Protein AF-A0AAD8K8B6-F1 (afdb_monomer)

Organism: Tagetes erecta (NCBI:txid13708)

Mean predicted aligned error: 17.39 Å

Radius of gyration: 42.71 Å; Cα contacts (8 Å, |Δi|>4): 271; chains: 1; bounding box: 93×59×137 Å

pLDDT: mean 71.53, std 20.47, range [22.58, 97.25]

Structure (mmCIF, N/CA/C/O backbone):
data_AF-A0AAD8K8B6-F1
#
_entry.id   AF-A0AAD8K8B6-F1
#
loop_
_atom_site.group_PDB
_atom_site.id
_atom_site.type_symbol
_atom_site.label_atom_id
_atom_site.label_alt_id
_atom_site.label_comp_id
_atom_site.label_asym_id
_atom_site.label_entity_id
_atom_site.label_seq_id
_atom_site.pdbx_PDB_ins_code
_atom_site.Cartn_x
_atom_site.Cartn_y
_atom_site.Cartn_z
_atom_site.occupancy
_atom_site.B_iso_or_equiv
_atom_site.auth_seq_id
_atom_site.auth_comp_id
_atom_site.auth_asym_id
_atom_site.auth_atom_id
_atom_site.pdbx_PDB_model_num
ATOM 1 N N . MET A 1 1 ? 43.916 4.044 -48.552 1.00 37.34 1 MET A N 1
ATOM 2 C CA . MET A 1 1 ? 44.216 3.333 -47.291 1.00 37.34 1 MET A CA 1
ATOM 3 C C . MET A 1 1 ? 43.778 4.164 -46.098 1.00 37.34 1 MET A C 1
ATOM 5 O O . MET A 1 1 ? 42.848 3.719 -45.450 1.00 37.34 1 MET A O 1
ATOM 9 N N . GLU A 1 2 ? 44.299 5.378 -45.883 1.00 36.75 2 GLU A N 1
ATOM 10 C CA . GLU A 1 2 ? 43.907 6.246 -44.745 1.00 36.75 2 GLU A CA 1
ATOM 11 C C . GLU A 1 2 ? 42.381 6.374 -44.540 1.00 36.75 2 GLU A C 1
ATOM 13 O O . GLU A 1 2 ? 41.889 6.181 -43.433 1.00 36.75 2 GLU A O 1
ATOM 18 N N . SER A 1 3 ? 41.598 6.585 -45.607 1.00 52.28 3 SER A N 1
ATOM 19 C CA . SER A 1 3 ? 40.127 6.664 -45.514 1.00 52.28 3 SER A CA 1
ATOM 20 C C . SER A 1 3 ? 39.429 5.349 -45.123 1.00 52.28 3 SER A C 1
ATOM 22 O O . SER A 1 3 ? 38.300 5.386 -44.649 1.00 52.28 3 SER A O 1
ATOM 24 N N . ILE A 1 4 ? 40.062 4.192 -45.350 1.00 53.62 4 ILE A N 1
ATOM 25 C CA . ILE A 1 4 ? 39.520 2.863 -45.010 1.00 53.62 4 ILE A CA 1
ATOM 26 C C . ILE A 1 4 ? 39.819 2.547 -43.542 1.00 53.62 4 ILE A C 1
ATOM 28 O O . ILE A 1 4 ? 38.914 2.183 -42.802 1.00 53.62 4 ILE A O 1
ATOM 32 N N . GLU A 1 5 ? 41.051 2.782 -43.095 1.00 57.84 5 GLU A N 1
ATOM 33 C CA . GLU A 1 5 ? 41.457 2.577 -41.699 1.00 57.84 5 GLU A CA 1
ATOM 34 C C . GLU A 1 5 ? 40.716 3.533 -40.741 1.00 57.84 5 GLU A C 1
ATOM 36 O O . GLU A 1 5 ? 40.317 3.148 -39.639 1.00 57.84 5 GLU A O 1
ATOM 41 N N . ALA A 1 6 ? 40.428 4.764 -41.185 1.00 60.88 6 ALA A N 1
ATOM 42 C CA . ALA A 1 6 ? 39.538 5.680 -40.473 1.00 60.88 6 ALA A CA 1
ATOM 43 C C . ALA A 1 6 ? 38.094 5.143 -40.377 1.00 60.88 6 ALA A C 1
ATOM 45 O O . ALA A 1 6 ? 37.481 5.220 -39.311 1.00 60.88 6 ALA A O 1
ATOM 46 N N . LEU A 1 7 ? 37.559 4.558 -41.458 1.00 63.84 7 LEU A N 1
ATOM 47 C CA . LEU A 1 7 ? 36.240 3.911 -41.469 1.00 63.84 7 LEU A CA 1
ATOM 48 C C . LEU A 1 7 ? 36.184 2.704 -40.519 1.00 63.84 7 LEU A C 1
ATOM 50 O O . LEU A 1 7 ? 35.236 2.593 -39.747 1.00 63.84 7 LEU A O 1
ATOM 54 N N . GLU A 1 8 ? 37.192 1.830 -40.519 1.00 64.00 8 GLU A N 1
ATOM 55 C CA . GLU A 1 8 ? 37.236 0.637 -39.659 1.00 64.00 8 GLU A CA 1
ATOM 56 C C . GLU A 1 8 ? 37.291 0.985 -38.162 1.00 64.00 8 GLU A C 1
ATOM 58 O O . GLU A 1 8 ? 36.526 0.428 -37.366 1.00 64.00 8 GLU A O 1
ATOM 63 N N . ASN A 1 9 ? 38.129 1.952 -37.770 1.00 67.81 9 ASN A N 1
ATOM 64 C CA . ASN A 1 9 ? 38.202 2.427 -36.383 1.00 67.81 9 ASN A CA 1
ATOM 65 C C . ASN A 1 9 ? 36.869 3.034 -35.914 1.00 67.81 9 ASN A C 1
ATOM 67 O O . ASN A 1 9 ? 36.388 2.733 -34.817 1.00 67.81 9 ASN A O 1
ATOM 71 N N . ASN A 1 10 ? 36.235 3.826 -36.778 1.00 67.81 10 ASN A N 1
ATOM 72 C CA . ASN A 1 10 ? 34.925 4.418 -36.538 1.00 67.81 10 ASN A CA 1
ATOM 73 C C . ASN A 1 10 ? 33.806 3.362 -36.415 1.00 67.81 10 ASN A C 1
ATOM 75 O O . ASN A 1 10 ? 32.977 3.440 -35.508 1.00 67.81 10 ASN A O 1
ATOM 79 N N . ILE A 1 11 ? 33.804 2.337 -37.274 1.00 69.25 11 ILE A N 1
ATOM 80 C CA . ILE A 1 11 ? 32.853 1.211 -37.221 1.00 69.25 11 ILE A CA 1
ATOM 81 C C . ILE A 1 11 ? 32.964 0.456 -35.892 1.00 69.25 11 ILE A C 1
ATOM 83 O O . ILE A 1 11 ? 31.941 0.068 -35.317 1.00 69.25 11 ILE A O 1
ATOM 87 N N . LYS A 1 12 ? 34.183 0.255 -35.377 1.00 71.19 12 LYS A N 1
ATOM 88 C CA . LYS A 1 12 ? 34.401 -0.399 -34.080 1.00 71.19 12 LYS A CA 1
ATOM 89 C C . LYS A 1 12 ? 33.834 0.432 -32.926 1.00 71.19 12 LYS A C 1
ATOM 91 O O . LYS A 1 12 ? 33.030 -0.090 -32.157 1.00 71.19 12 LYS A O 1
ATOM 96 N N . LEU A 1 13 ? 34.185 1.720 -32.863 1.00 71.00 13 LEU A N 1
ATOM 97 C CA . LEU A 1 13 ? 33.655 2.660 -31.867 1.00 71.00 13 LEU A CA 1
ATOM 98 C C . LEU A 1 13 ? 32.119 2.670 -31.862 1.00 71.00 13 LEU A C 1
ATOM 100 O O . LEU A 1 13 ? 31.494 2.704 -30.800 1.00 71.00 13 LEU A O 1
ATOM 104 N N . TRP A 1 14 ? 31.508 2.591 -33.048 1.00 71.44 14 TRP A N 1
ATOM 105 C CA . TRP A 1 14 ? 30.058 2.598 -33.166 1.00 71.44 14 TRP A CA 1
ATOM 106 C C . TRP A 1 14 ? 29.397 1.283 -32.720 1.00 71.44 14 TRP A C 1
ATOM 108 O O . TRP A 1 14 ? 28.404 1.337 -32.000 1.00 71.44 14 TRP A O 1
ATOM 118 N N . ASN A 1 15 ? 29.981 0.111 -33.020 1.00 76.50 15 ASN A N 1
ATOM 119 C CA . ASN A 1 15 ? 29.519 -1.172 -32.452 1.00 76.50 15 ASN A CA 1
ATOM 120 C C . ASN A 1 15 ? 29.509 -1.131 -30.909 1.00 76.50 15 ASN A C 1
ATOM 122 O O . ASN A 1 15 ? 28.536 -1.563 -30.290 1.00 76.50 15 ASN A O 1
ATOM 126 N N . ASP A 1 16 ? 30.562 -0.585 -30.292 1.00 77.62 16 ASP A N 1
ATOM 127 C CA . ASP A 1 16 ? 30.673 -0.485 -28.831 1.00 77.62 16 ASP A CA 1
ATOM 128 C C . ASP A 1 16 ? 29.619 0.476 -28.238 1.00 77.62 16 ASP A C 1
ATOM 130 O O . ASP A 1 16 ? 29.051 0.209 -27.176 1.00 77.62 16 ASP A O 1
ATOM 134 N N . LYS A 1 17 ? 29.304 1.585 -28.924 1.00 76.31 17 LYS A N 1
ATOM 135 C CA . LYS A 1 17 ? 28.274 2.553 -28.495 1.00 76.31 17 LYS A CA 1
ATOM 136 C C . LYS A 1 17 ? 26.850 2.018 -28.700 1.00 76.31 17 LYS A C 1
ATOM 138 O O . LYS A 1 17 ? 26.008 2.230 -27.833 1.00 76.31 17 LYS A O 1
ATOM 143 N N . VAL A 1 18 ? 26.589 1.263 -29.769 1.00 80.31 18 VAL A N 1
ATOM 144 C CA . VAL A 1 18 ? 25.323 0.531 -29.983 1.00 80.31 18 VAL A CA 1
ATOM 145 C C . VAL A 1 18 ? 25.084 -0.514 -28.910 1.00 80.31 18 VAL A C 1
ATOM 147 O O . VAL A 1 18 ? 23.959 -0.654 -28.436 1.00 80.31 18 VAL A O 1
ATOM 150 N N . LEU A 1 19 ? 26.131 -1.242 -28.519 1.00 82.19 19 LEU A N 1
ATOM 151 C CA . LEU A 1 19 ? 26.039 -2.220 -27.444 1.00 82.19 19 LEU A CA 1
ATOM 152 C C . LEU A 1 19 ? 25.640 -1.529 -26.132 1.00 82.19 19 LEU A C 1
ATOM 154 O O . LEU A 1 19 ? 24.639 -1.914 -25.538 1.00 82.19 19 LEU A O 1
ATOM 158 N N . LYS A 1 20 ? 26.305 -0.419 -25.775 1.00 82.19 20 LYS A N 1
ATOM 159 C CA . LYS A 1 20 ? 25.922 0.420 -24.622 1.00 82.19 20 LYS A CA 1
ATOM 160 C C . LYS A 1 20 ? 24.480 0.932 -24.700 1.00 82.19 20 LYS A C 1
ATOM 162 O O . LYS A 1 20 ? 23.772 0.872 -23.703 1.00 82.19 20 LYS A O 1
ATOM 167 N N . LEU A 1 21 ? 24.035 1.412 -25.865 1.00 83.88 21 LEU A N 1
ATOM 168 C CA . LEU A 1 21 ? 22.653 1.864 -26.079 1.00 83.88 21 LEU A CA 1
ATOM 169 C C . LEU A 1 21 ? 21.643 0.725 -25.905 1.00 83.88 21 LEU A C 1
ATOM 171 O O . LEU A 1 21 ? 20.577 0.928 -25.331 1.00 83.88 21 LEU A O 1
ATOM 175 N N . LYS A 1 22 ? 21.979 -0.485 -26.359 1.00 84.62 22 LYS A N 1
ATOM 176 C CA . LYS A 1 22 ? 21.137 -1.671 -26.183 1.00 84.62 22 LYS A CA 1
ATOM 177 C C . LYS A 1 22 ? 21.063 -2.095 -24.718 1.00 84.62 22 LYS A C 1
ATOM 179 O O . LYS A 1 22 ? 19.969 -2.368 -24.231 1.00 84.62 22 LYS A O 1
ATOM 184 N N . ASP A 1 23 ? 22.197 -2.106 -24.023 1.00 84.56 23 ASP A N 1
ATOM 185 C CA . ASP A 1 23 ? 22.274 -2.428 -22.597 1.00 84.56 23 ASP A CA 1
ATOM 186 C C . ASP A 1 23 ? 21.483 -1.399 -21.767 1.00 84.56 23 ASP A C 1
ATOM 188 O O . ASP A 1 23 ? 20.699 -1.770 -20.895 1.00 84.56 23 ASP A O 1
ATOM 192 N N . GLN A 1 24 ? 21.594 -0.107 -22.093 1.00 83.81 24 GLN A N 1
ATOM 193 C CA . GLN A 1 24 ? 20.824 0.973 -21.469 1.00 83.81 24 GLN A CA 1
ATOM 194 C C . GLN A 1 24 ? 19.317 0.879 -21.766 1.00 83.81 24 GLN A C 1
ATOM 196 O O . GLN A 1 24 ? 18.496 1.075 -20.863 1.00 83.81 24 GLN A O 1
ATOM 201 N N . GLN A 1 25 ? 18.933 0.546 -23.003 1.00 87.62 25 GLN A N 1
ATOM 202 C CA . GLN A 1 25 ? 17.532 0.316 -23.359 1.00 87.62 25 GLN A CA 1
ATOM 203 C C . GLN A 1 25 ? 16.963 -0.864 -22.554 1.00 87.62 25 GLN A C 1
ATOM 205 O O . GLN A 1 25 ? 15.855 -0.779 -22.031 1.00 87.62 25 GLN A O 1
ATOM 210 N N . GLU A 1 26 ? 17.727 -1.946 -22.392 1.00 88.69 26 GLU A N 1
ATOM 211 C CA . GLU A 1 26 ? 17.323 -3.113 -21.604 1.00 88.69 26 GLU A CA 1
ATOM 212 C C . GLU A 1 26 ? 17.214 -2.793 -20.103 1.00 88.69 26 GLU A C 1
ATOM 214 O O . GLU A 1 26 ? 16.230 -3.160 -19.458 1.00 88.69 26 GLU A O 1
ATOM 219 N N . ILE A 1 27 ? 18.152 -2.023 -19.546 1.00 86.25 27 ILE A N 1
ATOM 220 C CA . ILE A 1 27 ? 18.066 -1.482 -18.180 1.00 86.25 27 ILE A CA 1
ATOM 221 C C . ILE A 1 27 ? 16.782 -0.657 -18.000 1.00 86.25 27 ILE A C 1
ATOM 223 O O . ILE A 1 27 ? 16.062 -0.845 -17.018 1.00 86.25 27 ILE A O 1
ATOM 227 N N . THR A 1 28 ? 16.448 0.196 -18.971 1.00 88.75 28 THR A N 1
ATOM 228 C CA . THR A 1 28 ? 15.234 1.027 -18.947 1.00 88.75 28 THR A CA 1
ATOM 229 C C . THR A 1 28 ? 13.961 0.179 -18.994 1.00 88.75 28 THR A C 1
ATOM 231 O O . THR A 1 28 ? 13.058 0.390 -18.184 1.00 88.75 28 THR A O 1
ATOM 234 N N . LYS A 1 29 ? 13.898 -0.840 -19.862 1.00 90.19 29 LYS A N 1
ATOM 235 C CA . LYS A 1 29 ? 12.771 -1.792 -19.932 1.00 90.19 29 LYS A CA 1
ATOM 236 C C . LYS A 1 29 ? 12.537 -2.513 -18.606 1.00 90.19 29 LYS A C 1
ATOM 238 O O . LYS A 1 29 ? 11.396 -2.595 -18.144 1.00 90.19 29 LYS A O 1
ATOM 243 N N . ASN A 1 30 ? 13.608 -3.003 -17.983 1.00 89.56 30 ASN A N 1
ATOM 244 C CA . ASN A 1 30 ? 13.538 -3.705 -16.702 1.00 89.56 30 ASN A CA 1
ATOM 245 C C . ASN A 1 30 ? 13.124 -2.760 -15.560 1.00 89.56 30 ASN A C 1
ATOM 247 O O . ASN A 1 30 ? 12.239 -3.105 -14.775 1.00 89.56 30 ASN A O 1
ATOM 251 N N . TYR A 1 31 ? 13.675 -1.541 -15.510 1.00 89.44 31 TYR A N 1
ATOM 252 C CA . TYR A 1 31 ? 13.275 -0.521 -14.536 1.00 89.44 31 TYR A CA 1
ATOM 253 C C . TYR A 1 31 ? 11.787 -0.151 -14.651 1.00 89.44 31 TYR A C 1
ATOM 255 O O . TYR A 1 31 ? 11.081 -0.127 -13.642 1.00 89.44 31 TYR A O 1
ATOM 263 N N . LEU A 1 32 ? 11.285 0.095 -15.866 1.00 91.50 32 LEU A N 1
ATOM 264 C CA . LEU A 1 32 ? 9.882 0.459 -16.085 1.00 91.50 32 LEU A CA 1
ATOM 265 C C . LEU A 1 32 ? 8.928 -0.696 -15.752 1.00 91.50 32 LEU A C 1
ATOM 267 O O . LEU A 1 32 ? 7.916 -0.476 -15.089 1.00 91.50 32 LEU A O 1
ATOM 271 N N . THR A 1 33 ? 9.290 -1.930 -16.116 1.00 90.56 33 THR A N 1
ATOM 272 C CA . THR A 1 33 ? 8.508 -3.130 -15.769 1.00 90.56 33 THR A CA 1
ATOM 273 C C . THR A 1 33 ? 8.398 -3.294 -14.248 1.00 90.56 33 THR A C 1
ATOM 275 O O . THR A 1 33 ? 7.304 -3.503 -13.719 1.00 90.56 33 THR A O 1
ATOM 278 N N . ASN A 1 34 ? 9.508 -3.124 -13.521 1.00 88.25 34 ASN A N 1
ATOM 279 C CA . ASN A 1 34 ? 9.511 -3.147 -12.057 1.00 88.25 34 ASN A CA 1
ATOM 280 C C . ASN A 1 34 ? 8.710 -1.978 -11.463 1.00 88.25 34 ASN A C 1
ATOM 282 O O . ASN A 1 34 ? 7.921 -2.189 -10.545 1.00 88.25 34 ASN A O 1
ATOM 286 N N . SER A 1 35 ? 8.832 -0.776 -12.033 1.00 88.12 35 SER A N 1
ATOM 287 C CA . SER A 1 35 ? 8.076 0.413 -11.617 1.00 88.12 35 SER A CA 1
ATOM 288 C C . SER A 1 35 ? 6.560 0.219 -11.748 1.00 88.12 35 SER A C 1
ATOM 290 O O . SER A 1 35 ? 5.816 0.639 -10.860 1.00 88.12 35 SER A O 1
ATOM 292 N N . ILE A 1 36 ? 6.081 -0.449 -12.810 1.00 90.94 36 ILE A N 1
ATOM 293 C CA . ILE A 1 36 ? 4.661 -0.826 -12.938 1.00 90.94 36 ILE A CA 1
ATOM 294 C C . ILE A 1 36 ? 4.254 -1.782 -11.817 1.00 90.94 36 ILE A C 1
ATOM 296 O O . ILE A 1 36 ? 3.248 -1.528 -11.154 1.00 90.94 36 ILE A O 1
ATOM 300 N N . ASN A 1 37 ? 5.020 -2.849 -11.578 1.00 88.25 37 ASN A N 1
ATOM 301 C CA . ASN A 1 37 ? 4.709 -3.824 -10.528 1.00 88.25 37 ASN A CA 1
ATOM 302 C C . ASN A 1 37 ? 4.672 -3.156 -9.139 1.00 88.25 37 ASN A C 1
ATOM 304 O O . ASN A 1 37 ? 3.718 -3.339 -8.382 1.00 88.25 37 ASN A O 1
ATOM 308 N N . ASN A 1 38 ? 5.647 -2.296 -8.835 1.00 86.69 38 ASN A N 1
ATOM 309 C CA . ASN A 1 38 ? 5.707 -1.535 -7.585 1.00 86.69 38 ASN A CA 1
ATOM 310 C C . ASN A 1 38 ? 4.511 -0.576 -7.445 1.00 86.69 38 ASN A C 1
ATOM 312 O O . ASN A 1 38 ? 3.907 -0.490 -6.373 1.00 86.69 38 ASN A O 1
ATOM 316 N N . LEU A 1 39 ? 4.096 0.086 -8.533 1.00 89.62 39 LEU A N 1
ATOM 317 C CA . LEU A 1 39 ? 2.920 0.960 -8.551 1.00 89.62 39 LEU A CA 1
ATOM 318 C C . LEU A 1 39 ? 1.595 0.182 -8.412 1.00 89.62 39 LEU A C 1
ATOM 320 O O . LEU A 1 39 ? 0.652 0.689 -7.800 1.00 89.62 39 LEU A O 1
ATOM 324 N N . GLN A 1 40 ? 1.517 -1.056 -8.915 1.00 88.69 40 GLN A N 1
ATOM 325 C CA . GLN A 1 40 ? 0.384 -1.959 -8.671 1.00 88.69 40 GLN A CA 1
ATOM 326 C C . GLN A 1 40 ? 0.293 -2.339 -7.186 1.00 88.69 40 GLN A C 1
ATOM 328 O O . GLN A 1 40 ? -0.767 -2.152 -6.585 1.00 88.69 40 GLN A O 1
ATOM 333 N N . ILE A 1 41 ? 1.400 -2.769 -6.567 1.00 84.12 41 ILE A N 1
ATOM 334 C CA . ILE A 1 41 ? 1.453 -3.111 -5.132 1.00 84.12 41 ILE A CA 1
ATOM 335 C C . ILE A 1 41 ? 1.101 -1.885 -4.269 1.00 84.12 41 ILE A C 1
ATOM 337 O O . ILE A 1 41 ? 0.295 -1.982 -3.339 1.00 84.12 41 ILE A O 1
ATOM 341 N N . ALA A 1 42 ? 1.617 -0.701 -4.617 1.00 85.44 42 ALA A N 1
ATOM 342 C CA . ALA A 1 42 ? 1.262 0.555 -3.958 1.00 85.44 42 ALA A CA 1
ATOM 343 C C . ALA A 1 42 ? -0.247 0.861 -4.065 1.00 85.44 42 ALA A C 1
ATOM 345 O O . ALA A 1 42 ? -0.874 1.245 -3.076 1.00 85.44 42 ALA A O 1
ATOM 346 N N . ASN A 1 43 ? -0.867 0.646 -5.231 1.00 87.75 43 ASN A N 1
ATOM 347 C CA . ASN A 1 43 ? -2.313 0.812 -5.416 1.00 87.75 43 ASN A CA 1
ATOM 348 C C . ASN A 1 43 ? -3.142 -0.214 -4.616 1.00 87.75 43 ASN A C 1
ATOM 350 O O . ASN A 1 43 ? -4.196 0.146 -4.089 1.00 87.75 43 ASN A O 1
ATOM 354 N N . GLU A 1 44 ? -2.673 -1.457 -4.463 1.00 84.56 44 GLU A N 1
ATOM 355 C CA . GLU A 1 44 ? -3.307 -2.432 -3.563 1.00 84.56 44 GLU A CA 1
ATOM 356 C C . GLU A 1 44 ? -3.229 -2.005 -2.093 1.00 84.56 44 GLU A C 1
ATOM 358 O O . GLU A 1 44 ? -4.201 -2.165 -1.352 1.00 84.56 44 GLU A O 1
ATOM 363 N N . HIS A 1 45 ? -2.087 -1.465 -1.655 1.00 83.06 45 HIS A N 1
ATOM 364 C CA . HIS A 1 45 ? -1.929 -0.928 -0.300 1.00 83.06 45 HIS A CA 1
ATOM 365 C C . HIS A 1 45 ? -2.921 0.217 -0.062 1.00 83.06 45 HIS A C 1
ATOM 367 O O . HIS A 1 45 ? -3.647 0.199 0.934 1.00 83.06 45 HIS A O 1
ATOM 373 N N . LEU A 1 46 ? -3.046 1.145 -1.017 1.00 87.56 46 LEU A N 1
ATOM 374 C CA . LEU A 1 46 ? -4.044 2.218 -0.968 1.00 87.56 46 LEU A CA 1
ATOM 375 C C . LEU A 1 46 ? -5.479 1.676 -0.929 1.00 87.56 46 LEU A C 1
ATOM 377 O O . LEU A 1 46 ? -6.277 2.152 -0.132 1.00 87.56 46 LEU A O 1
ATOM 381 N N . GLN A 1 47 ? -5.814 0.653 -1.718 1.00 87.88 47 GLN A N 1
ATOM 382 C CA . GLN A 1 47 ? -7.153 0.050 -1.699 1.00 87.88 47 GLN A CA 1
ATOM 383 C C . GLN A 1 47 ? -7.479 -0.622 -0.351 1.00 87.88 47 GLN A C 1
ATOM 385 O O . GLN A 1 47 ? -8.597 -0.500 0.149 1.00 87.88 47 GLN A O 1
ATOM 390 N N . LYS A 1 48 ? -6.505 -1.295 0.275 1.00 84.12 48 LYS A N 1
ATOM 391 C CA . LYS A 1 48 ? -6.652 -1.879 1.622 1.00 84.12 48 LYS A CA 1
ATOM 392 C C . LYS A 1 48 ? -6.900 -0.786 2.678 1.00 84.12 48 LYS A C 1
ATOM 394 O O . LYS A 1 48 ? -7.790 -0.930 3.518 1.00 84.12 48 LYS A O 1
ATOM 399 N N . MET A 1 49 ? -6.192 0.344 2.578 1.00 86.38 49 MET A N 1
ATOM 400 C CA . MET A 1 49 ? -6.423 1.536 3.409 1.00 86.38 49 MET A CA 1
ATOM 401 C C . MET A 1 49 ? -7.800 2.168 3.171 1.00 86.38 49 MET A C 1
ATOM 403 O O . MET A 1 49 ? -8.481 2.525 4.128 1.00 86.38 49 MET A O 1
ATOM 407 N N . GLU A 1 50 ? -8.220 2.296 1.914 1.00 88.44 50 GLU A N 1
ATOM 408 C CA . GLU A 1 50 ? -9.510 2.859 1.501 1.00 88.44 50 GLU A CA 1
ATOM 409 C C . GLU A 1 50 ? -10.686 2.074 2.104 1.00 88.44 50 GLU A C 1
ATOM 411 O O . GLU A 1 50 ? -11.547 2.669 2.755 1.00 88.44 50 GLU A O 1
ATOM 416 N N . ILE A 1 51 ? -10.669 0.739 1.986 1.00 86.00 51 ILE A N 1
ATOM 417 C CA . ILE A 1 51 ? -11.676 -0.160 2.578 1.00 86.00 51 ILE A CA 1
ATOM 418 C C . ILE A 1 51 ? -11.725 0.013 4.101 1.00 86.00 51 ILE A C 1
ATOM 420 O O . ILE A 1 51 ? -12.789 0.271 4.664 1.00 86.00 51 ILE A O 1
ATOM 424 N N . PHE A 1 52 ? -10.568 -0.040 4.770 1.00 85.81 52 PHE A N 1
ATOM 425 C CA . PHE A 1 52 ? -10.489 0.166 6.217 1.00 85.81 52 PHE A CA 1
ATOM 426 C C . PHE A 1 52 ? -11.054 1.529 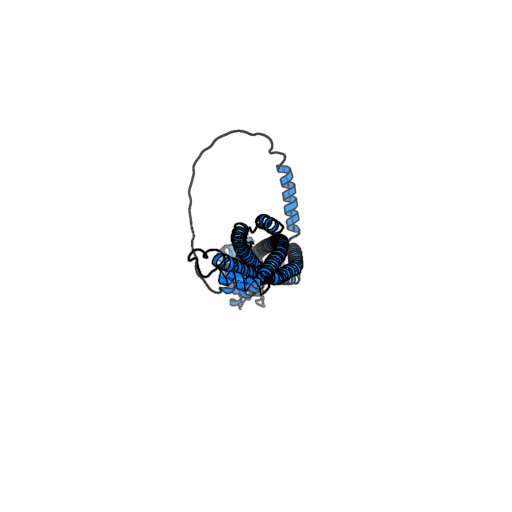6.647 1.00 85.81 52 PHE A C 1
ATOM 428 O O . PHE A 1 52 ? -11.774 1.623 7.645 1.00 85.81 52 PHE A O 1
ATOM 435 N N . MET A 1 53 ? -10.747 2.593 5.901 1.00 86.31 53 MET A N 1
ATOM 436 C CA . MET A 1 53 ? -11.258 3.931 6.185 1.00 86.31 53 MET A CA 1
ATOM 437 C C . MET A 1 53 ? -12.766 4.043 5.934 1.00 86.31 53 MET A C 1
ATOM 439 O O . MET A 1 53 ? -13.433 4.776 6.668 1.00 86.31 53 MET A O 1
ATOM 443 N N . ALA A 1 54 ? -13.322 3.326 4.956 1.00 87.00 54 ALA A N 1
ATOM 444 C CA . ALA A 1 54 ? -14.763 3.260 4.728 1.00 87.00 54 ALA A CA 1
ATOM 445 C C . ALA A 1 54 ? -15.483 2.578 5.906 1.00 87.00 54 ALA A C 1
ATOM 447 O O . ALA A 1 54 ? -16.372 3.186 6.509 1.00 87.00 54 ALA A O 1
ATOM 448 N N . ASP A 1 55 ? -15.035 1.386 6.312 1.00 84.31 55 ASP A N 1
ATOM 449 C CA . ASP A 1 55 ? -15.609 0.631 7.437 1.00 84.31 55 ASP A CA 1
ATOM 450 C C . ASP A 1 55 ? -15.518 1.406 8.763 1.00 84.31 55 ASP A C 1
ATOM 452 O O . ASP A 1 55 ? -16.481 1.488 9.537 1.00 84.31 55 ASP A O 1
ATOM 456 N N . ALA A 1 56 ? -14.370 2.045 9.007 1.00 82.69 56 ALA A N 1
ATOM 457 C CA . ALA A 1 56 ? -14.128 2.829 10.212 1.00 82.69 56 ALA A CA 1
ATOM 458 C C . ALA A 1 56 ? -14.974 4.112 10.285 1.00 82.69 56 ALA A C 1
ATOM 460 O O . ALA A 1 56 ? -15.341 4.532 11.387 1.00 82.69 56 ALA A O 1
ATOM 461 N N . ASN A 1 57 ? -15.305 4.725 9.142 1.00 81.56 57 ASN A N 1
ATOM 462 C CA . ASN A 1 57 ? -16.236 5.856 9.078 1.00 81.56 57 ASN A CA 1
ATOM 463 C C . ASN A 1 57 ? -17.703 5.404 9.191 1.00 81.56 57 ASN A C 1
ATOM 465 O O . ASN A 1 57 ? -18.493 6.080 9.850 1.00 81.56 57 ASN A O 1
ATOM 469 N N . ALA A 1 58 ? -18.070 4.268 8.589 1.00 85.00 58 ALA A N 1
ATOM 470 C CA . ALA A 1 58 ? -19.434 3.738 8.615 1.00 85.00 58 ALA A CA 1
ATOM 471 C C . ALA A 1 58 ? -19.869 3.278 10.019 1.00 85.00 58 ALA A C 1
ATOM 473 O O . ALA A 1 58 ? -21.030 3.438 10.399 1.00 85.00 58 ALA A O 1
ATOM 474 N N . ASN A 1 59 ? -18.943 2.733 10.813 1.00 81.00 59 ASN A N 1
ATOM 475 C CA . ASN A 1 59 ? -19.225 2.220 12.150 1.00 81.00 59 ASN A CA 1
ATOM 476 C C . ASN A 1 59 ? -18.271 2.831 13.203 1.00 81.00 59 ASN A C 1
ATOM 478 O O . ASN A 1 59 ? -17.157 2.342 13.390 1.00 81.00 59 ASN A O 1
ATOM 482 N N . PRO A 1 60 ? -18.720 3.810 14.016 1.00 73.12 60 PRO A N 1
ATOM 483 C CA . PRO A 1 60 ? -17.911 4.401 15.092 1.00 73.12 60 PRO A CA 1
ATOM 484 C C . PRO A 1 60 ? -17.443 3.417 16.180 1.00 73.12 60 PRO A C 1
ATOM 486 O O . PRO A 1 60 ? -16.573 3.753 16.988 1.00 73.12 60 PRO A O 1
ATOM 489 N N . LYS A 1 61 ? -18.021 2.207 16.244 1.00 71.00 61 LYS A N 1
ATOM 490 C CA . LYS A 1 61 ? -17.566 1.122 17.124 1.00 71.00 61 LYS A CA 1
ATOM 491 C C . LYS A 1 61 ? -16.532 0.210 16.461 1.00 71.00 61 LYS A C 1
ATOM 493 O O . LYS A 1 61 ? -15.859 -0.484 17.211 1.00 71.00 61 LYS A O 1
ATOM 498 N N . PHE A 1 62 ? -16.338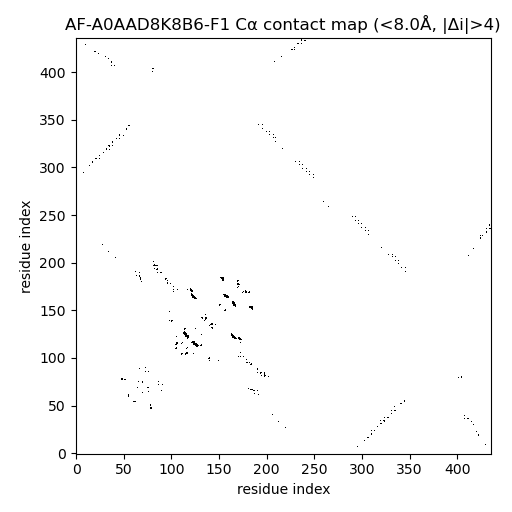 0.248 15.140 1.00 77.69 62 PHE A N 1
ATOM 499 C CA . PHE A 1 62 ? -15.410 -0.612 14.386 1.00 77.69 62 PHE A CA 1
ATOM 500 C C . PHE A 1 62 ? -13.998 -0.597 14.972 1.00 77.69 62 PHE A C 1
ATOM 502 O O . PHE A 1 62 ? -13.469 -1.636 15.345 1.00 77.69 62 PHE A O 1
ATOM 509 N N . ILE A 1 63 ? -13.434 0.594 15.186 1.00 72.06 63 ILE A N 1
ATOM 510 C CA . ILE A 1 63 ? -12.109 0.767 15.802 1.00 72.06 63 ILE A CA 1
ATOM 511 C C . ILE A 1 63 ? -12.052 0.171 17.222 1.00 72.06 63 ILE A C 1
ATOM 513 O O . ILE A 1 63 ? -11.050 -0.425 17.607 1.00 72.06 63 ILE A O 1
ATOM 517 N N . ASN A 1 64 ? -13.135 0.268 17.999 1.00 69.56 64 ASN A N 1
ATOM 518 C CA . ASN A 1 64 ? -13.198 -0.344 19.329 1.00 69.56 64 ASN A CA 1
ATOM 519 C C . ASN A 1 64 ? -13.357 -1.873 19.242 1.00 69.56 64 ASN A C 1
ATOM 521 O O . ASN A 1 64 ? -12.742 -2.584 20.029 1.00 69.56 64 ASN A O 1
ATOM 525 N N . GLN A 1 65 ? -14.137 -2.386 18.286 1.00 70.88 65 GLN A N 1
ATOM 526 C CA . GLN A 1 65 ? -14.296 -3.819 18.005 1.00 70.88 65 GLN A CA 1
ATOM 527 C C . GLN A 1 65 ? -12.965 -4.431 17.542 1.00 70.88 65 GLN A C 1
ATOM 529 O O . GLN A 1 65 ? -12.570 -5.471 18.057 1.00 70.88 65 GLN A O 1
ATOM 534 N N . ILE A 1 66 ? -12.198 -3.723 16.708 1.00 66.75 66 ILE A N 1
ATOM 535 C CA . ILE A 1 66 ? -10.807 -4.053 16.358 1.00 66.75 66 ILE A CA 1
ATOM 536 C C . ILE A 1 66 ? -9.925 -4.202 17.598 1.00 66.75 66 ILE A C 1
ATOM 538 O O . ILE A 1 66 ? -9.151 -5.148 17.712 1.00 66.75 66 ILE A O 1
ATOM 542 N N . MET A 1 67 ? -10.066 -3.294 18.562 1.00 63.88 67 MET A N 1
ATOM 543 C CA . MET A 1 67 ? -9.238 -3.284 19.770 1.00 63.88 67 MET A CA 1
ATOM 544 C C . MET A 1 67 ? -9.701 -4.242 20.876 1.00 63.88 67 MET A C 1
ATOM 546 O O . MET A 1 67 ? -8.966 -4.427 21.846 1.00 63.88 67 MET A O 1
ATOM 550 N N . THR A 1 68 ? -10.902 -4.821 20.767 1.00 59.81 68 THR A N 1
ATOM 551 C CA . THR A 1 68 ? -11.521 -5.644 21.826 1.00 59.81 68 THR A CA 1
ATOM 552 C C . THR A 1 68 ? -11.905 -7.057 21.394 1.00 59.81 68 THR A C 1
ATOM 554 O O . THR A 1 68 ? -12.052 -7.904 22.270 1.00 59.81 68 THR A O 1
ATOM 557 N N . GLY A 1 69 ? -12.079 -7.317 20.093 1.00 57.66 69 GLY A N 1
ATOM 558 C CA . GLY A 1 69 ? -12.806 -8.487 19.589 1.00 57.66 69 GLY A CA 1
ATOM 559 C C . GLY A 1 69 ? -12.034 -9.446 18.680 1.00 57.66 69 GLY A C 1
ATOM 560 O O . GLY A 1 69 ? -12.570 -10.500 18.353 1.00 57.66 69 GLY A O 1
ATOM 561 N N . PHE A 1 70 ? -10.801 -9.138 18.270 1.00 54.19 70 PHE A N 1
ATOM 562 C CA . PHE A 1 70 ? -10.059 -10.027 17.369 1.00 54.19 70 PHE A CA 1
ATOM 563 C C . PHE A 1 70 ? -9.314 -11.124 18.129 1.00 54.19 70 PHE A C 1
ATOM 565 O O . PHE A 1 70 ? -8.151 -10.977 18.497 1.00 54.19 70 PHE A O 1
ATOM 572 N N . GLU A 1 71 ? -9.985 -12.267 18.292 1.00 50.00 71 GLU A N 1
ATOM 573 C CA . GLU A 1 71 ? -9.308 -13.550 18.531 1.00 50.00 71 GLU A CA 1
ATOM 574 C C . GLU A 1 71 ? -8.477 -13.982 17.300 1.00 50.00 71 GLU A C 1
ATOM 576 O O . GLU A 1 71 ? -7.492 -14.701 17.450 1.00 50.00 71 GLU A O 1
ATOM 581 N N . ASN A 1 72 ? -8.821 -13.491 16.099 1.00 54.09 72 ASN A N 1
ATOM 582 C CA . ASN A 1 72 ? -8.120 -13.758 14.840 1.00 54.09 72 ASN A CA 1
ATOM 583 C C . ASN A 1 72 ? -7.229 -12.588 14.390 1.00 54.09 72 ASN A C 1
ATOM 585 O O . ASN A 1 72 ? -7.632 -11.721 13.614 1.00 54.09 72 ASN A O 1
ATOM 589 N N . GLU A 1 73 ? -5.955 -12.625 14.784 1.00 54.84 73 GLU A N 1
ATOM 590 C CA . GLU A 1 73 ? -4.910 -11.727 14.264 1.00 54.84 73 GLU A CA 1
ATOM 591 C C . GLU A 1 73 ? -4.805 -11.783 12.721 1.00 54.84 73 GLU A C 1
ATOM 593 O O . GLU A 1 73 ? -4.510 -10.781 12.072 1.00 54.84 73 GLU A O 1
ATOM 598 N N . GLN A 1 74 ? -5.120 -12.940 12.124 1.00 58.25 74 GLN A N 1
ATOM 599 C CA . GLN A 1 74 ? -5.171 -13.157 10.673 1.00 58.25 74 GLN A CA 1
ATOM 600 C C . GLN A 1 74 ? -6.160 -12.240 9.944 1.00 58.25 74 GLN A C 1
ATOM 602 O O . GLN A 1 74 ? -5.906 -11.852 8.809 1.00 58.25 74 GLN A O 1
ATOM 607 N N . GLU A 1 75 ? -7.287 -11.893 10.563 1.00 59.69 75 GLU A N 1
ATOM 608 C CA . GLU A 1 75 ? -8.318 -11.083 9.911 1.00 59.69 75 GLU A CA 1
ATOM 609 C C . GLU A 1 75 ? -7.920 -9.604 9.904 1.00 59.69 75 GLU A C 1
ATOM 611 O O . GLU A 1 75 ? -7.989 -8.946 8.872 1.00 59.69 75 GLU A O 1
ATOM 616 N N . LEU A 1 76 ? -7.344 -9.126 11.008 1.00 60.34 76 LEU A N 1
ATOM 617 C CA . LEU A 1 76 ? -6.696 -7.816 11.112 1.00 60.34 76 LEU A CA 1
ATOM 618 C C . LEU A 1 76 ? -5.532 -7.655 10.111 1.00 60.34 76 LEU A C 1
ATOM 620 O O . LEU A 1 76 ? -5.383 -6.599 9.493 1.00 60.34 76 LEU A O 1
ATOM 624 N N . ARG A 1 77 ? -4.753 -8.726 9.892 1.00 61.03 77 ARG A N 1
ATOM 625 C CA . ARG A 1 77 ? -3.680 -8.787 8.881 1.00 61.03 77 ARG A CA 1
ATOM 626 C C . ARG A 1 77 ? -4.183 -8.681 7.434 1.00 61.03 77 ARG A C 1
ATOM 628 O O . ARG A 1 77 ? -3.413 -8.226 6.596 1.00 61.03 77 ARG A O 1
ATOM 635 N N . LYS A 1 78 ? -5.443 -9.033 7.130 1.00 63.72 78 LYS A N 1
ATOM 636 C CA . LYS A 1 78 ? -6.031 -8.814 5.788 1.00 63.72 78 LYS A CA 1
ATOM 637 C C . LYS A 1 78 ? -6.203 -7.329 5.475 1.00 63.72 78 LYS A C 1
ATOM 639 O O . LYS A 1 78 ? -5.997 -6.926 4.335 1.00 63.72 78 LYS A O 1
ATOM 644 N N . TYR A 1 79 ? -6.582 -6.534 6.477 1.00 60.47 79 TYR A N 1
ATOM 645 C CA . TYR A 1 79 ? -6.878 -5.118 6.280 1.00 60.47 79 TYR A CA 1
ATOM 646 C C . TYR A 1 79 ? -5.612 -4.253 6.233 1.00 60.47 79 TYR A C 1
ATOM 648 O O . TYR A 1 79 ? -5.524 -3.394 5.365 1.00 60.47 79 TYR A O 1
ATOM 656 N N . LEU A 1 80 ? -4.627 -4.447 7.126 1.00 65.00 80 LEU A N 1
ATOM 657 C CA . LEU A 1 80 ? -3.426 -3.590 7.175 1.00 65.00 80 LEU A CA 1
ATOM 658 C C . LEU A 1 80 ? -2.161 -4.385 7.572 1.00 65.00 80 LEU A C 1
ATOM 660 O O . LEU A 1 80 ? -1.773 -4.365 8.745 1.00 65.00 80 LEU A O 1
ATOM 664 N N . PRO A 1 81 ? -1.468 -5.037 6.615 1.00 62.59 81 PRO A N 1
ATOM 665 C CA . PRO A 1 81 ? -0.184 -5.709 6.860 1.00 62.59 81 PRO A CA 1
ATOM 666 C C . PRO A 1 81 ? 0.886 -4.787 7.466 1.00 62.59 81 PRO A C 1
ATOM 668 O O . PRO A 1 81 ? 1.710 -5.226 8.263 1.00 62.59 81 PRO A O 1
ATOM 671 N N . PHE A 1 82 ? 0.833 -3.499 7.117 1.00 68.06 82 PHE A N 1
ATOM 672 C CA . PHE A 1 82 ? 1.800 -2.474 7.502 1.00 68.06 82 PHE A CA 1
ATOM 673 C C . PHE A 1 82 ? 1.629 -1.932 8.934 1.00 68.06 82 PHE A C 1
ATOM 675 O O . PHE A 1 82 ? 2.571 -1.369 9.488 1.00 68.06 82 PHE A O 1
ATOM 682 N N . MET A 1 83 ? 0.475 -2.124 9.594 1.00 69.94 83 MET A N 1
ATOM 683 C CA . MET A 1 83 ? 0.261 -1.677 10.987 1.00 69.94 83 MET A CA 1
ATOM 684 C C . MET A 1 83 ? 0.895 -2.639 12.010 1.00 69.94 83 MET A C 1
ATOM 686 O O . MET A 1 83 ? 0.280 -3.057 12.995 1.00 69.94 83 MET A O 1
ATOM 690 N N . ILE A 1 84 ? 2.149 -3.026 11.772 1.00 65.44 84 ILE A N 1
ATOM 691 C CA . ILE A 1 84 ? 2.875 -4.058 12.523 1.00 65.44 84 ILE A CA 1
ATOM 692 C C . ILE A 1 84 ? 2.939 -3.714 14.020 1.00 65.44 84 ILE A C 1
ATOM 694 O O . ILE A 1 84 ? 2.792 -4.598 14.871 1.00 65.44 84 ILE A O 1
ATOM 698 N N . GLN A 1 85 ? 3.129 -2.438 14.365 1.00 63.56 85 GLN A N 1
ATOM 699 C CA . GLN A 1 85 ? 3.256 -2.006 15.757 1.00 63.56 85 GLN A CA 1
ATOM 700 C C . GLN A 1 85 ? 1.908 -2.010 16.492 1.00 63.56 85 GLN A C 1
ATOM 702 O O . GLN A 1 85 ? 1.832 -2.448 17.646 1.00 63.56 85 GLN A O 1
ATOM 707 N N . THR A 1 86 ? 0.829 -1.613 15.815 1.00 67.56 86 THR A N 1
ATOM 708 C CA . THR A 1 86 ? -0.550 -1.825 16.281 1.00 67.56 86 THR A CA 1
ATOM 709 C C . THR A 1 86 ? -0.826 -3.306 16.564 1.00 67.56 86 THR A C 1
ATOM 711 O O . THR A 1 86 ? -1.280 -3.647 17.661 1.00 67.56 86 THR A O 1
ATOM 714 N N . LEU A 1 87 ? -0.526 -4.195 15.609 1.00 65.12 87 LEU A N 1
ATOM 715 C CA . LEU A 1 87 ? -0.810 -5.634 15.706 1.00 65.12 87 LEU A CA 1
ATOM 716 C C . LEU A 1 87 ? -0.089 -6.277 16.905 1.00 65.12 87 LEU A C 1
ATOM 718 O O . LEU A 1 87 ? -0.726 -6.954 17.716 1.00 65.12 87 LEU A O 1
ATOM 722 N N . LYS A 1 88 ? 1.201 -5.968 17.106 1.00 65.81 88 LYS A N 1
ATOM 723 C CA . LYS A 1 88 ? 1.988 -6.413 18.277 1.00 65.81 88 LYS A CA 1
ATOM 724 C C . LYS A 1 88 ? 1.360 -6.005 19.618 1.00 65.81 88 LYS A C 1
ATOM 726 O O . LYS A 1 88 ? 1.421 -6.749 20.601 1.00 65.81 88 LYS A O 1
ATOM 731 N N . LEU A 1 89 ? 0.738 -4.827 19.697 1.00 65.06 89 LEU A N 1
ATOM 732 C CA . LEU A 1 89 ? 0.085 -4.359 20.925 1.00 65.06 89 LEU A CA 1
ATOM 733 C C . LEU A 1 89 ? -1.271 -5.019 21.183 1.00 65.06 89 LEU A C 1
ATOM 735 O O . LEU A 1 89 ? -1.643 -5.170 22.354 1.00 65.06 89 LEU A O 1
ATOM 739 N N . LEU A 1 90 ? -1.988 -5.418 20.132 1.00 61.34 90 LEU A N 1
ATOM 740 C CA . LEU A 1 90 ? -3.253 -6.149 20.226 1.00 61.34 90 LEU A CA 1
ATOM 741 C C . LEU A 1 90 ? -3.036 -7.619 20.613 1.00 61.34 90 LEU A C 1
ATOM 743 O O . LEU A 1 90 ? -3.706 -8.093 21.529 1.00 61.34 90 LEU A O 1
ATOM 747 N N . SER A 1 91 ? -2.032 -8.282 20.027 1.00 57.22 91 SER A N 1
ATOM 748 C CA . SER A 1 91 ? -1.680 -9.693 20.291 1.00 57.22 91 SER A CA 1
ATOM 749 C C . SER A 1 91 ? -1.365 -9.986 21.775 1.00 57.22 91 SER A C 1
ATOM 751 O O . SER A 1 91 ? -1.646 -11.061 22.309 1.00 57.22 91 SER A O 1
ATOM 753 N N . ASN A 1 92 ? -0.865 -8.984 22.509 1.00 58.53 92 ASN A N 1
ATOM 754 C CA . ASN A 1 92 ? -0.610 -9.073 23.949 1.00 58.53 92 ASN A CA 1
ATOM 755 C C . ASN A 1 92 ? -1.908 -9.237 24.778 1.00 58.53 92 ASN A C 1
ATOM 757 O O . ASN A 1 92 ? -2.553 -8.241 25.134 1.00 58.53 92 ASN A O 1
ATOM 761 N N . LYS A 1 93 ? -2.252 -10.479 25.148 1.00 57.78 93 LYS A N 1
ATOM 762 C CA . LYS A 1 93 ? -3.442 -10.832 25.953 1.00 57.78 93 LYS A CA 1
ATOM 763 C C . LYS A 1 93 ? -3.588 -9.965 27.222 1.00 57.78 93 LYS A C 1
ATOM 765 O O . LYS A 1 93 ? -2.597 -9.684 27.902 1.00 57.78 93 LYS A O 1
ATOM 770 N N . PRO A 1 94 ? -4.810 -9.525 27.579 1.00 61.25 94 PRO A N 1
ATOM 771 C CA . PRO A 1 94 ? -5.037 -8.693 28.757 1.00 61.25 94 PRO A CA 1
ATOM 772 C C . PRO A 1 94 ? -4.739 -9.462 30.052 1.00 61.25 94 PRO A C 1
ATOM 774 O O . PRO A 1 94 ? -5.143 -10.609 30.220 1.00 61.25 94 PRO A O 1
ATOM 777 N N . ASN A 1 95 ? -4.084 -8.810 31.015 1.00 65.62 95 ASN A N 1
ATOM 778 C CA . ASN A 1 95 ? -3.911 -9.374 32.352 1.00 65.62 95 ASN A CA 1
ATOM 779 C C . ASN A 1 95 ? -5.257 -9.349 33.107 1.00 65.62 95 ASN A C 1
ATOM 781 O O . ASN A 1 95 ? -5.714 -8.296 33.557 1.00 65.62 95 ASN A O 1
AT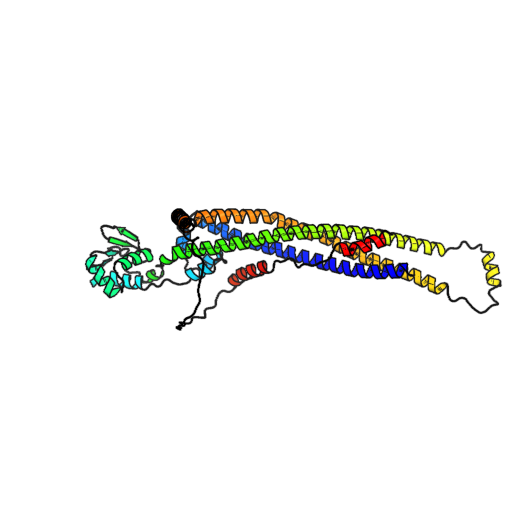OM 785 N N . LEU A 1 96 ? -5.880 -10.522 33.251 1.00 78.06 96 LEU A N 1
ATOM 786 C CA . LEU A 1 96 ? -7.207 -10.706 33.850 1.00 78.06 96 LEU A CA 1
ATOM 787 C C . LEU A 1 96 ? -7.203 -10.825 35.387 1.00 78.06 96 LEU A C 1
ATOM 789 O O . LEU A 1 96 ? -8.202 -11.269 35.954 1.00 78.06 96 LEU A O 1
ATOM 793 N N . VAL A 1 97 ? -6.121 -10.470 36.094 1.00 84.62 97 VAL A N 1
ATOM 794 C CA . VAL A 1 97 ? -6.046 -10.630 37.564 1.00 84.62 97 VAL A CA 1
ATOM 795 C C . VAL A 1 97 ? -7.160 -9.859 38.281 1.00 84.62 97 VAL A C 1
ATOM 797 O O . VAL A 1 97 ? -7.819 -10.431 39.148 1.00 84.62 97 VAL A O 1
ATOM 800 N N . PHE A 1 98 ? -7.437 -8.608 37.892 1.00 88.69 98 PHE A N 1
ATOM 801 C CA . PHE A 1 98 ? -8.551 -7.835 38.463 1.00 88.69 98 PHE A CA 1
ATOM 802 C C . PHE A 1 98 ? -9.900 -8.522 38.221 1.00 88.69 98 PHE A C 1
ATOM 804 O O . PHE A 1 98 ? -10.640 -8.765 39.167 1.00 88.69 98 PHE A O 1
ATOM 811 N N . VAL A 1 99 ? -10.185 -8.888 36.968 1.00 91.06 99 VAL A N 1
ATOM 812 C CA . VAL A 1 99 ? -11.452 -9.508 36.546 1.00 91.06 99 VAL A CA 1
ATOM 813 C C . VAL A 1 99 ? -11.702 -10.831 37.280 1.00 91.06 99 VAL A C 1
ATOM 815 O O . VAL A 1 99 ? -12.798 -11.062 37.784 1.00 91.06 99 VAL A O 1
ATOM 818 N N . ASN A 1 100 ? -10.675 -11.675 37.417 1.00 91.94 100 ASN A N 1
ATOM 819 C CA . ASN A 1 100 ? -10.768 -12.938 38.154 1.00 91.94 100 ASN A CA 1
ATOM 820 C C . ASN A 1 100 ? -10.978 -12.736 39.660 1.00 91.94 100 ASN A C 1
ATOM 822 O O . ASN A 1 100 ? -11.742 -13.484 40.271 1.00 91.94 100 ASN A O 1
ATOM 826 N N . LYS A 1 101 ? -10.305 -11.753 40.275 1.00 92.50 101 LYS A N 1
ATOM 827 C CA . LYS A 1 101 ? -10.520 -11.437 41.693 1.00 92.50 101 LYS A CA 1
ATOM 828 C C . LYS A 1 101 ? -11.916 -10.846 41.930 1.00 92.50 101 LYS A C 1
ATOM 830 O O . LYS A 1 101 ? -12.586 -11.275 42.862 1.00 92.50 101 LYS A O 1
ATOM 835 N N . LEU A 1 102 ? -12.374 -9.933 41.068 1.00 94.38 102 LEU A N 1
ATOM 836 C CA . LEU A 1 102 ? -13.729 -9.373 41.096 1.00 94.38 102 LEU A CA 1
ATOM 837 C C . LEU A 1 102 ? -14.779 -10.483 40.973 1.00 94.38 102 LEU A C 1
ATOM 839 O O . LEU A 1 102 ? -15.690 -10.541 41.787 1.00 94.38 102 LEU A O 1
ATOM 843 N N . PHE A 1 103 ? -14.618 -11.409 40.024 1.00 94.69 103 PHE A N 1
ATOM 844 C CA . PHE A 1 103 ? -15.524 -12.549 39.873 1.00 94.69 103 PHE A CA 1
ATOM 845 C C . PHE A 1 103 ? -15.625 -13.387 41.151 1.00 94.69 103 PHE A C 1
ATOM 847 O O . PHE A 1 103 ? -16.727 -13.659 41.618 1.00 94.69 103 PHE A O 1
ATOM 854 N N . LYS A 1 104 ? -14.485 -13.742 41.763 1.00 93.50 104 LYS A N 1
ATOM 855 C CA . LYS A 1 104 ? -14.469 -14.440 43.060 1.00 93.50 104 LYS A CA 1
ATOM 856 C C . LYS A 1 104 ? -15.183 -13.638 44.153 1.00 93.50 104 LYS A C 1
ATOM 858 O O . LYS A 1 104 ? -15.914 -14.229 44.931 1.00 93.50 104 LYS A O 1
ATOM 863 N N . MET A 1 105 ? -14.988 -12.319 44.188 1.00 92.94 105 MET A N 1
ATOM 864 C CA . MET A 1 105 ? -15.575 -11.425 45.190 1.00 92.94 105 MET A CA 1
ATOM 865 C C . MET A 1 105 ? -17.098 -11.303 45.068 1.00 92.94 105 MET A C 1
ATOM 867 O O . MET A 1 105 ? -17.763 -11.268 46.091 1.00 92.94 105 MET A O 1
ATOM 871 N N . VAL A 1 106 ? -17.658 -11.256 43.853 1.00 95.12 106 VAL A N 1
ATOM 872 C CA . VAL A 1 106 ? -19.122 -11.208 43.638 1.00 95.12 106 VAL A CA 1
ATOM 873 C C . VAL A 1 106 ? -19.765 -12.592 43.835 1.00 95.12 106 VAL A C 1
ATOM 875 O O . VAL A 1 106 ? -20.935 -12.690 44.192 1.00 95.12 106 VAL A O 1
ATOM 878 N N . ASN A 1 107 ? -19.008 -13.672 43.609 1.00 94.12 107 ASN A N 1
ATOM 879 C CA . ASN A 1 107 ? -19.494 -15.050 43.712 1.00 94.12 107 ASN A CA 1
ATOM 880 C C . ASN A 1 107 ? -19.324 -15.695 45.101 1.00 94.12 107 ASN A C 1
ATOM 882 O O . ASN A 1 107 ? -19.662 -16.865 45.265 1.00 94.12 107 ASN A O 1
ATOM 886 N N . ASP A 1 108 ? -18.782 -14.971 46.080 1.00 93.31 108 ASP A N 1
ATOM 887 C CA . ASP A 1 108 ? -18.664 -15.424 47.468 1.00 93.31 108 ASP A CA 1
ATOM 888 C C . ASP A 1 108 ? -19.957 -15.087 48.237 1.00 93.31 108 ASP A C 1
ATOM 890 O O . ASP A 1 108 ? -20.294 -13.912 48.374 1.00 93.31 108 ASP A O 1
ATOM 894 N N . PRO A 1 109 ? -20.705 -16.066 48.780 1.00 93.50 109 PRO A N 1
ATOM 895 C CA . PRO A 1 109 ? -21.917 -15.769 49.535 1.00 93.50 109 PRO A CA 1
ATOM 896 C C . PRO A 1 109 ? -21.697 -14.859 50.751 1.00 93.50 109 PRO A C 1
ATOM 898 O O . PRO A 1 109 ? -22.629 -14.159 51.150 1.00 93.50 109 PRO A O 1
ATOM 901 N N . ASN A 1 110 ? -20.484 -14.842 51.316 1.00 93.00 110 ASN A N 1
ATOM 902 C CA . ASN A 1 110 ? -20.133 -14.053 52.499 1.00 93.00 110 ASN A CA 1
ATOM 903 C C . ASN A 1 110 ? -20.013 -12.548 52.208 1.00 93.00 110 ASN A C 1
ATOM 905 O O . ASN A 1 110 ? -20.113 -11.739 53.127 1.00 93.00 110 ASN A O 1
ATOM 909 N N . THR A 1 111 ? -19.818 -12.152 50.947 1.00 92.19 111 THR A N 1
ATOM 910 C CA . THR A 1 111 ? -19.702 -10.741 50.542 1.00 92.19 111 THR A CA 1
ATOM 911 C C . THR A 1 111 ? -21.039 -10.131 50.127 1.00 92.19 111 THR A C 1
ATOM 913 O O . THR A 1 111 ? -21.097 -8.926 49.895 1.00 92.19 111 THR A O 1
ATOM 916 N N . ASN A 1 112 ? -22.124 -10.918 50.086 1.00 93.75 112 ASN A N 1
ATOM 917 C CA . ASN A 1 112 ? -23.444 -10.507 49.586 1.00 93.75 112 ASN A CA 1
ATOM 918 C C . ASN A 1 112 ? -24.067 -9.290 50.295 1.00 93.75 112 ASN A C 1
ATOM 920 O O . ASN A 1 112 ? -25.024 -8.715 49.767 1.00 93.75 112 ASN A O 1
ATOM 924 N N . SER A 1 113 ? -23.597 -8.915 51.487 1.00 92.75 113 SER A N 1
ATOM 925 C CA . SER A 1 113 ? -23.966 -7.670 52.179 1.00 92.75 113 SER A CA 1
ATOM 926 C C . SER A 1 113 ? -23.323 -6.430 51.543 1.00 92.75 113 SER A C 1
ATOM 928 O O . SER A 1 113 ? -23.949 -5.378 51.512 1.00 92.75 113 SER A O 1
ATOM 930 N N . ILE A 1 114 ? -22.120 -6.578 50.984 1.00 93.00 114 ILE A N 1
ATOM 931 C CA . ILE A 1 114 ? -21.294 -5.527 50.377 1.00 93.00 114 ILE A CA 1
ATOM 932 C C . ILE A 1 114 ? -21.519 -5.475 48.860 1.00 93.00 114 ILE A C 1
ATOM 934 O O . ILE A 1 114 ? -21.814 -4.420 48.295 1.00 93.00 114 ILE A O 1
ATOM 938 N N . ILE A 1 115 ? -21.399 -6.622 48.190 1.00 94.56 115 ILE A N 1
ATOM 939 C CA . ILE A 1 115 ? -21.477 -6.768 46.735 1.00 94.56 115 ILE A CA 1
ATOM 940 C C . ILE A 1 115 ? -22.155 -8.096 46.387 1.00 94.56 115 ILE A C 1
ATOM 942 O O . ILE A 1 115 ? -21.816 -9.132 46.945 1.00 94.56 115 ILE A O 1
ATOM 946 N N . ALA A 1 116 ? -23.140 -8.080 45.489 1.00 95.88 116 ALA A N 1
ATOM 947 C CA . ALA A 1 116 ? -23.929 -9.276 45.180 1.00 95.88 116 ALA A CA 1
ATOM 948 C C . ALA A 1 116 ? -24.375 -9.315 43.719 1.00 95.88 116 ALA A C 1
ATOM 950 O O . ALA A 1 116 ? -24.728 -8.284 43.143 1.00 95.88 116 ALA A O 1
ATOM 951 N N . TRP A 1 117 ? -24.446 -10.514 43.143 1.00 97.25 117 TRP A N 1
ATOM 952 C CA . TRP A 1 117 ? -25.093 -10.736 41.849 1.00 97.25 117 TRP A CA 1
ATOM 953 C C . TRP A 1 117 ? -26.571 -10.315 41.859 1.00 97.25 117 TRP A C 1
ATOM 955 O O . TRP A 1 117 ? -27.293 -10.529 42.835 1.00 97.25 117 TRP A O 1
ATOM 965 N N . SER A 1 118 ? -27.056 -9.819 40.724 1.00 95.88 118 SER A N 1
ATOM 966 C CA . SER A 1 118 ? -28.485 -9.670 40.458 1.00 95.88 118 SER A CA 1
ATOM 967 C C . SER A 1 118 ? -29.180 -11.025 40.300 1.00 95.88 118 SER A C 1
ATOM 969 O O . SER A 1 118 ? -28.530 -12.065 40.151 1.00 95.88 118 SER A O 1
ATOM 971 N N . LYS A 1 119 ? -30.521 -11.033 40.335 1.00 93.75 119 LYS A N 1
ATOM 972 C CA . LYS A 1 119 ? -31.321 -12.269 40.239 1.00 93.75 119 LYS A CA 1
ATOM 973 C C . LYS A 1 119 ? -31.083 -13.041 38.934 1.00 93.75 119 LYS A C 1
ATOM 975 O O . LYS A 1 119 ? -31.115 -14.263 38.966 1.00 93.75 119 LYS A O 1
ATOM 980 N N . SER A 1 120 ? -30.810 -12.345 37.829 1.00 93.00 120 SER A N 1
ATOM 981 C CA . SER A 1 120 ? -30.484 -12.941 36.525 1.00 93.00 120 SER A CA 1
ATOM 982 C C . SER A 1 120 ? -29.034 -13.424 36.406 1.00 93.00 120 SER A C 1
ATOM 984 O O . SER A 1 120 ? -28.708 -14.106 35.443 1.00 93.00 120 SER A O 1
ATOM 986 N N . GLY A 1 121 ? -28.140 -13.042 37.328 1.00 94.50 121 GLY A N 1
ATOM 987 C CA . GLY A 1 121 ? -26.712 -13.377 37.255 1.00 94.50 121 GLY A CA 1
ATOM 988 C C . GLY A 1 121 ? -25.925 -12.635 36.162 1.00 94.50 121 GLY A C 1
ATOM 989 O O . GLY A 1 121 ? -24.749 -12.931 35.974 1.00 94.50 121 GLY A O 1
ATOM 990 N N . THR A 1 122 ? -26.541 -11.672 35.465 1.00 94.50 122 THR A N 1
ATOM 991 C CA . THR A 1 122 ? -25.955 -10.897 34.345 1.00 94.50 122 THR A CA 1
ATOM 992 C C . THR A 1 122 ? -25.368 -9.541 34.760 1.00 94.50 122 THR A C 1
ATOM 994 O O . THR A 1 122 ? -24.831 -8.801 33.934 1.00 94.50 122 THR A O 1
ATOM 997 N N . SER A 1 123 ? -25.519 -9.175 36.029 1.00 96.06 123 SER A N 1
ATOM 998 C CA . SER A 1 123 ? -25.087 -7.906 36.617 1.00 96.06 123 SER A CA 1
ATOM 999 C C . SER A 1 123 ? -24.850 -8.077 38.117 1.00 96.06 123 SER A C 1
ATOM 1001 O O . SER A 1 123 ? -25.221 -9.100 38.699 1.00 96.06 123 SER A O 1
ATOM 1003 N N . PHE A 1 124 ? -24.227 -7.094 38.761 1.00 96.94 124 PHE A N 1
ATOM 1004 C CA . PHE A 1 124 ? -24.024 -7.078 40.207 1.00 96.94 124 PHE A CA 1
ATOM 1005 C C . PHE A 1 124 ? -24.276 -5.692 40.799 1.00 96.94 124 PHE A C 1
ATOM 1007 O O . PHE A 1 124 ? -24.070 -4.673 40.141 1.00 96.94 124 PHE A O 1
ATOM 1014 N N . PHE A 1 125 ? -24.689 -5.670 42.062 1.00 95.88 125 PHE A N 1
ATOM 1015 C CA . PHE A 1 125 ? -24.947 -4.468 42.847 1.00 95.88 125 PHE A CA 1
ATOM 1016 C C . PHE A 1 125 ? -23.834 -4.250 43.867 1.00 95.88 125 PHE A C 1
ATOM 1018 O O . PHE A 1 125 ? -23.422 -5.199 44.539 1.00 95.88 125 PHE A O 1
ATOM 1025 N N . ILE A 1 126 ? -23.403 -3.000 44.029 1.00 95.19 126 ILE A N 1
ATOM 1026 C CA . ILE A 1 126 ? -22.629 -2.550 45.192 1.00 95.19 126 ILE A CA 1
ATOM 1027 C C . ILE A 1 126 ? -23.632 -2.008 46.211 1.00 95.19 126 ILE A C 1
ATOM 1029 O O . ILE A 1 126 ? -24.198 -0.935 46.008 1.00 95.19 126 ILE A O 1
ATOM 1033 N N . LYS A 1 127 ? -23.877 -2.767 47.280 1.00 92.62 127 LYS A N 1
ATOM 1034 C CA . LYS A 1 127 ? -24.870 -2.439 48.313 1.00 92.62 127 LYS A CA 1
ATOM 1035 C C . LYS A 1 127 ? -24.305 -1.502 49.373 1.00 92.62 127 LYS A C 1
ATOM 1037 O O . LYS A 1 127 ? -24.955 -0.525 49.725 1.00 92.62 127 LYS A O 1
ATOM 1042 N N . ASP A 1 128 ? -23.093 -1.791 49.834 1.00 90.81 128 ASP A N 1
ATOM 1043 C CA . ASP A 1 128 ? -22.380 -0.995 50.827 1.00 90.81 128 ASP A CA 1
ATOM 1044 C C . ASP A 1 128 ? -21.093 -0.453 50.198 1.00 90.81 128 ASP A C 1
ATOM 1046 O O . ASP A 1 128 ? -20.287 -1.212 49.660 1.00 90.81 128 ASP A O 1
ATOM 1050 N N . LYS A 1 129 ? -20.922 0.872 50.206 1.00 87.06 129 LYS A N 1
ATOM 1051 C CA . LYS A 1 129 ? -19.754 1.547 49.615 1.00 87.06 129 LYS A CA 1
ATOM 1052 C C . LYS A 1 129 ? -18.610 1.727 50.605 1.00 87.06 129 LYS A C 1
ATOM 1054 O O . LYS A 1 129 ? -17.474 1.886 50.160 1.00 87.06 129 LYS A O 1
ATOM 1059 N N . GLU A 1 130 ? -18.912 1.728 51.898 1.00 87.88 130 GLU A N 1
ATOM 1060 C CA . GLU A 1 130 ? -17.957 1.958 52.978 1.00 87.88 130 GLU A CA 1
ATOM 1061 C C . GLU A 1 130 ? -17.232 0.644 53.264 1.00 87.88 130 GLU A C 1
ATOM 1063 O O . GLU A 1 130 ? -16.022 0.564 53.063 1.00 87.88 130 GLU A O 1
ATOM 1068 N N . LEU A 1 131 ? -17.978 -0.438 53.518 1.00 89.44 131 LEU A N 1
ATOM 1069 C CA . LEU A 1 131 ? -17.409 -1.783 53.665 1.00 89.44 131 LEU A CA 1
ATOM 1070 C C . LEU A 1 131 ? -16.707 -2.273 52.387 1.00 89.44 131 LEU A C 1
ATOM 1072 O O . LEU A 1 131 ? -15.740 -3.033 52.461 1.00 89.44 131 LEU A O 1
ATOM 1076 N N . LEU A 1 132 ? -17.145 -1.825 51.202 1.00 90.06 132 LEU A N 1
ATOM 1077 C CA . LEU A 1 132 ? -16.448 -2.144 49.953 1.00 90.06 132 LEU A CA 1
ATOM 1078 C C . LEU A 1 132 ? -15.037 -1.549 49.919 1.00 90.06 132 LEU A C 1
ATOM 1080 O O . LEU A 1 132 ? -14.165 -2.167 49.315 1.00 90.06 132 LEU A O 1
ATOM 1084 N N . GLN A 1 133 ? -14.786 -0.386 50.529 1.00 89.56 133 GLN A N 1
ATOM 1085 C CA . GLN A 1 133 ? -13.461 0.240 50.503 1.00 89.56 133 GLN A CA 1
ATOM 1086 C C . GLN A 1 133 ? -12.409 -0.657 51.162 1.00 89.56 133 GLN A C 1
ATOM 1088 O O . GLN A 1 133 ? -11.391 -0.959 50.531 1.00 89.56 133 GLN A O 1
ATOM 1093 N N . ASP A 1 134 ? -12.691 -1.125 52.375 1.00 88.12 134 ASP A N 1
ATOM 1094 C CA . ASP A 1 134 ? -11.782 -1.976 53.145 1.00 88.12 134 ASP A CA 1
ATOM 1095 C C . ASP A 1 134 ? -11.619 -3.343 52.465 1.00 88.12 134 ASP A C 1
ATOM 1097 O O . ASP A 1 134 ? -10.502 -3.797 52.209 1.00 88.12 134 ASP A O 1
ATOM 1101 N N . TYR A 1 135 ? -12.728 -3.948 52.025 1.00 86.88 135 TYR A N 1
ATOM 1102 C CA . TYR A 1 135 ? -12.711 -5.252 51.354 1.00 86.88 135 TYR A CA 1
ATOM 1103 C C . TYR A 1 135 ? -11.939 -5.233 50.019 1.00 86.88 135 TYR A C 1
ATOM 1105 O O . TYR A 1 135 ? -11.239 -6.188 49.662 1.00 86.88 135 TYR A O 1
ATOM 1113 N N . VAL A 1 136 ? -12.030 -4.129 49.269 1.00 87.44 136 VAL A N 1
ATOM 1114 C CA . VAL A 1 136 ? -11.255 -3.890 48.041 1.00 87.44 136 VAL A CA 1
ATOM 1115 C C . VAL A 1 136 ? -9.768 -3.715 48.356 1.00 87.44 136 VAL A C 1
ATOM 1117 O O . VAL A 1 136 ? -8.929 -4.264 47.633 1.00 87.44 136 VAL A O 1
ATOM 1120 N N . GLN A 1 137 ? -9.426 -3.022 49.443 1.00 86.56 137 GLN A N 1
ATOM 1121 C CA . GLN A 1 137 ? -8.040 -2.864 49.874 1.00 86.56 137 GLN A CA 1
ATOM 1122 C C . GLN A 1 137 ? -7.417 -4.211 50.275 1.00 86.56 137 GLN A C 1
ATOM 1124 O O . GLN A 1 137 ? -6.331 -4.530 49.791 1.00 86.56 137 GLN A O 1
ATOM 1129 N N . GLU A 1 138 ? -8.124 -5.039 51.050 1.00 84.31 138 GLU A N 1
ATOM 1130 C CA . GLU A 1 138 ? -7.644 -6.348 51.522 1.00 84.31 138 GLU A CA 1
ATOM 1131 C C . GLU A 1 138 ? -7.586 -7.437 50.439 1.00 84.31 138 GLU A C 1
ATOM 1133 O O . GLU A 1 138 ? -6.632 -8.214 50.377 1.00 84.31 138 GLU A O 1
ATOM 1138 N N . ARG A 1 139 ? -8.619 -7.560 49.593 1.00 82.12 139 ARG A N 1
ATOM 1139 C CA . ARG A 1 139 ? -8.716 -8.676 48.628 1.00 82.12 139 ARG A CA 1
ATOM 1140 C C . ARG A 1 139 ? -8.121 -8.339 47.268 1.00 82.12 139 ARG A C 1
ATOM 1142 O O . ARG A 1 139 ? -7.565 -9.211 46.582 1.00 82.12 139 ARG A O 1
ATOM 1149 N N . LEU A 1 140 ? -8.249 -7.087 46.832 1.00 81.25 140 LEU A N 1
ATOM 1150 C CA . LEU A 1 140 ? -7.809 -6.663 45.503 1.00 81.25 140 LEU A CA 1
ATOM 1151 C C . LEU A 1 140 ? -6.424 -6.004 45.524 1.00 81.25 140 LEU A C 1
ATOM 1153 O O . LEU A 1 140 ? -5.745 -6.089 44.498 1.00 81.25 140 LEU A O 1
ATOM 1157 N N . ASN A 1 141 ? -5.965 -5.491 46.672 1.00 82.06 141 ASN A N 1
ATOM 1158 C CA . ASN A 1 141 ? -4.741 -4.693 46.851 1.00 82.06 141 ASN A CA 1
ATOM 1159 C C . ASN A 1 141 ? -4.764 -3.397 46.021 1.00 82.06 141 ASN A C 1
ATOM 1161 O O . ASN A 1 141 ? -3.758 -2.994 45.436 1.00 82.06 141 ASN A O 1
ATOM 1165 N N . ILE A 1 142 ? -5.934 -2.758 45.929 1.00 84.50 142 ILE A N 1
ATOM 1166 C CA . ILE A 1 142 ? -6.133 -1.470 45.252 1.00 84.50 142 ILE A CA 1
ATOM 1167 C C . ILE A 1 142 ? -7.007 -0.567 46.125 1.00 84.50 142 ILE A C 1
ATOM 1169 O O . ILE A 1 142 ? -7.769 -1.054 46.946 1.00 84.50 142 ILE A O 1
ATOM 1173 N N . ILE A 1 143 ? -6.942 0.747 45.918 1.00 89.06 143 ILE A N 1
ATOM 1174 C CA . ILE A 1 143 ? -7.865 1.697 46.561 1.00 89.06 143 ILE A CA 1
ATOM 1175 C C . ILE A 1 143 ? -9.216 1.748 45.831 1.00 89.06 143 ILE A C 1
ATOM 1177 O O . ILE A 1 143 ? -9.285 1.519 44.619 1.00 89.06 143 ILE A O 1
ATOM 1181 N N . ILE A 1 144 ? -10.286 2.148 46.525 1.00 89.06 144 ILE A N 1
ATOM 1182 C CA . ILE A 1 144 ? -11.656 2.206 45.977 1.00 89.06 144 ILE A CA 1
ATOM 1183 C C . ILE A 1 144 ? -11.782 3.059 44.694 1.00 89.06 144 ILE A C 1
ATOM 1185 O O . ILE A 1 144 ? -12.475 2.691 43.745 1.00 89.06 144 ILE A O 1
ATOM 1189 N N . LYS A 1 145 ? -11.018 4.155 44.583 1.00 87.69 145 LYS A N 1
ATOM 1190 C CA . LYS A 1 145 ? -10.938 4.975 43.356 1.00 87.69 145 LYS A CA 1
ATOM 1191 C C . LYS A 1 145 ? -10.370 4.188 42.165 1.00 87.69 145 LYS A C 1
ATOM 1193 O O . LYS A 1 145 ? -10.836 4.338 41.035 1.00 87.69 145 LYS A O 1
ATOM 1198 N N . THR A 1 146 ? -9.388 3.326 42.420 1.00 84.00 146 THR A N 1
ATOM 1199 C CA . THR A 1 146 ? -8.779 2.434 41.424 1.00 84.00 146 THR A CA 1
ATOM 1200 C C . THR A 1 146 ? -9.697 1.261 41.087 1.00 84.00 146 THR A C 1
ATOM 1202 O O . THR A 1 146 ? -9.668 0.798 39.950 1.00 84.00 146 THR A O 1
ATOM 1205 N N . PHE A 1 147 ? -10.563 0.821 42.003 1.00 90.69 147 PHE A N 1
ATOM 1206 C CA . PHE A 1 147 ? -11.601 -0.178 41.727 1.00 90.69 147 PHE A CA 1
ATOM 1207 C C . PHE A 1 147 ? -12.629 0.321 40.706 1.00 90.69 147 PHE A C 1
ATOM 1209 O O . PHE A 1 147 ? -12.774 -0.295 39.651 1.00 90.69 147 PHE A O 1
ATOM 1216 N N . TYR A 1 148 ? -13.256 1.482 40.936 1.00 90.31 148 TYR A N 1
ATOM 1217 C CA . TYR A 1 148 ? -14.190 2.071 39.962 1.00 90.31 148 TYR A CA 1
ATOM 1218 C C . TYR A 1 148 ? -13.511 2.388 38.623 1.00 90.31 148 TYR A C 1
ATOM 1220 O O . TYR A 1 148 ? -14.089 2.166 37.558 1.00 90.31 148 TYR A O 1
ATOM 1228 N N . LYS A 1 149 ? -12.249 2.843 38.654 1.00 86.06 149 LYS A N 1
ATOM 1229 C CA . LYS A 1 149 ? -11.447 2.976 37.435 1.00 86.06 149 LYS A CA 1
ATOM 1230 C C . LYS A 1 149 ? -11.238 1.627 36.738 1.00 86.06 149 LYS A C 1
ATOM 1232 O O . LYS A 1 149 ? -11.358 1.577 35.522 1.00 86.06 149 LYS A O 1
ATOM 1237 N N . SER A 1 150 ? -10.955 0.556 37.477 1.00 86.75 150 SER A N 1
ATOM 1238 C CA . SER A 1 150 ? -10.725 -0.781 36.917 1.00 86.75 150 SER A CA 1
ATOM 1239 C C . SER A 1 150 ? -11.989 -1.356 36.276 1.00 86.75 150 SER A C 1
ATOM 1241 O O . SER A 1 150 ? -11.896 -1.921 35.193 1.00 86.75 150 SER A O 1
ATOM 1243 N N . LEU A 1 151 ? -13.170 -1.140 36.866 1.00 91.06 151 LEU A N 1
ATOM 1244 C CA . LEU A 1 151 ? -14.452 -1.478 36.232 1.00 91.06 151 LEU A CA 1
ATOM 1245 C C . LEU A 1 151 ? -14.584 -0.808 34.851 1.00 91.06 151 LEU A C 1
ATOM 1247 O O . LEU A 1 151 ? -14.778 -1.497 33.850 1.00 91.06 151 LEU A O 1
ATOM 1251 N N . ASN A 1 152 ? -14.371 0.508 34.769 1.00 87.81 152 ASN A N 1
ATOM 1252 C CA . ASN A 1 152 ? -14.397 1.236 33.493 1.00 87.81 152 ASN A CA 1
ATOM 1253 C C . ASN A 1 152 ? -13.295 0.761 32.519 1.00 87.81 152 ASN A C 1
ATOM 1255 O O . ASN A 1 152 ? -13.542 0.584 31.327 1.00 87.81 152 ASN A O 1
ATOM 1259 N N . ASP A 1 153 ? -12.082 0.521 33.026 1.00 82.38 153 ASP A N 1
ATOM 1260 C CA . ASP A 1 153 ? -10.916 0.058 32.261 1.00 82.38 153 ASP A CA 1
ATOM 1261 C C . ASP A 1 153 ? -11.095 -1.365 31.685 1.00 82.38 153 ASP A C 1
ATOM 1263 O O . ASP A 1 153 ? -10.363 -1.725 30.764 1.00 82.38 153 ASP A O 1
ATOM 1267 N N . PHE A 1 154 ? -12.045 -2.156 32.195 1.00 86.12 154 PHE A N 1
ATOM 1268 C CA . PHE A 1 154 ? -12.461 -3.469 31.673 1.00 86.12 154 PHE A CA 1
ATOM 1269 C C . PHE A 1 154 ? -13.895 -3.454 31.096 1.00 86.12 154 PHE A C 1
ATOM 1271 O O . PHE A 1 154 ? -14.530 -4.496 30.980 1.00 86.12 154 PHE A O 1
ATOM 1278 N N . GLY A 1 155 ? -14.427 -2.277 30.742 1.00 85.75 155 GLY A N 1
ATOM 1279 C CA . GLY A 1 155 ? -15.673 -2.145 29.974 1.00 85.75 155 GLY A CA 1
ATOM 1280 C C . GLY A 1 155 ? -16.979 -2.371 30.747 1.00 85.75 155 GLY A C 1
ATOM 1281 O O . GLY A 1 155 ? -18.043 -2.419 30.124 1.00 85.75 155 GLY A O 1
ATOM 1282 N N . PHE A 1 156 ? -16.940 -2.501 32.077 1.00 92.31 156 PHE A N 1
ATOM 1283 C CA . PHE A 1 156 ? -18.150 -2.643 32.891 1.00 92.31 156 PHE A CA 1
ATOM 1284 C C . PHE A 1 156 ? -18.990 -1.365 32.819 1.00 92.31 156 PHE A C 1
ATOM 1286 O O . PHE A 1 156 ? -18.492 -0.259 33.040 1.00 92.31 156 PHE A O 1
ATOM 1293 N N . ARG A 1 157 ? -20.286 -1.512 32.535 1.00 91.75 157 ARG A N 1
ATOM 1294 C CA . ARG A 1 157 ? -21.233 -0.398 32.426 1.00 91.75 157 ARG A CA 1
ATOM 1295 C C . ARG A 1 157 ? -22.029 -0.269 33.713 1.00 91.75 157 ARG A C 1
ATOM 1297 O O . ARG A 1 157 ? -22.643 -1.242 34.140 1.00 91.75 157 ARG A O 1
ATOM 1304 N N . CYS A 1 158 ? -22.067 0.932 34.286 1.00 92.88 158 CYS A N 1
ATOM 1305 C CA . CYS A 1 158 ? -23.038 1.263 35.326 1.00 92.88 158 CYS A CA 1
ATOM 1306 C C . CYS A 1 158 ? -24.433 1.331 34.681 1.00 92.88 158 CYS A C 1
ATOM 1308 O O . CYS A 1 158 ? -24.666 2.180 33.819 1.00 92.88 158 CYS A O 1
ATOM 1310 N N . VAL A 1 159 ? -25.308 0.394 35.049 1.00 91.38 159 VAL A N 1
ATOM 1311 C CA . VAL A 1 159 ? -26.684 0.266 34.537 1.00 91.38 159 VAL A CA 1
ATOM 1312 C C . VAL A 1 159 ? -27.601 1.222 35.291 1.00 91.38 159 VAL A C 1
ATOM 1314 O O . VAL A 1 159 ? -28.333 1.991 34.676 1.00 91.38 159 VAL A O 1
ATOM 1317 N N . ASP A 1 160 ? -27.479 1.232 36.618 1.00 89.31 160 ASP A N 1
ATOM 1318 C CA . ASP A 1 160 ? -28.213 2.113 37.518 1.00 89.31 160 ASP A CA 1
ATOM 1319 C C . ASP A 1 160 ? -27.238 2.731 38.535 1.00 89.31 160 ASP A C 1
ATOM 1321 O O . ASP A 1 160 ? -26.495 2.029 39.228 1.00 89.31 160 ASP A O 1
ATOM 1325 N N . LYS A 1 161 ? -27.221 4.067 38.612 1.00 88.75 161 LYS A N 1
ATOM 1326 C CA . LYS A 1 161 ? -26.350 4.832 39.523 1.00 88.75 161 LYS A CA 1
ATOM 1327 C C . LYS A 1 161 ? -26.873 4.898 40.958 1.00 88.75 161 LYS A C 1
ATOM 1329 O O . LYS A 1 161 ? -26.068 5.078 41.869 1.00 88.75 161 LYS A O 1
ATOM 1334 N N . PHE A 1 162 ? -28.184 4.790 41.156 1.00 86.31 162 PHE A N 1
ATOM 1335 C CA . PHE A 1 162 ? -28.824 4.785 42.470 1.00 86.31 162 PHE A CA 1
ATOM 1336 C C . PHE A 1 162 ? -28.663 3.410 43.120 1.00 86.31 162 PHE A C 1
ATOM 1338 O O . PHE A 1 162 ? -28.145 3.323 44.231 1.00 86.31 162 PHE A O 1
ATOM 1345 N N . LEU A 1 163 ? -28.980 2.338 42.386 1.00 86.69 163 LEU A N 1
ATOM 1346 C CA . LEU A 1 163 ? -28.776 0.950 42.830 1.00 86.69 163 LEU A CA 1
ATOM 1347 C C . LEU A 1 163 ? -27.303 0.506 42.785 1.00 86.69 163 LEU A C 1
ATOM 1349 O O . LEU A 1 163 ? -26.968 -0.576 43.263 1.00 86.69 163 LEU A O 1
ATOM 1353 N N . CYS A 1 164 ? -26.426 1.330 42.201 1.00 91.62 164 CYS A N 1
ATOM 1354 C CA . CYS A 1 164 ? -25.007 1.033 41.988 1.00 91.62 164 CYS A CA 1
ATOM 1355 C C . CYS A 1 164 ? -24.799 -0.316 41.280 1.00 91.62 164 CYS A C 1
ATOM 1357 O O . CYS A 1 164 ? -23.948 -1.123 41.666 1.00 91.62 164 CYS A O 1
ATOM 1359 N N . GLU A 1 165 ? -25.605 -0.544 40.243 1.00 95.50 165 GLU A N 1
ATOM 1360 C CA . GLU A 1 165 ? -25.599 -1.752 39.428 1.00 95.50 165 GLU A CA 1
ATOM 1361 C C . GLU A 1 165 ? -24.579 -1.642 38.293 1.00 95.50 165 GLU A C 1
ATOM 1363 O O . GLU A 1 165 ? -24.541 -0.645 37.565 1.00 95.50 165 GLU A O 1
ATOM 1368 N N . TYR A 1 166 ? -23.787 -2.694 38.106 1.00 96.62 166 TYR A N 1
ATOM 1369 C CA . TYR A 1 166 ? -22.810 -2.822 37.032 1.00 96.62 166 TYR A CA 1
ATOM 1370 C C . TYR A 1 166 ? -23.041 -4.108 36.236 1.00 96.62 166 TYR A C 1
ATOM 1372 O O . TYR A 1 166 ? -23.331 -5.164 36.798 1.00 96.62 166 TYR A O 1
ATOM 1380 N N . SER A 1 167 ? -22.876 -4.033 34.915 1.00 95.56 167 SER A N 1
ATOM 1381 C CA . SER A 1 167 ? -22.979 -5.180 34.005 1.00 95.56 167 SER A CA 1
ATOM 1382 C C . SER A 1 167 ? -21.813 -5.236 33.021 1.00 95.56 167 SER A C 1
ATOM 1384 O O . SER A 1 167 ? -21.237 -4.212 32.641 1.00 95.56 167 SER A O 1
ATOM 1386 N N . HIS A 1 168 ? -21.481 -6.447 32.581 1.00 94.44 168 HIS A N 1
ATOM 1387 C CA . HIS A 1 168 ? -20.605 -6.699 31.443 1.00 94.44 168 HIS A CA 1
ATOM 1388 C C . HIS A 1 168 ? -21.045 -8.007 30.776 1.00 94.44 168 HIS A C 1
ATOM 1390 O O . HIS A 1 168 ? -21.304 -8.992 31.458 1.00 94.44 168 HIS A O 1
ATOM 1396 N N . GLU A 1 169 ? -21.109 -8.029 29.446 1.00 92.12 169 GLU A N 1
ATOM 1397 C CA . GLU A 1 169 ? -21.679 -9.131 28.653 1.00 92.12 169 GLU A CA 1
ATOM 1398 C C . GLU A 1 169 ? -21.068 -10.501 28.986 1.00 92.12 169 GLU A C 1
ATOM 1400 O O . GLU A 1 169 ? -21.780 -11.479 29.202 1.00 92.12 169 GLU A O 1
ATOM 1405 N N . HIS A 1 170 ? -19.741 -10.548 29.108 1.00 91.88 170 HIS A N 1
ATOM 1406 C CA . HIS A 1 170 ? -18.979 -11.758 29.430 1.00 91.88 170 HIS A CA 1
ATOM 1407 C C . HIS A 1 170 ? -18.692 -11.957 30.937 1.00 91.88 170 HIS A C 1
ATOM 1409 O O . HIS A 1 170 ? -17.837 -12.767 31.293 1.00 91.88 170 HIS A O 1
ATOM 1415 N N . PHE A 1 171 ? -19.364 -11.217 31.830 1.00 94.88 171 PHE A N 1
ATOM 1416 C CA . PHE A 1 171 ? -19.225 -11.342 33.289 1.00 94.88 171 PHE A CA 1
ATOM 1417 C C . PHE A 1 171 ? -20.548 -11.826 33.898 1.00 94.88 171 PHE A C 1
ATOM 1419 O O . PHE A 1 171 ? -21.411 -11.026 34.253 1.00 94.88 171 PHE A O 1
ATOM 1426 N N . GLN A 1 172 ? -20.716 -13.145 33.987 1.00 95.25 172 GLN A N 1
ATOM 1427 C CA . GLN A 1 172 ? -21.975 -13.778 34.391 1.00 95.25 172 GLN A CA 1
ATOM 1428 C C . GLN A 1 172 ? -21.722 -14.847 35.455 1.00 95.25 172 GLN A C 1
ATOM 1430 O O . GLN A 1 172 ? -20.766 -15.612 35.310 1.00 95.25 172 GLN A O 1
ATOM 1435 N N . ARG A 1 173 ? -22.588 -14.918 36.476 1.00 94.19 173 ARG A N 1
ATOM 1436 C CA . ARG A 1 173 ? -22.427 -15.743 37.694 1.00 94.19 173 ARG A CA 1
ATOM 1437 C C . ARG A 1 173 ? -21.869 -17.143 37.443 1.00 94.19 173 ARG A C 1
ATOM 1439 O O . ARG A 1 173 ? -20.860 -17.508 38.035 1.00 94.19 173 ARG A O 1
ATOM 1446 N N . ASP A 1 174 ? -22.497 -17.897 36.551 1.00 91.94 174 ASP A N 1
ATOM 1447 C CA . ASP A 1 174 ? -22.202 -19.323 36.383 1.00 91.94 174 ASP A CA 1
ATOM 1448 C C . ASP A 1 174 ? -21.241 -19.602 35.205 1.00 91.94 174 ASP A C 1
ATOM 1450 O O . ASP A 1 174 ? -20.726 -20.709 35.054 1.00 91.94 174 ASP A O 1
ATOM 1454 N N . ASN A 1 175 ? -20.892 -18.577 34.414 1.00 91.19 175 ASN A N 1
ATOM 1455 C CA . ASN A 1 175 ? -20.103 -18.708 33.183 1.00 91.19 175 ASN A CA 1
ATOM 1456 C C . ASN A 1 175 ? -18.674 -18.151 33.325 1.00 91.19 175 ASN A C 1
ATOM 1458 O O . ASN A 1 175 ? -18.213 -17.337 32.523 1.00 91.19 175 ASN A O 1
ATOM 1462 N N . LYS A 1 176 ? -17.919 -18.628 34.326 1.00 90.31 176 LYS A N 1
ATOM 1463 C CA . LYS A 1 176 ? -16.523 -18.202 34.589 1.00 90.31 176 LYS A CA 1
ATOM 1464 C C . LYS A 1 176 ? -15.590 -18.312 33.368 1.00 90.31 176 LYS A C 1
ATOM 1466 O O . LYS A 1 176 ? -14.637 -17.545 33.248 1.00 90.31 176 LYS A O 1
ATOM 1471 N N . TYR A 1 177 ? -15.840 -19.247 32.450 1.00 86.81 177 TYR A N 1
ATOM 1472 C CA . TYR A 1 177 ? -15.045 -19.392 31.224 1.00 86.81 177 TYR A CA 1
ATOM 1473 C C . TYR A 1 177 ? -15.169 -18.180 30.284 1.00 86.81 177 TYR A C 1
ATOM 1475 O O . TYR A 1 177 ? -14.250 -17.927 29.506 1.00 86.81 177 TYR A O 1
ATOM 1483 N N . MET A 1 178 ? -16.256 -17.400 30.371 1.00 87.06 178 MET A N 1
ATOM 1484 C CA . MET A 1 178 ? -16.460 -16.202 29.552 1.00 87.06 178 MET A CA 1
ATOM 1485 C C . MET A 1 178 ? -15.524 -15.050 29.937 1.00 87.06 178 MET A C 1
ATOM 1487 O O . MET A 1 178 ? -15.253 -14.189 29.106 1.00 87.06 178 MET A O 1
ATOM 1491 N N . LEU A 1 179 ? -14.937 -15.063 31.142 1.00 88.06 179 LEU A N 1
ATOM 1492 C CA . LEU A 1 179 ? -14.011 -14.016 31.591 1.00 88.06 179 LEU A CA 1
ATOM 1493 C C . LEU A 1 179 ? -12.794 -13.846 30.663 1.00 88.06 179 LEU A C 1
ATOM 1495 O O . LEU A 1 179 ? -12.201 -12.769 30.644 1.00 88.06 179 LEU A O 1
ATOM 1499 N N . LYS A 1 180 ? -12.436 -14.874 29.875 1.00 80.69 180 LYS A N 1
ATOM 1500 C CA . LYS A 1 180 ? -11.360 -14.803 28.871 1.00 80.69 180 LYS A CA 1
ATOM 1501 C C . LYS A 1 180 ? -11.630 -13.775 27.760 1.00 80.69 180 LYS A C 1
ATOM 1503 O O . LYS A 1 180 ? -10.678 -13.249 27.197 1.00 80.69 180 LYS A O 1
ATOM 1508 N N . TYR A 1 181 ? -12.903 -13.472 27.490 1.00 79.88 181 TYR A N 1
ATOM 1509 C CA . TYR A 1 181 ? -13.348 -12.497 26.490 1.00 79.88 181 TYR A CA 1
ATOM 1510 C C . TYR A 1 181 ? -13.396 -11.051 27.034 1.00 79.88 181 TYR A C 1
ATOM 1512 O O . TYR A 1 181 ? -13.717 -10.123 26.299 1.00 79.88 181 TYR A O 1
ATOM 1520 N N . ILE A 1 182 ? -13.094 -10.817 28.320 1.00 83.81 182 ILE A N 1
ATOM 1521 C CA . ILE A 1 182 ? -13.095 -9.466 28.909 1.00 83.81 182 ILE A CA 1
ATOM 1522 C C . ILE A 1 182 ? -11.758 -8.776 28.614 1.00 83.81 182 ILE A C 1
ATOM 1524 O O . ILE A 1 182 ? -10.729 -9.104 29.205 1.00 83.81 182 ILE A O 1
ATOM 1528 N N . THR A 1 183 ? -11.760 -7.791 27.717 1.00 76.50 183 THR A N 1
ATOM 1529 C CA . THR A 1 183 ? -10.542 -7.080 27.298 1.00 76.50 183 THR A CA 1
ATOM 1530 C C . THR A 1 183 ? -10.310 -5.762 28.045 1.00 76.50 183 THR A C 1
ATOM 1532 O O . THR A 1 183 ? -11.209 -5.160 28.628 1.00 76.50 183 THR A O 1
ATOM 1535 N N . SER A 1 184 ? -9.048 -5.314 28.082 1.00 74.75 184 SER A N 1
ATOM 1536 C CA . SER A 1 184 ? -8.655 -4.074 28.765 1.00 74.75 184 SER A CA 1
ATOM 1537 C C . SER A 1 184 ? -8.791 -2.870 27.829 1.00 74.75 184 SER A C 1
ATOM 1539 O O . SER A 1 184 ? -7.934 -2.622 26.975 1.00 74.75 184 SER A O 1
ATOM 1541 N N . MET A 1 185 ? -9.823 -2.062 28.063 1.00 69.25 185 MET A N 1
ATOM 1542 C CA . MET A 1 185 ? -10.127 -0.820 27.342 1.00 69.25 185 MET A CA 1
ATOM 1543 C C . MET A 1 185 ? -9.011 0.232 27.468 1.00 69.25 185 MET A C 1
ATOM 1545 O O . MET A 1 185 ? -8.926 1.145 26.648 1.00 69.25 185 MET A O 1
ATOM 1549 N N . ARG A 1 186 ? -8.098 0.101 28.448 1.00 63.66 186 ARG A N 1
ATOM 1550 C CA . ARG A 1 186 ? -6.932 0.997 28.623 1.00 63.66 186 ARG A CA 1
ATOM 1551 C C . ARG A 1 186 ? -6.045 1.105 27.386 1.00 63.66 186 ARG A C 1
ATOM 1553 O O . ARG A 1 186 ? -5.406 2.138 27.199 1.00 63.66 186 ARG A O 1
ATOM 1560 N N . LYS A 1 187 ? -5.978 0.053 26.564 1.00 64.75 187 LYS A N 1
ATOM 1561 C CA . LYS A 1 187 ? -5.168 0.061 25.341 1.00 64.75 187 LYS A CA 1
ATOM 1562 C C . LYS A 1 187 ? -5.766 0.964 24.258 1.00 64.75 187 LYS A C 1
ATOM 1564 O O . LYS A 1 187 ? -4.994 1.573 23.525 1.00 64.75 187 LYS A O 1
ATOM 1569 N N . ILE A 1 188 ? -7.092 1.124 24.199 1.00 69.81 188 ILE A N 1
ATOM 1570 C CA . ILE A 1 188 ? -7.814 1.761 23.080 1.00 69.81 188 ILE A CA 1
ATOM 1571 C C . ILE A 1 188 ? -7.246 3.140 22.684 1.00 69.81 188 ILE A C 1
ATOM 1573 O O . ILE A 1 188 ? -6.894 3.314 21.518 1.00 69.81 188 ILE A O 1
ATOM 1577 N N . PRO A 1 189 ? -7.037 4.114 23.597 1.00 73.69 189 PRO A N 1
ATOM 1578 C CA . PRO A 1 189 ? -6.510 5.428 23.210 1.00 73.69 189 PRO A CA 1
ATOM 1579 C C . PRO A 1 189 ? -5.048 5.408 22.742 1.00 73.69 189 PRO A C 1
ATOM 1581 O O . PRO A 1 189 ? -4.611 6.332 22.058 1.00 73.69 189 PRO A O 1
ATOM 1584 N N . THR A 1 190 ? -4.274 4.394 23.136 1.00 73.56 19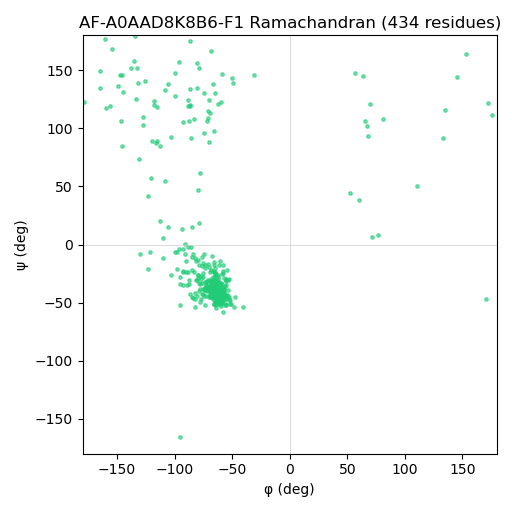0 THR A N 1
ATOM 1585 C CA . THR A 1 190 ? -2.878 4.224 22.714 1.00 73.56 190 THR A CA 1
ATOM 1586 C C . THR A 1 190 ? -2.789 3.468 21.399 1.00 73.56 190 THR A C 1
ATOM 1588 O O . THR A 1 190 ? -2.069 3.920 20.517 1.00 73.56 190 THR A O 1
ATOM 1591 N N . VAL A 1 191 ? -3.579 2.407 21.219 1.00 72.81 191 VAL A N 1
ATOM 1592 C CA . VAL A 1 191 ? -3.680 1.700 19.938 1.00 72.81 191 VAL A CA 1
ATOM 1593 C C . VAL A 1 191 ? -4.242 2.642 18.871 1.00 72.81 191 VAL A C 1
ATOM 1595 O O . VAL A 1 191 ? -3.636 2.744 17.816 1.00 72.81 191 VAL A O 1
ATOM 1598 N N . LYS A 1 192 ? -5.279 3.451 19.157 1.00 77.56 192 LYS A N 1
ATOM 1599 C CA . LYS A 1 192 ? -5.798 4.446 18.193 1.00 77.56 192 LYS A CA 1
ATOM 1600 C C . LYS A 1 192 ? -4.717 5.437 17.730 1.00 77.56 192 LYS A C 1
ATOM 1602 O O . LYS A 1 192 ? -4.687 5.800 16.562 1.00 77.56 192 LYS A O 1
ATOM 1607 N N . ARG A 1 193 ? -3.828 5.866 18.633 1.00 80.25 193 ARG A N 1
ATOM 1608 C CA . ARG A 1 193 ? -2.717 6.784 18.318 1.00 80.25 193 ARG A CA 1
ATOM 1609 C C . ARG A 1 193 ? -1.614 6.110 17.499 1.00 80.25 193 ARG A C 1
ATOM 1611 O O . ARG A 1 193 ? -1.009 6.761 16.661 1.00 80.25 193 ARG A O 1
ATOM 1618 N N . ILE A 1 194 ? -1.345 4.834 17.764 1.00 76.31 194 ILE A N 1
ATOM 1619 C CA . ILE A 1 194 ? -0.314 4.070 17.053 1.00 76.31 194 ILE A CA 1
ATOM 1620 C C . ILE A 1 194 ? -0.819 3.679 15.663 1.00 76.31 194 ILE A C 1
ATOM 1622 O O . ILE A 1 194 ? -0.117 3.951 14.708 1.00 76.31 194 ILE A O 1
ATOM 1626 N N . MET A 1 195 ? -2.075 3.245 15.518 1.00 78.88 195 MET A N 1
ATOM 1627 C CA . MET A 1 195 ? -2.734 3.074 14.212 1.00 78.88 195 MET A CA 1
ATOM 1628 C C . MET A 1 195 ? -2.657 4.339 13.355 1.00 78.88 195 MET A C 1
ATOM 1630 O O . MET A 1 195 ? -2.347 4.266 12.172 1.00 78.88 195 MET A O 1
ATOM 1634 N N . GLN A 1 196 ? -2.926 5.505 13.956 1.00 84.00 196 GLN A N 1
ATOM 1635 C CA . GLN A 1 196 ? -2.779 6.787 13.273 1.00 84.00 196 GLN A CA 1
ATOM 1636 C C . GLN A 1 196 ? -1.333 7.013 12.806 1.00 84.00 196 GLN A C 1
ATOM 1638 O O . GLN A 1 196 ? -1.129 7.388 11.660 1.00 84.00 196 GLN A O 1
ATOM 1643 N N . SER A 1 197 ? -0.344 6.764 13.670 1.00 82.88 197 SER A N 1
ATOM 1644 C CA . SER A 1 197 ? 1.078 6.913 13.335 1.00 82.88 197 SER A CA 1
ATOM 1645 C C . SER A 1 197 ? 1.519 5.951 12.227 1.00 82.88 197 SER A C 1
ATOM 1647 O O . SER A 1 197 ? 2.165 6.391 11.282 1.00 82.88 197 SER A O 1
ATOM 1649 N N . ASP A 1 198 ? 1.138 4.673 12.324 1.00 81.44 198 ASP A N 1
ATOM 1650 C CA . ASP A 1 198 ? 1.445 3.624 11.347 1.00 81.44 198 ASP A CA 1
ATOM 1651 C C . ASP A 1 198 ? 0.873 4.012 9.958 1.00 81.44 198 ASP A C 1
ATOM 1653 O O . ASP A 1 198 ? 1.572 3.943 8.949 1.00 81.44 198 ASP A O 1
ATOM 1657 N N . MET A 1 199 ? -0.376 4.501 9.897 1.00 84.62 199 MET A N 1
ATOM 1658 C CA . MET A 1 199 ? -0.995 4.986 8.650 1.00 84.62 199 MET A CA 1
ATOM 1659 C C . MET A 1 199 ? -0.385 6.298 8.131 1.00 84.62 199 MET A C 1
ATOM 1661 O O . MET A 1 199 ? -0.186 6.440 6.926 1.00 84.62 199 MET A O 1
ATOM 1665 N N . GLU A 1 200 ? -0.070 7.259 9.005 1.00 85.94 200 GLU A N 1
ATOM 1666 C CA . GLU A 1 200 ? 0.594 8.514 8.621 1.00 85.94 200 GLU A CA 1
ATOM 1667 C C . GLU A 1 200 ? 1.996 8.282 8.041 1.00 85.94 200 GLU A C 1
ATOM 1669 O O . GLU A 1 200 ? 2.438 9.051 7.185 1.00 85.94 200 GLU A O 1
ATOM 1674 N N . GLU A 1 201 ? 2.710 7.257 8.510 1.00 83.81 201 GLU A N 1
ATOM 1675 C CA . GLU A 1 201 ? 4.034 6.898 8.005 1.00 83.81 201 GLU A CA 1
ATOM 1676 C C . GLU A 1 201 ? 3.954 6.211 6.634 1.00 83.81 201 GLU A C 1
ATOM 1678 O O . GLU A 1 201 ? 4.668 6.611 5.713 1.00 83.81 201 GLU A O 1
ATOM 1683 N N . GLU A 1 202 ? 3.026 5.271 6.442 1.00 84.31 202 GLU A N 1
ATOM 1684 C CA . GLU A 1 202 ? 2.822 4.628 5.136 1.00 84.31 202 GLU A CA 1
ATOM 1685 C C .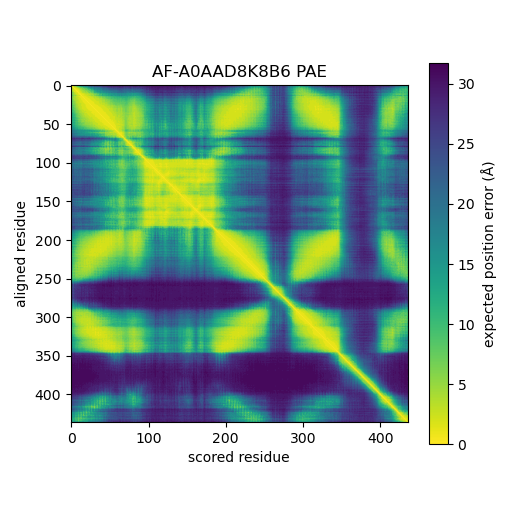 GLU A 1 202 ? 2.331 5.599 4.058 1.00 84.31 202 GLU A C 1
ATOM 1687 O O . GLU A 1 202 ? 2.846 5.567 2.941 1.00 84.31 202 GLU A O 1
ATOM 1692 N N . LEU A 1 203 ? 1.422 6.531 4.376 1.00 88.25 203 LEU A N 1
ATOM 1693 C CA . LEU A 1 203 ? 1.014 7.571 3.418 1.00 88.25 203 LEU A CA 1
ATOM 1694 C C . LEU A 1 203 ? 2.205 8.429 2.960 1.00 88.25 203 LEU A C 1
ATOM 1696 O O . LEU A 1 203 ? 2.293 8.773 1.782 1.00 88.25 203 LEU A O 1
ATOM 1700 N N . LYS A 1 204 ? 3.148 8.748 3.862 1.00 88.19 204 LYS A N 1
ATOM 1701 C CA . LYS A 1 204 ? 4.377 9.482 3.509 1.00 88.19 204 LYS A CA 1
ATOM 1702 C C . LYS A 1 204 ? 5.298 8.652 2.617 1.00 88.19 204 LYS A C 1
ATOM 1704 O O . LYS A 1 204 ? 5.815 9.191 1.643 1.00 88.19 204 LYS A O 1
ATOM 1709 N N . ARG A 1 205 ? 5.484 7.362 2.921 1.00 85.25 205 ARG A N 1
ATOM 1710 C CA . ARG A 1 205 ? 6.314 6.434 2.126 1.00 85.25 205 ARG A CA 1
ATOM 1711 C C . ARG A 1 205 ? 5.754 6.251 0.713 1.00 85.25 205 ARG A C 1
ATOM 1713 O O . ARG A 1 205 ? 6.4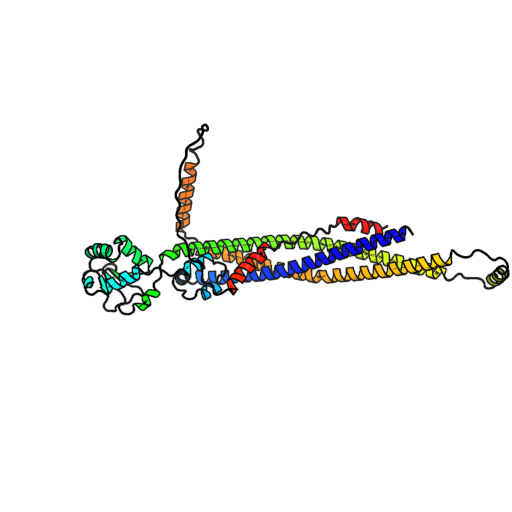85 6.413 -0.261 1.00 85.25 205 ARG A O 1
ATOM 1720 N N . LEU A 1 206 ? 4.448 6.003 0.601 1.00 88.12 206 LEU A N 1
ATOM 1721 C CA . LEU A 1 206 ? 3.736 5.870 -0.674 1.00 88.12 206 LEU A CA 1
ATOM 1722 C C . LEU A 1 206 ? 3.800 7.160 -1.503 1.00 88.12 206 LEU A C 1
ATOM 1724 O O . LEU A 1 206 ? 4.046 7.095 -2.707 1.00 88.12 206 LEU A O 1
ATOM 1728 N N . LYS A 1 207 ? 3.642 8.332 -0.869 1.00 90.31 207 LYS A N 1
ATOM 1729 C CA . LYS A 1 207 ? 3.766 9.621 -1.563 1.00 90.31 207 LYS A CA 1
ATOM 1730 C C . LYS A 1 207 ? 5.196 9.886 -2.042 1.00 90.31 207 LYS A C 1
ATOM 1732 O O . LYS A 1 207 ? 5.381 10.245 -3.199 1.00 90.31 207 LYS A O 1
ATOM 1737 N N . PHE A 1 208 ? 6.196 9.646 -1.191 1.00 88.50 208 PHE A N 1
ATOM 1738 C CA . PHE A 1 208 ? 7.611 9.797 -1.544 1.00 88.50 208 PHE A CA 1
ATOM 1739 C C . PHE A 1 208 ? 7.994 8.946 -2.761 1.00 88.50 208 PHE A C 1
ATOM 1741 O O . PHE A 1 208 ? 8.648 9.445 -3.674 1.00 88.50 208 PHE A O 1
ATOM 1748 N N . PHE A 1 209 ? 7.537 7.691 -2.814 1.00 87.06 209 PHE A N 1
ATOM 1749 C CA . PHE A 1 209 ? 7.725 6.828 -3.980 1.00 87.06 209 PHE A CA 1
ATOM 1750 C C . PHE A 1 209 ? 7.059 7.384 -5.241 1.00 87.06 209 PHE A C 1
ATOM 1752 O O . PHE A 1 209 ? 7.723 7.469 -6.269 1.00 87.06 209 PHE A O 1
ATOM 1759 N N . GLN A 1 210 ? 5.790 7.803 -5.180 1.00 88.81 210 GLN A N 1
ATOM 1760 C CA . GLN A 1 210 ? 5.112 8.377 -6.349 1.00 88.81 210 GLN A CA 1
ATOM 1761 C C . GLN A 1 210 ? 5.825 9.630 -6.867 1.00 88.81 210 GLN A C 1
ATOM 1763 O O . GLN A 1 210 ? 5.966 9.798 -8.076 1.00 88.81 210 GLN A O 1
ATOM 1768 N N . ASP A 1 211 ? 6.296 10.498 -5.973 1.00 89.81 211 ASP A N 1
ATOM 1769 C CA . ASP A 1 211 ? 6.992 11.722 -6.364 1.00 89.81 211 ASP A CA 1
ATOM 1770 C C . ASP A 1 211 ? 8.397 11.420 -6.927 1.00 89.81 211 ASP A C 1
ATOM 1772 O O . ASP A 1 211 ? 8.771 11.989 -7.954 1.00 89.81 211 ASP A O 1
ATOM 1776 N N . LYS A 1 212 ? 9.131 10.447 -6.360 1.00 89.25 212 LYS A N 1
ATOM 1777 C C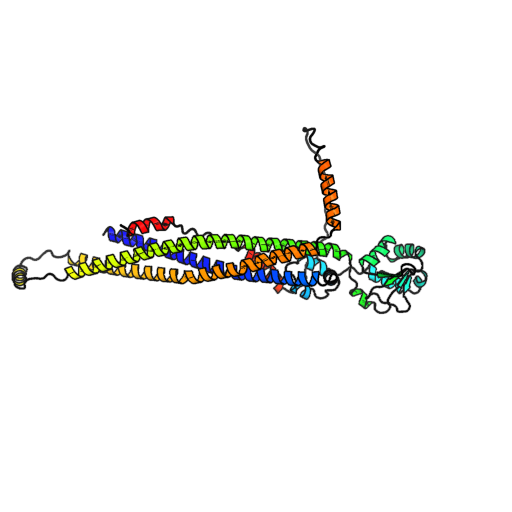A . LYS A 1 212 ? 10.392 9.927 -6.930 1.00 89.25 212 LYS A CA 1
ATOM 1778 C C . LYS A 1 212 ? 10.169 9.297 -8.313 1.00 89.25 212 LYS A C 1
ATOM 1780 O O . LYS A 1 212 ? 10.927 9.572 -9.241 1.00 89.25 212 LYS A O 1
ATOM 1785 N N . LEU A 1 213 ? 9.108 8.503 -8.472 1.00 90.25 213 LEU A N 1
ATOM 1786 C CA . LEU A 1 213 ? 8.749 7.859 -9.735 1.00 90.25 213 LEU A CA 1
ATOM 1787 C C . LEU A 1 213 ? 8.409 8.898 -10.812 1.00 90.25 213 LEU A C 1
ATOM 1789 O O . LEU A 1 213 ? 8.922 8.792 -11.918 1.00 90.25 213 LEU A O 1
ATOM 1793 N N . LYS A 1 214 ? 7.631 9.945 -10.501 1.00 90.94 214 LYS A N 1
ATOM 1794 C CA . LY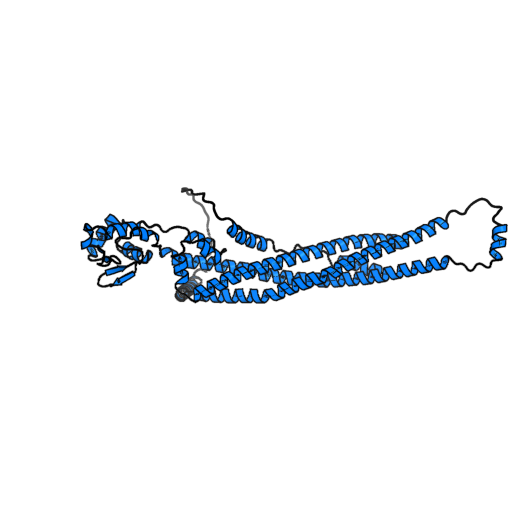S A 1 214 ? 7.346 11.046 -11.448 1.00 90.94 214 LYS A CA 1
ATOM 1795 C C . LYS A 1 214 ? 8.621 11.718 -11.968 1.00 90.94 214 LYS A C 1
ATOM 1797 O O . LYS A 1 214 ? 8.717 11.988 -13.167 1.00 90.94 214 LYS A O 1
ATOM 1802 N N . VAL A 1 215 ? 9.598 11.966 -11.091 1.00 90.06 215 VAL A N 1
ATOM 1803 C CA . VAL A 1 215 ? 10.905 12.526 -11.481 1.00 90.06 215 VAL A CA 1
ATOM 1804 C C . VAL A 1 215 ? 11.653 11.554 -12.396 1.00 90.06 215 VAL A C 1
ATOM 1806 O O . VAL A 1 215 ? 12.061 11.944 -13.487 1.00 90.06 215 VAL A O 1
ATOM 1809 N N . ASN A 1 216 ? 11.759 10.277 -12.017 1.00 89.56 216 ASN A N 1
ATOM 1810 C CA . ASN A 1 216 ? 12.439 9.267 -12.832 1.00 89.56 216 ASN A CA 1
ATOM 1811 C C . ASN A 1 216 ? 11.784 9.104 -14.215 1.00 89.56 216 ASN A C 1
ATOM 1813 O O . ASN A 1 216 ? 12.489 9.064 -15.216 1.00 89.56 216 ASN A O 1
ATOM 1817 N N . ILE A 1 217 ? 10.450 9.081 -14.296 1.00 90.94 217 ILE A N 1
ATOM 1818 C CA . ILE A 1 217 ? 9.696 8.996 -15.560 1.00 90.94 217 ILE A CA 1
ATOM 1819 C C . ILE A 1 217 ? 9.945 10.218 -16.451 1.00 90.94 217 ILE A C 1
ATOM 1821 O O . ILE A 1 217 ? 10.108 10.065 -17.661 1.00 90.94 217 ILE A O 1
ATOM 1825 N N . SER A 1 218 ? 10.027 11.414 -15.864 1.00 90.56 218 SER A N 1
ATOM 1826 C CA . SER A 1 218 ? 10.349 12.645 -16.601 1.00 90.56 218 SER A CA 1
ATOM 1827 C C . SER A 1 218 ? 11.768 12.586 -17.185 1.00 90.56 218 SER A C 1
ATOM 1829 O O . SER A 1 218 ? 11.952 12.820 -18.378 1.00 90.56 218 SER A O 1
ATOM 1831 N N . ASN A 1 219 ? 12.749 12.171 -16.376 1.00 89.19 219 ASN A N 1
ATOM 1832 C CA . ASN A 1 219 ? 14.147 12.027 -16.792 1.00 89.19 219 ASN A CA 1
ATOM 1833 C C . ASN A 1 219 ? 14.329 10.931 -17.859 1.00 89.19 219 ASN A C 1
ATOM 1835 O O . ASN A 1 219 ? 15.085 11.115 -18.810 1.00 89.19 219 ASN A O 1
ATOM 1839 N N . ILE A 1 220 ? 13.634 9.793 -17.724 1.00 88.94 220 ILE A N 1
ATOM 1840 C CA . ILE A 1 220 ? 13.662 8.703 -18.713 1.00 88.94 220 ILE A CA 1
ATOM 1841 C C . ILE A 1 220 ? 13.080 9.188 -20.042 1.00 88.94 220 ILE A C 1
ATOM 1843 O O . ILE A 1 220 ? 13.684 8.941 -21.079 1.00 88.94 220 ILE A O 1
ATOM 1847 N N . LYS A 1 221 ? 11.961 9.925 -20.033 1.00 89.88 221 LYS A N 1
ATOM 1848 C CA . LYS A 1 221 ? 11.379 10.501 -21.257 1.00 89.88 221 LYS A CA 1
ATOM 1849 C C . LYS A 1 221 ? 12.331 11.450 -21.981 1.00 89.88 221 LYS A C 1
ATOM 1851 O O . LYS A 1 221 ? 12.426 11.388 -23.203 1.00 89.88 221 LYS A O 1
ATOM 1856 N N . GLU A 1 222 ? 13.035 12.304 -21.244 1.00 88.19 222 GLU A N 1
ATOM 1857 C CA . GLU A 1 222 ? 14.032 13.212 -21.817 1.00 88.19 222 GLU A CA 1
ATOM 1858 C C . GLU A 1 222 ? 15.225 12.441 -22.411 1.00 88.19 222 GLU A C 1
ATOM 1860 O O . GLU A 1 222 ? 15.539 12.620 -23.591 1.00 88.19 222 GLU A O 1
ATOM 1865 N N . LYS A 1 223 ? 15.828 11.517 -21.644 1.00 84.88 223 LYS A N 1
ATOM 1866 C CA . LYS A 1 223 ? 16.944 10.671 -22.113 1.00 84.88 223 LYS A CA 1
ATOM 1867 C C . LYS A 1 223 ? 16.554 9.820 -23.333 1.00 84.88 223 LYS A C 1
ATOM 1869 O O . LYS A 1 223 ? 17.344 9.711 -24.273 1.00 84.88 223 LYS A O 1
ATOM 1874 N N . GLU A 1 224 ? 15.340 9.271 -23.362 1.00 85.62 224 GLU A N 1
ATOM 1875 C CA . GLU A 1 224 ? 14.839 8.455 -24.475 1.00 85.62 224 GLU A CA 1
ATOM 1876 C C . GLU A 1 224 ? 14.600 9.298 -25.737 1.00 85.62 224 GLU A C 1
ATOM 1878 O O . GLU A 1 224 ? 14.973 8.888 -26.837 1.00 85.62 224 GLU A O 1
ATOM 1883 N N . GLN A 1 225 ? 14.058 10.513 -25.596 1.00 85.94 225 GLN A N 1
ATOM 1884 C CA . GLN A 1 225 ? 13.859 11.428 -26.723 1.00 85.94 225 GLN A CA 1
ATOM 1885 C C . GLN A 1 225 ? 15.192 11.870 -27.350 1.00 85.94 225 GLN A C 1
ATOM 1887 O O . GLN A 1 225 ? 15.295 11.906 -28.578 1.00 85.94 225 GLN A O 1
ATOM 1892 N N . ILE A 1 226 ? 16.212 12.166 -26.534 1.00 83.44 226 ILE A N 1
ATOM 1893 C CA . ILE A 1 226 ? 17.575 12.474 -27.008 1.00 83.44 226 ILE A CA 1
ATOM 1894 C C . ILE A 1 226 ? 18.153 11.260 -27.745 1.00 83.44 226 ILE A C 1
ATOM 1896 O O . ILE A 1 226 ? 18.551 11.367 -28.905 1.00 83.44 226 ILE A O 1
ATOM 1900 N N . THR A 1 227 ? 18.097 10.084 -27.116 1.00 82.06 227 THR A N 1
ATOM 1901 C CA . THR A 1 227 ? 18.617 8.828 -27.677 1.00 82.06 227 THR A CA 1
ATOM 1902 C C . THR A 1 227 ? 17.960 8.473 -29.016 1.00 82.06 227 THR A C 1
ATOM 1904 O O . THR A 1 227 ? 18.633 8.038 -29.951 1.00 82.06 227 THR A O 1
ATOM 1907 N N . LYS A 1 228 ? 16.649 8.699 -29.151 1.00 85.25 228 LYS A N 1
ATOM 1908 C CA . LYS A 1 228 ? 15.892 8.485 -30.393 1.00 85.25 228 LYS A CA 1
ATOM 1909 C C . LYS A 1 228 ? 16.339 9.443 -31.506 1.00 85.25 228 LYS A C 1
ATOM 1911 O O . LYS A 1 228 ? 16.504 9.009 -32.644 1.00 85.25 228 LYS A O 1
ATOM 1916 N N . CYS A 1 229 ? 16.593 10.717 -31.192 1.00 82.81 229 CYS A N 1
ATOM 1917 C CA . CYS A 1 229 ? 17.159 11.688 -32.140 1.00 82.81 229 CYS A CA 1
ATOM 1918 C C . CYS A 1 229 ? 18.578 11.301 -32.597 1.00 82.81 229 CYS A C 1
ATOM 1920 O O . CYS A 1 229 ? 18.893 11.391 -33.788 1.00 82.81 229 CYS A O 1
ATOM 1922 N N . ASP A 1 230 ? 19.413 10.830 -31.674 1.00 79.25 230 ASP A N 1
ATOM 1923 C CA . ASP A 1 230 ? 20.774 10.370 -31.955 1.00 79.25 230 ASP A CA 1
ATOM 1924 C C . ASP A 1 230 ? 20.790 9.125 -32.862 1.00 79.25 230 ASP A C 1
ATOM 1926 O O . ASP A 1 230 ? 21.485 9.102 -33.881 1.00 79.25 230 ASP A O 1
ATOM 1930 N N . VAL A 1 231 ? 19.970 8.110 -32.558 1.00 82.25 231 VAL A N 1
ATOM 1931 C CA . VAL A 1 231 ? 19.855 6.886 -33.374 1.00 82.25 231 VAL A CA 1
ATOM 1932 C C . VAL A 1 231 ? 19.341 7.194 -34.785 1.00 82.25 231 VAL A C 1
ATOM 1934 O O . VAL A 1 231 ? 19.878 6.653 -35.753 1.00 82.25 231 VAL A O 1
ATOM 1937 N N . LEU A 1 232 ? 18.372 8.106 -34.934 1.00 83.50 232 LEU A N 1
ATOM 1938 C CA . LEU A 1 232 ? 17.912 8.582 -36.248 1.00 83.50 232 LEU A CA 1
ATOM 1939 C C . LEU A 1 232 ? 19.023 9.302 -37.030 1.00 83.50 232 LEU A C 1
ATOM 1941 O O . LEU A 1 232 ? 19.161 9.100 -38.239 1.00 83.50 232 LEU A O 1
ATOM 1945 N N . SER A 1 233 ? 19.836 10.112 -36.348 1.00 79.12 233 SER A N 1
ATOM 1946 C CA . SER A 1 233 ? 20.953 10.835 -36.967 1.00 79.12 233 SER A CA 1
ATOM 1947 C C . SER A 1 233 ? 22.025 9.873 -37.483 1.00 79.12 233 SER A C 1
ATOM 1949 O O . SER A 1 233 ? 22.482 10.010 -38.619 1.00 79.12 233 SER A O 1
ATOM 1951 N N . VAL A 1 234 ? 22.370 8.842 -36.704 1.00 76.69 234 VAL A N 1
ATOM 1952 C CA . VAL A 1 234 ? 23.288 7.782 -37.146 1.00 76.69 234 VAL A CA 1
ATOM 1953 C C . VAL A 1 234 ? 22.697 6.977 -38.301 1.00 76.69 234 VAL A C 1
ATOM 1955 O O . VAL A 1 234 ? 23.397 6.748 -39.285 1.00 76.69 234 VAL A O 1
ATOM 1958 N N . LYS A 1 235 ? 21.426 6.568 -38.223 1.00 82.56 235 LYS A N 1
ATOM 1959 C CA . LYS A 1 235 ? 20.755 5.801 -39.283 1.00 82.56 235 LYS A CA 1
ATOM 1960 C C . LYS A 1 235 ? 20.894 6.485 -40.647 1.00 82.56 235 LYS A C 1
ATOM 1962 O O . LYS A 1 235 ? 21.372 5.856 -41.587 1.00 82.56 235 LYS A O 1
ATOM 1967 N N . ARG A 1 236 ? 20.634 7.796 -40.707 1.00 81.62 236 ARG A N 1
ATOM 1968 C CA . ARG A 1 236 ? 20.867 8.630 -41.900 1.00 81.62 236 ARG A CA 1
ATOM 1969 C C . ARG A 1 236 ? 22.323 8.583 -42.384 1.00 81.62 236 ARG A C 1
ATOM 1971 O O . ARG A 1 236 ? 22.579 8.496 -43.580 1.00 81.62 236 ARG A O 1
ATOM 1978 N N . CYS A 1 237 ? 23.291 8.633 -41.469 1.00 75.56 237 CYS A N 1
ATOM 1979 C CA . CYS A 1 237 ? 24.711 8.572 -41.823 1.00 75.56 237 CYS A CA 1
ATOM 1980 C C . CYS A 1 237 ? 25.127 7.184 -42.357 1.00 75.56 237 CYS A C 1
ATOM 1982 O O . CYS A 1 237 ? 25.926 7.103 -43.290 1.00 75.56 237 CYS A O 1
ATOM 1984 N N . LEU A 1 238 ? 24.568 6.091 -41.823 1.00 76.75 238 LEU A N 1
ATOM 1985 C CA . LEU A 1 238 ? 24.801 4.729 -42.326 1.00 76.75 238 LEU A CA 1
ATOM 1986 C C . LEU A 1 238 ? 24.133 4.481 -43.681 1.00 76.75 238 LEU A C 1
ATOM 1988 O O . LEU A 1 238 ? 24.714 3.785 -44.516 1.00 76.75 238 LEU A O 1
ATOM 1992 N N . GLU A 1 239 ? 22.952 5.054 -43.917 1.00 81.50 239 GLU A N 1
ATOM 1993 C CA . GLU A 1 239 ? 22.289 5.063 -45.226 1.00 81.50 239 GLU A CA 1
ATOM 1994 C C . GLU A 1 239 ? 23.195 5.756 -46.262 1.00 81.50 239 GLU A C 1
ATOM 1996 O O . GLU A 1 239 ? 23.593 5.117 -47.239 1.00 81.50 239 GLU A O 1
ATOM 2001 N N . ASN A 1 240 ? 23.667 6.978 -45.978 1.00 78.69 240 ASN A N 1
ATOM 2002 C CA . ASN A 1 240 ? 24.630 7.702 -46.822 1.00 78.69 240 ASN A CA 1
ATOM 2003 C C . ASN A 1 240 ? 25.924 6.898 -47.078 1.00 78.69 240 ASN A C 1
ATOM 2005 O O . ASN A 1 240 ? 26.374 6.774 -48.219 1.00 78.69 240 ASN A O 1
ATOM 2009 N N . ALA A 1 241 ? 26.528 6.315 -46.036 1.00 74.31 241 ALA A N 1
ATOM 2010 C CA . ALA A 1 241 ? 27.745 5.509 -46.170 1.00 74.31 241 ALA A CA 1
ATOM 2011 C C . ALA A 1 241 ? 27.516 4.250 -47.028 1.00 74.31 241 ALA A C 1
ATOM 2013 O O . ALA A 1 241 ? 28.368 3.882 -47.843 1.00 74.31 241 ALA A O 1
ATOM 2014 N N . SER A 1 242 ? 26.348 3.614 -46.891 1.00 80.31 242 SER A N 1
ATOM 2015 C CA . SER A 1 242 ? 25.948 2.459 -47.702 1.00 80.31 242 SER A CA 1
ATOM 2016 C C . SER A 1 242 ? 25.779 2.842 -49.176 1.00 80.31 242 SER A C 1
ATOM 2018 O O . SER A 1 242 ? 26.219 2.097 -50.055 1.00 80.31 242 SER A O 1
ATOM 2020 N N . GLU A 1 243 ? 25.215 4.019 -49.464 1.00 80.69 243 GLU A N 1
ATOM 2021 C CA . GLU A 1 243 ? 25.118 4.554 -50.826 1.00 80.69 243 GLU A CA 1
ATOM 2022 C C . GLU A 1 243 ? 26.493 4.847 -51.439 1.00 80.69 243 GLU A C 1
ATOM 2024 O O . GLU A 1 243 ? 26.749 4.425 -52.569 1.00 80.69 243 GLU A O 1
ATOM 2029 N N . ILE A 1 244 ? 27.403 5.495 -50.703 1.00 78.69 244 ILE A N 1
ATOM 2030 C CA . ILE A 1 244 ? 28.770 5.798 -51.170 1.00 78.69 244 ILE A CA 1
ATOM 2031 C C . ILE A 1 244 ? 29.529 4.509 -51.522 1.00 78.69 244 ILE A C 1
ATOM 2033 O O . ILE A 1 244 ? 30.186 4.432 -52.564 1.00 78.69 244 ILE A O 1
ATOM 2037 N N . ILE A 1 245 ? 29.418 3.465 -50.696 1.00 75.31 245 ILE A N 1
ATOM 2038 C CA . ILE A 1 245 ? 30.055 2.170 -50.979 1.00 75.31 245 ILE A CA 1
ATOM 2039 C C . ILE A 1 245 ? 29.389 1.477 -52.173 1.00 75.31 245 ILE A C 1
ATOM 2041 O O . ILE A 1 245 ? 30.088 0.946 -53.038 1.00 75.31 245 ILE A O 1
ATOM 2045 N N . ALA A 1 246 ? 28.061 1.548 -52.298 1.00 78.31 246 ALA A N 1
ATOM 2046 C CA . ALA A 1 246 ? 27.351 1.032 -53.466 1.00 78.31 246 ALA A CA 1
ATOM 2047 C C . ALA A 1 246 ? 27.693 1.788 -54.767 1.00 78.31 246 ALA A C 1
ATOM 2049 O O . ALA A 1 246 ? 27.596 1.199 -55.846 1.00 78.31 246 ALA A O 1
ATOM 2050 N N . GLN A 1 247 ? 28.090 3.063 -54.694 1.00 79.56 247 GLN A N 1
ATOM 2051 C CA . GLN A 1 247 ? 28.610 3.834 -55.829 1.00 79.56 247 GLN A CA 1
ATOM 2052 C C . GLN A 1 247 ? 30.031 3.382 -56.200 1.00 79.56 247 GLN A C 1
ATOM 2054 O O . GLN A 1 247 ? 30.239 2.960 -57.339 1.00 79.56 247 GLN A O 1
ATOM 2059 N N . LYS A 1 248 ? 30.970 3.325 -55.244 1.00 76.19 248 LYS A N 1
ATOM 2060 C CA . LYS A 1 248 ? 32.345 2.835 -55.489 1.00 76.19 248 LYS A CA 1
ATOM 2061 C C . LYS A 1 248 ? 32.368 1.410 -56.057 1.00 76.19 248 LYS A C 1
ATOM 2063 O O . LYS A 1 248 ? 33.018 1.149 -57.066 1.00 76.19 248 LYS A O 1
ATOM 2068 N N . ALA A 1 249 ? 31.540 0.514 -55.517 1.00 74.62 249 ALA A N 1
ATOM 2069 C CA . ALA A 1 249 ? 31.381 -0.856 -56.017 1.00 74.62 249 ALA A CA 1
ATOM 2070 C C . ALA A 1 249 ? 30.718 -0.958 -57.414 1.00 74.62 249 ALA A C 1
ATOM 2072 O O . ALA A 1 249 ? 30.657 -2.052 -57.988 1.00 74.62 249 ALA A O 1
ATOM 2073 N N . LYS A 1 250 ? 30.167 0.133 -57.966 1.00 76.44 250 LYS A N 1
ATOM 2074 C CA . LYS A 1 250 ? 29.720 0.234 -59.372 1.00 76.44 250 LYS A CA 1
ATOM 2075 C C . LYS A 1 250 ? 30.799 0.847 -60.262 1.00 76.44 250 LYS A C 1
ATOM 2077 O O . LYS A 1 250 ? 30.900 0.460 -61.422 1.00 76.44 250 LYS A O 1
ATOM 2082 N N . GLU A 1 251 ? 31.587 1.782 -59.739 1.00 73.81 251 GLU A N 1
ATOM 2083 C CA . GLU A 1 251 ? 32.711 2.401 -60.446 1.00 73.81 251 GLU A CA 1
ATOM 2084 C C . GLU A 1 251 ? 33.821 1.385 -60.724 1.00 73.81 251 GLU A C 1
ATOM 2086 O O . GLU A 1 251 ? 34.244 1.258 -61.871 1.00 73.81 251 GLU A O 1
ATOM 2091 N N . GLU A 1 252 ? 34.207 0.567 -59.741 1.00 66.50 252 GLU A N 1
ATOM 2092 C CA . GLU A 1 252 ? 35.221 -0.480 -59.941 1.00 66.50 252 GLU A CA 1
ATOM 2093 C C . GLU A 1 252 ? 34.789 -1.515 -60.993 1.00 66.50 252 GLU A C 1
ATOM 2095 O O . GLU A 1 252 ? 35.552 -1.812 -61.911 1.00 66.50 252 GLU A O 1
ATOM 2100 N N . ARG A 1 253 ? 33.521 -1.952 -60.968 1.00 65.56 253 ARG A N 1
ATOM 2101 C CA . ARG A 1 253 ? 32.940 -2.827 -62.009 1.00 65.56 253 ARG A CA 1
ATOM 2102 C C . ARG A 1 253 ? 32.851 -2.186 -63.399 1.00 65.56 253 ARG A C 1
ATOM 2104 O O . ARG A 1 253 ? 32.758 -2.902 -64.390 1.00 65.56 253 ARG A O 1
ATOM 2111 N N . ARG A 1 254 ? 32.889 -0.853 -63.516 1.00 59.41 254 ARG A N 1
ATOM 2112 C CA . ARG A 1 254 ? 33.008 -0.173 -64.822 1.00 59.41 254 ARG A CA 1
ATOM 2113 C C . ARG A 1 254 ? 34.444 -0.160 -65.346 1.00 59.41 254 ARG A C 1
ATOM 2115 O O . ARG A 1 254 ? 34.627 -0.128 -66.557 1.00 59.41 254 ARG A O 1
ATOM 2122 N N . VAL A 1 255 ? 35.447 -0.225 -64.469 1.00 55.09 255 VAL A N 1
ATOM 2123 C CA . VAL A 1 255 ? 36.872 -0.293 -64.847 1.00 55.09 255 VAL A CA 1
ATOM 2124 C C . VAL A 1 255 ? 37.267 -1.693 -65.357 1.00 55.09 255 VAL A C 1
ATOM 2126 O O . VAL A 1 255 ? 38.281 -1.833 -66.039 1.00 55.09 255 VAL A O 1
ATOM 2129 N N . GLU A 1 256 ? 36.451 -2.723 -65.107 1.00 53.50 256 GLU A N 1
ATOM 2130 C CA . GLU A 1 256 ? 36.655 -4.089 -65.624 1.00 53.50 256 GLU A CA 1
ATOM 2131 C C . GLU A 1 256 ? 36.414 -4.239 -67.142 1.00 53.50 256 GLU A C 1
ATOM 2133 O O . GLU A 1 256 ? 36.883 -5.213 -67.730 1.00 53.50 256 GLU A O 1
ATOM 2138 N N . LEU A 1 257 ? 35.743 -3.281 -67.802 1.00 51.69 257 LEU A N 1
ATOM 2139 C CA . LEU A 1 257 ? 35.527 -3.276 -69.257 1.00 51.69 257 LEU A CA 1
ATOM 2140 C C . LEU A 1 257 ? 36.212 -2.085 -69.954 1.00 51.69 257 LEU A C 1
ATOM 2142 O O . LEU A 1 257 ? 35.568 -1.068 -70.221 1.00 51.69 257 LEU A O 1
ATOM 2146 N N . PRO A 1 258 ? 37.491 -2.210 -70.350 1.00 46.00 258 PRO A N 1
ATOM 2147 C CA . PRO A 1 258 ? 38.048 -1.366 -71.395 1.00 46.00 258 PRO A CA 1
ATOM 2148 C C . PRO A 1 258 ? 37.525 -1.821 -72.766 1.00 46.00 258 PRO A C 1
ATOM 2150 O O . PRO A 1 258 ? 37.613 -2.995 -73.129 1.00 46.00 258 PRO A O 1
ATOM 2153 N N . SER A 1 259 ? 37.027 -0.879 -73.566 1.00 55.38 259 SER A N 1
ATOM 2154 C CA . SER A 1 259 ? 36.777 -1.092 -74.994 1.00 55.38 259 SER A CA 1
ATOM 2155 C C . SER A 1 259 ? 38.115 -1.194 -75.735 1.00 55.38 259 SER A C 1
ATOM 2157 O O . SER A 1 259 ? 38.653 -0.184 -76.190 1.00 55.38 259 SER A O 1
ATOM 2159 N N . VAL A 1 260 ? 38.677 -2.399 -75.818 1.00 48.47 260 VAL A N 1
ATOM 2160 C CA . VAL A 1 260 ? 39.912 -2.649 -76.571 1.00 48.47 260 VAL A CA 1
ATOM 2161 C C . VAL A 1 260 ? 39.563 -2.977 -78.018 1.00 48.47 260 VAL A C 1
ATOM 2163 O O . VAL A 1 260 ? 38.806 -3.909 -78.284 1.00 48.47 260 VAL A O 1
ATOM 2166 N N . ASP A 1 261 ? 40.129 -2.213 -78.952 1.00 55.91 261 ASP A N 1
ATOM 2167 C CA . ASP A 1 261 ? 40.099 -2.541 -80.377 1.00 55.91 261 ASP A CA 1
ATOM 2168 C C . ASP A 1 261 ? 40.843 -3.877 -80.597 1.00 55.91 261 ASP A C 1
ATOM 2170 O O . ASP A 1 261 ? 42.033 -3.963 -80.259 1.00 55.91 261 ASP A O 1
ATOM 2174 N N . PRO A 1 262 ? 40.191 -4.925 -81.148 1.00 55.38 262 PRO A N 1
ATOM 2175 C CA . PRO A 1 262 ? 40.792 -6.251 -81.300 1.00 55.38 262 PRO A CA 1
ATOM 2176 C C . PRO A 1 262 ? 42.127 -6.274 -82.055 1.00 55.38 262 PRO A C 1
ATOM 2178 O O . PRO A 1 262 ? 42.892 -7.228 -81.902 1.00 55.38 262 PRO A O 1
ATOM 2181 N N . GLN A 1 263 ? 42.426 -5.256 -82.870 1.00 53.94 263 GLN A N 1
ATOM 2182 C CA . GLN A 1 263 ? 43.671 -5.207 -83.638 1.00 53.94 263 GLN A CA 1
ATOM 2183 C C . GLN A 1 263 ? 44.886 -4.765 -82.805 1.00 53.94 263 GLN A C 1
ATOM 2185 O O . GLN A 1 263 ? 45.975 -5.295 -83.017 1.00 53.94 263 GLN A O 1
ATOM 2190 N N . GLN A 1 264 ? 44.727 -3.881 -81.811 1.00 51.88 264 GLN A N 1
ATOM 2191 C CA . GLN A 1 264 ? 45.864 -3.422 -80.992 1.00 51.88 264 GLN A CA 1
ATOM 2192 C C . GLN A 1 264 ? 46.361 -4.503 -80.018 1.00 51.88 264 GLN A C 1
ATOM 2194 O O . GLN A 1 264 ? 47.566 -4.655 -79.812 1.00 51.88 264 GLN A O 1
ATOM 2199 N N . GLN A 1 265 ? 45.447 -5.318 -79.482 1.00 50.34 265 GLN A N 1
ATOM 2200 C CA . GLN A 1 265 ? 45.783 -6.397 -78.546 1.00 50.34 265 GLN A CA 1
ATOM 2201 C C . GLN A 1 265 ? 46.648 -7.502 -79.185 1.00 50.34 265 GLN A C 1
ATOM 2203 O O . GLN A 1 265 ? 47.473 -8.117 -78.508 1.00 50.34 265 GLN A O 1
ATOM 2208 N N . ALA A 1 266 ? 46.501 -7.748 -80.492 1.00 52.28 266 ALA A N 1
ATOM 2209 C CA . ALA A 1 266 ? 47.250 -8.786 -81.202 1.00 52.28 266 ALA A CA 1
ATOM 2210 C C . ALA A 1 266 ? 48.741 -8.441 -81.394 1.00 52.28 266 ALA A C 1
ATOM 2212 O O . ALA A 1 266 ? 49.598 -9.328 -81.302 1.00 52.28 266 ALA A O 1
ATOM 2213 N N . ASP A 1 267 ? 49.060 -7.166 -81.630 1.00 52.09 267 ASP A N 1
ATOM 2214 C CA . ASP A 1 267 ? 50.434 -6.711 -81.873 1.00 52.09 267 ASP A CA 1
ATOM 2215 C C . ASP A 1 267 ? 51.241 -6.537 -80.577 1.00 52.09 267 ASP A C 1
ATOM 2217 O O . ASP A 1 267 ? 52.450 -6.786 -80.559 1.00 52.09 267 ASP A O 1
ATOM 2221 N N . GLU A 1 268 ? 50.584 -6.196 -79.466 1.00 50.16 268 GLU A N 1
ATOM 2222 C CA . GLU A 1 268 ? 51.234 -6.103 -78.154 1.00 50.16 268 GLU A CA 1
ATOM 2223 C C . GLU A 1 268 ? 51.583 -7.498 -77.595 1.00 50.16 268 GLU A C 1
ATOM 2225 O O . GLU A 1 268 ? 52.711 -7.734 -77.153 1.00 50.16 268 GLU A O 1
ATOM 2230 N N . ILE A 1 269 ? 50.689 -8.485 -77.763 1.00 54.25 269 ILE A N 1
ATOM 2231 C CA . ILE A 1 269 ? 50.949 -9.900 -77.422 1.00 54.25 269 ILE A CA 1
ATOM 2232 C C . ILE A 1 269 ? 52.100 -10.497 -78.257 1.00 54.25 269 ILE A C 1
ATOM 2234 O O . ILE A 1 269 ? 52.806 -11.393 -77.786 1.00 54.25 269 ILE A O 1
ATOM 2238 N N . ARG A 1 270 ? 52.343 -9.999 -79.479 1.00 54.16 270 ARG A N 1
ATOM 2239 C CA . ARG A 1 270 ? 53.501 -10.410 -80.295 1.00 54.16 270 ARG A CA 1
ATOM 2240 C C . ARG A 1 270 ? 54.833 -9.821 -79.829 1.00 54.16 270 ARG A C 1
ATOM 2242 O O . ARG A 1 270 ? 55.859 -10.440 -80.099 1.00 54.16 270 ARG A O 1
ATOM 2249 N N . LYS A 1 271 ? 54.839 -8.684 -79.125 1.00 52.34 271 LYS A N 1
ATOM 2250 C CA . LYS A 1 271 ? 56.063 -8.086 -78.558 1.00 52.34 271 LYS A CA 1
ATOM 2251 C C . LYS A 1 271 ? 56.408 -8.625 -77.167 1.00 52.34 271 LYS A C 1
ATOM 2253 O O . LYS A 1 271 ? 57.583 -8.772 -76.856 1.00 52.34 271 LYS A O 1
ATOM 2258 N N . LEU A 1 272 ? 55.416 -9.008 -76.363 1.00 50.56 272 LEU A N 1
ATOM 2259 C CA . LEU A 1 272 ? 55.600 -9.458 -74.972 1.00 50.56 272 LEU A CA 1
ATOM 2260 C C . LEU A 1 272 ? 56.094 -10.914 -74.796 1.00 50.56 272 LEU A C 1
ATOM 2262 O O . LEU A 1 272 ? 55.960 -11.483 -73.717 1.00 50.56 272 LEU A O 1
ATOM 2266 N N . LYS A 1 273 ? 56.676 -11.542 -75.828 1.00 51.72 273 LYS A N 1
ATOM 2267 C CA . LYS A 1 273 ? 57.247 -12.906 -75.748 1.00 51.72 273 LYS A CA 1
ATOM 2268 C C . LYS A 1 273 ? 58.781 -12.967 -75.716 1.00 51.72 273 LYS A C 1
ATOM 2270 O O . LYS A 1 273 ? 59.328 -14.046 -75.939 1.00 51.72 273 LYS A O 1
ATOM 2275 N N . GLN A 1 274 ? 59.475 -11.853 -75.461 1.00 48.59 274 GLN A N 1
ATOM 2276 C CA . GLN A 1 274 ? 60.948 -11.835 -75.430 1.00 48.59 274 GLN A CA 1
ATOM 2277 C C . GLN A 1 274 ? 61.627 -11.187 -74.216 1.00 48.59 274 GLN A C 1
ATOM 2279 O O . GLN A 1 274 ? 62.826 -11.405 -74.082 1.00 48.59 274 GLN A O 1
ATOM 2284 N N . ASP A 1 275 ? 60.912 -10.518 -73.305 1.00 38.31 275 ASP A N 1
ATOM 2285 C CA . ASP A 1 275 ? 61.498 -10.060 -72.035 1.00 38.31 275 ASP A CA 1
ATOM 2286 C C . ASP A 1 275 ? 60.850 -10.761 -70.835 1.00 38.31 275 ASP A C 1
ATOM 2288 O O . ASP A 1 275 ? 59.648 -10.649 -70.585 1.00 38.31 275 ASP A O 1
ATOM 2292 N N . ASP A 1 276 ? 61.679 -11.503 -70.101 1.00 49.56 276 ASP A N 1
ATOM 2293 C CA . ASP A 1 276 ? 61.361 -12.105 -68.810 1.00 49.56 276 ASP A CA 1
ATOM 2294 C C . ASP A 1 276 ? 61.678 -11.098 -67.693 1.00 49.56 276 ASP A C 1
ATOM 2296 O O . ASP A 1 276 ? 62.823 -10.670 -67.540 1.00 49.56 276 ASP A O 1
ATOM 2300 N N . GLY A 1 277 ? 60.662 -10.715 -66.915 1.00 43.84 277 GLY A N 1
ATOM 2301 C CA . GLY A 1 277 ? 60.825 -9.883 -65.722 1.00 43.84 277 GLY A CA 1
ATOM 2302 C C . GLY A 1 277 ? 59.826 -8.730 -65.581 1.00 43.84 277 GLY A C 1
ATOM 2303 O O . GLY A 1 277 ? 59.881 -7.743 -66.306 1.00 43.84 277 GLY A O 1
ATOM 2304 N N . GLY A 1 278 ? 58.987 -8.793 -64.538 1.00 47.06 278 GLY A N 1
ATOM 2305 C CA . GLY A 1 278 ? 58.421 -7.578 -63.930 1.00 47.06 278 GLY A CA 1
ATOM 2306 C C . GLY A 1 278 ? 56.925 -7.290 -64.108 1.00 47.06 278 GLY A C 1
ATOM 2307 O O . GLY A 1 278 ? 56.564 -6.154 -64.400 1.00 47.06 278 GLY A O 1
ATOM 2308 N N . GLN A 1 279 ? 56.031 -8.248 -63.824 1.00 42.19 279 GLN A N 1
ATOM 2309 C CA . GLN A 1 279 ? 54.623 -7.934 -63.505 1.00 42.19 279 GLN A CA 1
ATOM 2310 C C . GLN A 1 279 ? 54.127 -8.647 -62.233 1.00 42.19 279 GLN A C 1
ATOM 2312 O O . GLN A 1 279 ? 53.307 -9.560 -62.274 1.00 42.19 279 GLN A O 1
ATOM 2317 N N . GLN A 1 280 ? 54.586 -8.175 -61.071 1.00 40.97 280 GLN A N 1
ATOM 2318 C CA . GLN A 1 280 ? 53.932 -8.416 -59.779 1.00 40.97 280 GLN A CA 1
ATOM 2319 C C . GLN A 1 280 ? 53.705 -7.064 -59.090 1.00 40.97 280 GLN A C 1
ATOM 2321 O O . GLN A 1 280 ? 54.656 -6.405 -58.686 1.00 40.97 280 GLN A O 1
ATOM 2326 N N . GLY A 1 281 ? 52.445 -6.624 -58.993 1.00 39.78 281 GLY A N 1
ATOM 2327 C CA . GLY A 1 281 ? 52.097 -5.362 -58.323 1.00 39.78 281 GLY A CA 1
ATOM 2328 C C . GLY A 1 281 ? 50.643 -4.920 -58.504 1.00 39.78 281 GLY A C 1
ATOM 2329 O O . GLY A 1 281 ? 49.969 -4.610 -57.529 1.00 39.78 281 GLY A O 1
ATOM 2330 N N . LEU A 1 282 ? 50.113 -4.954 -59.731 1.00 35.84 282 LEU A N 1
ATOM 2331 C CA . LEU A 1 282 ? 48.774 -4.414 -60.032 1.00 35.84 282 LEU A CA 1
ATOM 2332 C C . LEU A 1 282 ? 47.603 -5.380 -59.761 1.00 35.84 282 LEU A C 1
ATOM 2334 O O . LEU A 1 282 ? 46.483 -4.919 -59.561 1.00 35.84 282 LEU A O 1
ATOM 2338 N N . GLY A 1 283 ? 47.843 -6.697 -59.727 1.00 35.03 283 GLY A N 1
ATOM 2339 C CA . GLY A 1 283 ? 46.804 -7.702 -59.446 1.00 35.03 283 GLY A CA 1
ATOM 2340 C C . GLY A 1 283 ? 46.439 -7.814 -57.960 1.00 35.03 283 GLY A C 1
ATOM 2341 O O . GLY A 1 283 ? 45.263 -7.783 -57.606 1.00 35.03 283 GLY A O 1
ATOM 2342 N N . SER A 1 284 ? 47.440 -7.881 -57.075 1.00 42.06 284 SER A N 1
ATOM 2343 C CA . SER A 1 284 ? 47.212 -8.064 -55.632 1.00 42.06 284 SER A CA 1
ATOM 2344 C C . SER A 1 284 ? 46.507 -6.875 -54.975 1.00 42.06 284 SER A C 1
ATOM 2346 O O . SER A 1 284 ? 45.688 -7.074 -54.084 1.00 42.06 284 SER A O 1
ATOM 2348 N N . ILE A 1 285 ? 46.783 -5.647 -55.431 1.00 44.78 285 ILE A N 1
ATOM 2349 C CA . ILE A 1 285 ? 46.162 -4.434 -54.875 1.00 44.78 285 ILE A CA 1
ATOM 2350 C C . ILE A 1 285 ? 44.666 -4.384 -55.226 1.00 44.78 285 ILE A C 1
ATOM 2352 O O . ILE A 1 285 ? 43.846 -4.119 -54.352 1.00 44.78 285 ILE A O 1
ATOM 2356 N N . LYS A 1 286 ? 44.291 -4.704 -56.474 1.00 46.03 286 LYS A N 1
ATOM 2357 C CA . LYS A 1 286 ? 42.886 -4.692 -56.924 1.00 46.03 286 LYS A CA 1
ATOM 2358 C C . LYS A 1 286 ? 42.031 -5.750 -56.218 1.00 46.03 286 LYS A C 1
ATOM 2360 O O . LYS A 1 286 ? 40.919 -5.447 -55.798 1.00 46.03 286 LYS A O 1
ATOM 2365 N N . ASN A 1 287 ? 42.573 -6.953 -56.015 1.00 55.69 287 ASN A N 1
ATOM 2366 C CA . ASN A 1 287 ? 41.884 -8.003 -55.257 1.00 55.69 287 ASN A CA 1
ATOM 2367 C C . ASN A 1 287 ? 41.714 -7.642 -53.768 1.00 55.69 287 ASN A C 1
ATOM 2369 O O . ASN A 1 287 ? 40.734 -8.058 -53.156 1.00 55.69 287 ASN A O 1
ATOM 2373 N N . GLY A 1 288 ? 42.638 -6.860 -53.192 1.00 58.22 288 GLY A N 1
ATOM 2374 C CA . GLY A 1 288 ? 42.516 -6.345 -51.825 1.00 58.22 288 GLY A CA 1
ATOM 2375 C C . GLY A 1 288 ? 41.359 -5.355 -51.668 1.00 58.22 288 GLY A C 1
ATOM 2376 O O . GLY A 1 288 ? 40.496 -5.559 -50.821 1.00 58.22 288 GLY A O 1
ATOM 2377 N N . VAL A 1 289 ? 41.289 -4.334 -52.532 1.00 60.31 289 VAL A N 1
ATOM 2378 C CA . VAL A 1 289 ? 40.278 -3.262 -52.420 1.00 60.31 289 VAL A CA 1
ATOM 2379 C C . VAL A 1 289 ? 38.844 -3.794 -52.540 1.00 60.31 289 VAL A C 1
ATOM 2381 O O . VAL A 1 289 ? 37.990 -3.415 -51.740 1.00 60.31 289 VAL A O 1
ATOM 2384 N N . ASN A 1 290 ? 38.583 -4.725 -53.464 1.00 66.44 290 ASN A N 1
ATOM 2385 C CA . ASN A 1 290 ? 37.253 -5.326 -53.620 1.00 66.44 290 ASN A CA 1
ATOM 2386 C C . ASN A 1 290 ? 36.849 -6.146 -52.371 1.00 66.44 290 ASN A C 1
ATOM 2388 O O . ASN A 1 290 ? 35.720 -6.048 -51.889 1.00 66.44 290 ASN A O 1
ATOM 2392 N N . ALA A 1 291 ? 37.797 -6.880 -51.773 1.00 71.81 291 ALA A N 1
ATOM 2393 C CA . ALA A 1 291 ? 37.572 -7.597 -50.517 1.00 71.81 291 ALA A CA 1
ATOM 2394 C C . ALA A 1 291 ? 37.336 -6.649 -49.324 1.00 71.81 291 ALA A C 1
ATOM 2396 O O . ALA A 1 291 ? 36.555 -6.971 -48.430 1.00 71.81 291 ALA A O 1
ATOM 2397 N N . ASP A 1 292 ? 37.977 -5.478 -49.297 1.00 71.38 292 ASP A N 1
ATOM 2398 C CA . ASP A 1 292 ? 37.767 -4.470 -48.250 1.00 71.38 292 ASP A CA 1
ATOM 2399 C C . ASP A 1 292 ? 36.400 -3.776 -48.394 1.00 71.38 292 ASP A C 1
ATOM 2401 O O . ASP A 1 292 ? 35.690 -3.597 -47.404 1.00 71.38 292 ASP A O 1
ATOM 2405 N N . ILE A 1 293 ? 35.962 -3.483 -49.623 1.00 72.94 293 ILE A N 1
ATOM 2406 C CA . ILE A 1 293 ? 34.604 -2.997 -49.922 1.00 72.94 293 ILE A CA 1
ATOM 2407 C C . ILE A 1 293 ? 33.539 -3.998 -49.452 1.00 72.94 293 ILE A C 1
ATOM 2409 O O . ILE A 1 293 ? 32.555 -3.600 -48.819 1.00 72.94 293 ILE A O 1
ATOM 2413 N N . GLU A 1 294 ? 33.738 -5.294 -49.711 1.00 77.75 294 GLU A N 1
ATOM 2414 C CA . GLU A 1 294 ? 32.803 -6.336 -49.282 1.00 77.75 294 GLU A CA 1
ATOM 2415 C C . GLU A 1 294 ? 32.735 -6.454 -47.749 1.00 77.75 294 GLU A C 1
ATOM 2417 O O . GLU A 1 294 ? 31.634 -6.473 -47.190 1.00 77.75 294 GLU A O 1
ATOM 2422 N N . LYS A 1 295 ? 33.881 -6.426 -47.047 1.00 79.38 295 LYS A N 1
ATOM 2423 C CA . LYS A 1 295 ? 33.925 -6.382 -45.570 1.00 79.38 295 LYS A CA 1
ATOM 2424 C C . LYS A 1 295 ? 33.138 -5.195 -45.019 1.00 79.38 295 LYS A C 1
ATOM 2426 O O . LYS A 1 295 ? 32.284 -5.383 -44.153 1.00 79.38 295 LYS A O 1
ATOM 2431 N N . ILE A 1 296 ? 33.396 -3.977 -45.507 1.00 75.69 296 ILE A N 1
ATOM 2432 C CA . ILE A 1 296 ? 32.729 -2.775 -44.982 1.00 75.69 296 ILE A CA 1
ATOM 2433 C C . ILE A 1 296 ? 31.217 -2.848 -45.248 1.00 75.69 296 ILE A C 1
ATOM 2435 O O . ILE A 1 296 ? 30.429 -2.531 -44.358 1.00 75.69 296 ILE A O 1
ATOM 2439 N N . SER A 1 297 ? 30.788 -3.354 -46.411 1.00 79.75 297 SER A N 1
ATOM 2440 C CA . SER A 1 297 ? 29.364 -3.586 -46.696 1.00 79.75 297 SER A CA 1
ATOM 2441 C C . SER A 1 297 ? 28.722 -4.574 -45.708 1.00 79.75 297 SER A C 1
ATOM 2443 O O . SER A 1 297 ? 27.644 -4.302 -45.174 1.00 79.75 297 SER A O 1
ATOM 2445 N N . GLN A 1 298 ? 29.395 -5.686 -45.385 1.00 81.38 298 GLN A N 1
ATOM 2446 C CA . GLN A 1 298 ? 28.926 -6.637 -44.368 1.00 81.38 298 GLN A CA 1
ATOM 2447 C C . GLN A 1 298 ? 28.828 -5.991 -42.970 1.00 81.38 298 GLN A C 1
ATOM 2449 O O . GLN A 1 298 ? 27.854 -6.235 -42.252 1.00 81.38 298 GLN A O 1
ATOM 2454 N N . TYR A 1 299 ? 29.775 -5.123 -42.595 1.00 79.19 299 TYR A N 1
ATOM 2455 C CA . TYR A 1 299 ? 29.722 -4.380 -41.329 1.00 79.19 299 TYR A CA 1
ATOM 2456 C C . TYR A 1 299 ? 28.580 -3.359 -41.275 1.00 79.19 299 TYR A C 1
ATOM 2458 O O . TYR A 1 299 ? 27.855 -3.337 -40.279 1.00 79.19 299 TYR A O 1
ATOM 2466 N N . LEU A 1 300 ? 28.365 -2.561 -42.327 1.00 80.31 300 LEU A N 1
ATOM 2467 C CA . LEU A 1 300 ? 27.243 -1.613 -42.394 1.00 80.31 300 LEU A CA 1
ATOM 2468 C C . LEU A 1 300 ? 25.894 -2.339 -42.293 1.00 80.31 300 LEU A C 1
ATOM 2470 O O . LEU A 1 300 ? 25.030 -1.928 -41.521 1.00 80.31 300 LEU A O 1
ATOM 2474 N N . ASN A 1 301 ? 25.740 -3.479 -42.974 1.00 83.31 301 ASN A N 1
ATOM 2475 C CA . ASN A 1 301 ? 24.543 -4.317 -42.857 1.00 83.31 301 ASN A CA 1
ATOM 2476 C C . ASN A 1 301 ? 24.325 -4.826 -41.420 1.00 83.31 301 ASN A C 1
ATOM 2478 O O . ASN A 1 301 ? 23.204 -4.778 -40.912 1.00 83.31 301 ASN A O 1
ATOM 2482 N N . LYS A 1 302 ? 25.388 -5.263 -40.729 1.00 84.38 302 LYS A N 1
ATOM 2483 C CA . LYS A 1 302 ? 25.314 -5.680 -39.318 1.00 84.38 302 LYS A CA 1
ATOM 2484 C C . LYS A 1 302 ? 24.889 -4.526 -38.400 1.00 84.38 302 LYS A C 1
ATOM 2486 O O . LYS A 1 302 ? 24.055 -4.737 -37.521 1.00 84.38 302 LYS A O 1
ATOM 2491 N N . LEU A 1 303 ? 25.428 -3.326 -38.615 1.00 81.94 303 LEU A N 1
ATOM 2492 C CA . LEU A 1 303 ? 25.079 -2.122 -37.854 1.00 81.94 303 LEU A CA 1
ATOM 2493 C C . LEU A 1 303 ? 23.625 -1.688 -38.099 1.00 81.94 303 LEU A C 1
ATOM 2495 O O . LEU A 1 303 ? 22.898 -1.440 -37.138 1.00 81.94 303 LEU A O 1
ATOM 2499 N N . ASN A 1 304 ? 23.161 -1.708 -39.351 1.00 84.31 304 ASN A N 1
ATOM 2500 C CA . ASN A 1 304 ? 21.764 -1.433 -39.703 1.00 84.31 304 ASN A CA 1
ATOM 2501 C C . ASN A 1 304 ? 20.797 -2.410 -39.011 1.00 84.31 304 ASN A C 1
ATOM 2503 O O . ASN A 1 304 ? 19.783 -1.990 -38.459 1.00 84.31 304 ASN A O 1
ATOM 2507 N N . VAL A 1 305 ? 21.128 -3.707 -38.952 1.00 86.31 305 VAL A N 1
ATOM 2508 C CA . VAL A 1 305 ? 20.334 -4.695 -38.196 1.00 86.31 305 VAL A CA 1
ATOM 2509 C C . VAL A 1 305 ? 20.328 -4.389 -36.694 1.00 86.31 305 VAL A C 1
ATOM 2511 O O . VAL A 1 305 ? 19.303 -4.570 -36.038 1.00 86.31 305 VAL A O 1
ATOM 2514 N N . GLN A 1 306 ? 21.430 -3.905 -36.116 1.00 86.12 306 GLN A N 1
ATOM 2515 C CA . GLN A 1 306 ? 21.444 -3.499 -34.707 1.00 86.12 306 GLN A CA 1
ATOM 2516 C C . GLN A 1 306 ? 20.596 -2.238 -34.449 1.00 86.12 306 GLN A C 1
ATOM 2518 O O . GLN A 1 306 ? 19.871 -2.221 -33.456 1.00 86.12 306 GLN A O 1
ATOM 2523 N N . ILE A 1 307 ? 20.601 -1.245 -35.352 1.00 85.56 307 ILE A N 1
ATOM 2524 C CA . ILE A 1 307 ? 19.684 -0.087 -35.291 1.00 85.56 307 ILE A CA 1
ATOM 2525 C C . ILE A 1 307 ? 18.236 -0.534 -35.340 1.00 85.56 307 ILE A C 1
ATOM 2527 O O . ILE A 1 307 ? 17.461 -0.142 -34.477 1.00 85.56 307 ILE A O 1
ATOM 2531 N N . LEU A 1 308 ? 17.871 -1.377 -36.306 1.00 86.31 308 LEU A N 1
ATOM 2532 C CA . LEU A 1 308 ? 16.495 -1.852 -36.441 1.00 86.31 308 LEU A CA 1
ATOM 2533 C C . LEU A 1 308 ? 16.025 -2.550 -35.154 1.00 86.31 308 LEU A C 1
ATOM 2535 O O . LEU A 1 308 ? 14.894 -2.347 -34.725 1.00 86.31 308 LEU A O 1
ATOM 2539 N N . ASN A 1 309 ? 16.901 -3.304 -34.484 1.00 85.81 309 ASN A N 1
ATOM 2540 C CA . ASN A 1 309 ? 16.590 -3.910 -33.186 1.00 85.81 309 ASN A CA 1
ATOM 2541 C C . ASN A 1 309 ? 16.434 -2.881 -32.046 1.00 85.81 309 ASN A C 1
ATOM 2543 O O . ASN A 1 309 ? 15.596 -3.094 -31.170 1.00 85.81 309 ASN A O 1
ATOM 2547 N N . LEU A 1 310 ? 17.200 -1.782 -32.043 1.00 86.25 310 LEU A N 1
ATOM 2548 C CA . LEU A 1 310 ? 16.991 -0.662 -31.111 1.00 86.25 310 LEU A CA 1
ATOM 2549 C C . LEU A 1 310 ? 15.663 0.055 -31.398 1.00 86.25 310 LEU A C 1
ATOM 2551 O O . LEU A 1 310 ? 14.896 0.297 -30.467 1.00 86.25 310 LEU A O 1
ATOM 2555 N N . GLU A 1 311 ? 15.357 0.326 -32.673 1.00 87.19 311 GLU A N 1
ATOM 2556 C CA . GLU A 1 311 ? 14.122 0.988 -33.111 1.00 87.19 311 GLU A CA 1
ATOM 2557 C C . GLU A 1 311 ? 12.868 0.198 -32.703 1.00 87.19 311 GLU A C 1
ATOM 2559 O O . GLU A 1 311 ? 11.914 0.777 -32.186 1.00 87.19 311 GLU A O 1
ATOM 2564 N N . GLN A 1 312 ? 12.893 -1.131 -32.853 1.00 86.94 312 GLN A N 1
ATOM 2565 C CA . GLN A 1 312 ? 11.821 -2.035 -32.406 1.00 86.94 312 GLN A CA 1
ATOM 2566 C C . GLN A 1 312 ? 11.659 -2.080 -30.872 1.00 86.94 312 GLN A C 1
ATOM 2568 O O . GLN A 1 312 ? 10.644 -2.561 -30.372 1.00 86.94 312 GLN A O 1
ATOM 2573 N N . GLY A 1 313 ? 12.639 -1.585 -30.110 1.00 86.81 313 GLY A N 1
ATOM 2574 C CA . GLY A 1 313 ? 12.581 -1.512 -28.652 1.00 86.81 313 GLY A CA 1
ATOM 2575 C C . GLY A 1 313 ? 11.838 -0.293 -28.096 1.00 86.81 313 GLY A C 1
ATOM 2576 O O . GLY A 1 313 ? 11.331 -0.381 -26.976 1.00 86.81 313 GLY A O 1
ATOM 2577 N N . TYR A 1 314 ? 11.734 0.804 -28.860 1.00 88.00 314 TYR A N 1
ATOM 2578 C CA . TYR A 1 314 ? 11.087 2.045 -28.406 1.00 88.00 314 TYR A CA 1
ATOM 2579 C C . TYR A 1 314 ? 9.588 1.900 -28.090 1.00 88.00 314 TYR A C 1
ATOM 2581 O O . TYR A 1 314 ? 9.187 2.376 -27.028 1.00 88.00 314 TYR A O 1
ATOM 2589 N N . PRO A 1 315 ? 8.753 1.216 -28.906 1.00 92.00 315 PRO A N 1
ATOM 2590 C CA . PRO A 1 315 ? 7.319 1.103 -28.623 1.00 92.00 315 PRO A CA 1
ATOM 2591 C C . PRO A 1 315 ? 7.019 0.470 -27.260 1.00 92.00 315 PRO A C 1
ATOM 2593 O O . PRO A 1 315 ? 6.134 0.932 -26.552 1.00 92.00 315 PRO A O 1
ATOM 2596 N N . PHE A 1 316 ? 7.809 -0.526 -26.838 1.00 93.19 316 PHE A N 1
ATOM 2597 C CA . PHE A 1 316 ? 7.661 -1.134 -25.513 1.00 93.19 316 PHE A CA 1
ATOM 2598 C C . PHE A 1 316 ? 7.919 -0.122 -24.386 1.00 93.19 316 PHE A C 1
ATOM 2600 O O . PHE A 1 316 ? 7.199 -0.117 -23.391 1.00 93.19 316 PHE A O 1
ATOM 2607 N N . ILE A 1 317 ? 8.939 0.731 -24.522 1.00 91.44 317 ILE A N 1
ATOM 2608 C CA . ILE A 1 317 ? 9.251 1.761 -23.521 1.00 91.44 317 ILE A CA 1
ATOM 2609 C C . ILE A 1 317 ? 8.147 2.827 -23.502 1.00 91.44 317 ILE A C 1
ATOM 2611 O O . ILE A 1 317 ? 7.667 3.183 -22.426 1.00 91.44 317 ILE A O 1
ATOM 2615 N N . GLU A 1 318 ? 7.679 3.270 -24.670 1.00 93.56 318 GLU A N 1
ATOM 2616 C CA . GLU A 1 318 ? 6.563 4.215 -24.806 1.00 93.56 318 GLU A CA 1
ATOM 2617 C C . GLU A 1 318 ? 5.264 3.670 -24.173 1.00 93.56 318 GLU A C 1
ATOM 2619 O O . GLU A 1 318 ? 4.627 4.377 -23.387 1.00 93.56 318 GLU A O 1
ATOM 2624 N N . ASP A 1 319 ? 4.918 2.400 -24.414 1.00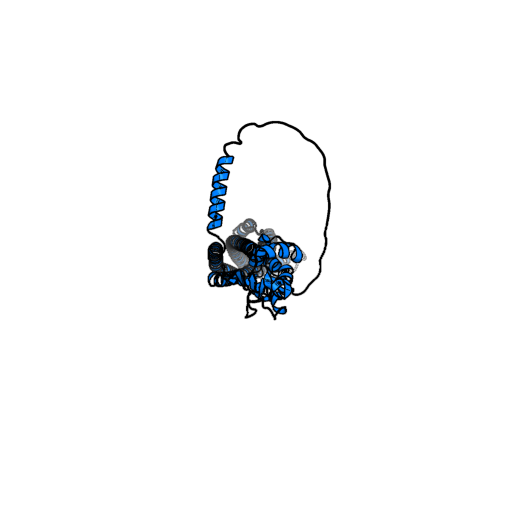 95.25 319 ASP A N 1
ATOM 2625 C CA . ASP A 1 319 ? 3.753 1.724 -23.822 1.00 95.25 319 ASP A CA 1
ATOM 2626 C C . ASP A 1 319 ? 3.850 1.609 -22.289 1.00 95.25 319 ASP A C 1
ATOM 2628 O O . ASP A 1 319 ? 2.865 1.844 -21.576 1.00 95.25 319 ASP A O 1
ATOM 2632 N N . GLN A 1 320 ? 5.033 1.270 -21.763 1.00 94.88 320 GLN A N 1
ATOM 2633 C CA . GLN A 1 320 ? 5.288 1.156 -20.321 1.00 94.88 320 GLN A CA 1
ATOM 2634 C C . GLN A 1 320 ? 5.199 2.525 -19.628 1.00 94.88 320 GLN A C 1
ATOM 2636 O O . GLN A 1 320 ? 4.521 2.661 -18.606 1.00 94.88 320 GLN A O 1
ATOM 2641 N N . LEU A 1 321 ? 5.808 3.564 -20.212 1.00 94.31 321 LEU A N 1
ATOM 2642 C CA . LEU A 1 321 ? 5.701 4.948 -19.736 1.00 94.31 321 LEU A CA 1
ATOM 2643 C C . LEU A 1 321 ? 4.232 5.406 -19.717 1.00 94.31 321 LEU A C 1
ATOM 2645 O O . LEU A 1 321 ? 3.746 5.891 -18.693 1.00 94.31 321 LEU A O 1
ATOM 2649 N N . ALA A 1 322 ? 3.495 5.171 -20.807 1.00 94.81 322 ALA A N 1
ATOM 2650 C CA . ALA A 1 322 ? 2.077 5.508 -20.909 1.00 94.81 322 ALA A CA 1
ATOM 2651 C C . ALA A 1 322 ? 1.194 4.702 -19.936 1.00 94.81 322 ALA A C 1
ATOM 2653 O O . ALA A 1 322 ? 0.125 5.167 -19.534 1.00 94.81 322 ALA A O 1
ATOM 2654 N N . ALA A 1 323 ? 1.593 3.490 -19.539 1.00 95.44 323 ALA A N 1
ATOM 2655 C CA . ALA A 1 323 ? 0.908 2.729 -18.495 1.00 95.44 323 ALA A CA 1
ATOM 2656 C C . ALA A 1 323 ? 1.112 3.344 -17.103 1.00 95.44 323 ALA A C 1
ATOM 2658 O O . ALA A 1 323 ? 0.129 3.542 -16.384 1.00 95.44 323 ALA A O 1
ATOM 2659 N N . ILE A 1 324 ? 2.346 3.723 -16.759 1.00 94.00 324 ILE A N 1
ATOM 2660 C CA . ILE A 1 324 ? 2.671 4.394 -15.491 1.00 94.00 324 ILE A CA 1
ATOM 2661 C C . ILE A 1 324 ? 1.924 5.733 -15.381 1.00 94.00 324 ILE A C 1
ATOM 2663 O O . ILE A 1 324 ? 1.279 6.001 -14.364 1.00 94.00 324 ILE A O 1
ATOM 2667 N N . GLU A 1 325 ? 1.909 6.537 -16.446 1.00 93.88 325 GLU A N 1
ATOM 2668 C CA . GLU A 1 325 ? 1.200 7.826 -16.478 1.00 93.88 325 GLU A CA 1
ATOM 2669 C C . GLU A 1 325 ? -0.324 7.704 -16.383 1.00 93.88 325 GLU A C 1
ATOM 2671 O O . GLU A 1 325 ? -0.969 8.577 -15.805 1.00 93.88 325 GLU A O 1
ATOM 2676 N N . ARG A 1 326 ? -0.923 6.617 -16.889 1.00 94.19 326 ARG A N 1
ATOM 2677 C CA . ARG A 1 326 ? -2.360 6.348 -16.699 1.00 94.19 326 ARG A CA 1
ATOM 2678 C C . ARG A 1 326 ? -2.697 5.938 -15.265 1.00 94.19 326 ARG A C 1
ATOM 2680 O O . ARG A 1 326 ? -3.804 6.211 -14.806 1.00 94.19 326 ARG A O 1
ATOM 2687 N N . MET A 1 327 ? -1.776 5.276 -14.566 1.00 93.19 327 MET A N 1
ATOM 2688 C CA . MET A 1 327 ? -1.986 4.804 -13.193 1.00 93.19 327 MET A CA 1
ATOM 2689 C C . MET A 1 327 ? -1.750 5.900 -12.144 1.00 93.19 327 MET A C 1
ATOM 2691 O O . MET A 1 327 ? -2.543 6.023 -11.206 1.00 93.19 327 MET A O 1
ATOM 2695 N N . LEU A 1 328 ? -0.697 6.709 -12.316 1.00 92.12 328 LEU A N 1
ATOM 2696 C CA . LEU A 1 328 ? -0.249 7.720 -11.350 1.00 92.12 328 LEU A CA 1
ATOM 2697 C C . LEU A 1 328 ? -1.381 8.631 -10.822 1.00 92.12 328 LEU A C 1
ATOM 2699 O O . LEU A 1 328 ? -1.587 8.629 -9.605 1.00 92.12 328 LEU A O 1
ATOM 2703 N N . PRO A 1 329 ? -2.195 9.311 -11.662 1.00 91.31 329 PRO A N 1
ATOM 2704 C CA . PRO A 1 329 ? -3.243 10.225 -11.190 1.00 91.31 329 PRO A CA 1
ATOM 2705 C C . PRO A 1 329 ? -4.305 9.554 -10.310 1.00 91.31 329 PRO A C 1
ATOM 2707 O O . PRO A 1 329 ? -4.800 10.155 -9.357 1.00 91.31 329 PRO A O 1
ATOM 2710 N N . GLY A 1 330 ? -4.649 8.294 -10.602 1.00 89.12 330 GLY A N 1
ATOM 2711 C CA . GLY A 1 330 ? -5.579 7.518 -9.778 1.00 89.12 330 GLY A CA 1
ATOM 2712 C C . GLY A 1 330 ? -4.994 7.194 -8.402 1.00 89.12 330 GLY A C 1
ATOM 2713 O O . GLY A 1 330 ? -5.699 7.259 -7.395 1.00 89.12 330 GLY A O 1
ATOM 2714 N N . THR A 1 331 ? -3.693 6.896 -8.345 1.00 89.44 331 THR A N 1
ATOM 2715 C CA . THR A 1 331 ? -2.989 6.603 -7.088 1.00 89.44 331 THR A CA 1
ATOM 2716 C C . THR A 1 331 ? -2.680 7.852 -6.252 1.00 89.44 331 THR A C 1
ATOM 2718 O O . THR A 1 331 ? -2.758 7.776 -5.025 1.00 89.44 331 THR A O 1
ATOM 2721 N N . ASP A 1 332 ? -2.416 9.006 -6.879 1.00 90.00 332 ASP A N 1
ATOM 2722 C CA . ASP A 1 332 ? -2.315 10.310 -6.201 1.00 90.00 332 ASP A CA 1
ATOM 2723 C C . ASP A 1 332 ? -3.658 10.686 -5.554 1.00 90.00 332 ASP A C 1
ATOM 2725 O O . ASP A 1 332 ? -3.721 10.993 -4.363 1.00 90.00 332 ASP A O 1
ATOM 2729 N N . LYS A 1 333 ? -4.758 10.589 -6.315 1.00 92.00 333 LYS A N 1
ATOM 2730 C CA . LYS A 1 333 ? -6.104 10.911 -5.821 1.00 92.00 333 LYS A CA 1
ATOM 2731 C C . LYS A 1 333 ? -6.491 10.055 -4.608 1.00 92.00 333 LYS A C 1
ATOM 2733 O O . LYS A 1 333 ? -6.972 10.591 -3.609 1.00 92.00 333 LYS A O 1
ATOM 2738 N N . LYS A 1 334 ? -6.233 8.741 -4.659 1.00 92.44 334 LYS A N 1
ATOM 2739 C CA . LYS A 1 334 ? -6.475 7.837 -3.521 1.00 92.44 334 LYS A CA 1
ATOM 2740 C C . LYS A 1 334 ? -5.695 8.252 -2.272 1.00 92.44 334 LYS A C 1
ATOM 2742 O O . LYS A 1 334 ? -6.275 8.266 -1.188 1.00 92.44 334 LYS A O 1
ATOM 2747 N N . LEU A 1 335 ? -4.412 8.616 -2.400 1.00 91.75 335 LEU A N 1
ATOM 2748 C CA . LEU A 1 335 ? -3.614 9.110 -1.268 1.00 91.75 335 LEU A CA 1
ATOM 2749 C C . LEU A 1 335 ? -4.274 10.317 -0.589 1.00 91.75 335 LEU A C 1
ATOM 2751 O O . LEU A 1 335 ? -4.374 10.353 0.639 1.00 91.75 335 LEU A O 1
ATOM 2755 N N . GLU A 1 336 ? -4.750 11.287 -1.371 1.00 91.06 336 GLU A N 1
ATOM 2756 C CA . GLU A 1 336 ? -5.405 12.495 -0.856 1.00 91.06 336 GLU A CA 1
ATOM 2757 C C . GLU A 1 336 ? -6.752 12.190 -0.179 1.00 91.06 336 GLU A C 1
ATOM 2759 O O . GLU A 1 336 ? -7.033 12.696 0.915 1.00 91.06 336 GLU A O 1
ATOM 2764 N N . GLU A 1 337 ? -7.571 11.321 -0.776 1.00 92.31 337 GLU A N 1
ATOM 2765 C CA . GLU A 1 337 ? -8.868 10.901 -0.229 1.00 92.31 337 GLU A CA 1
ATOM 2766 C C . GLU A 1 337 ? -8.709 10.111 1.084 1.00 92.31 337 GLU A C 1
ATOM 2768 O O . GLU A 1 337 ? -9.429 10.373 2.060 1.00 92.31 337 GLU A O 1
ATOM 2773 N N . ILE A 1 338 ? -7.716 9.218 1.161 1.00 90.75 338 ILE A N 1
ATOM 2774 C CA . ILE A 1 338 ? -7.368 8.469 2.378 1.00 90.75 338 ILE A CA 1
ATOM 2775 C C . ILE A 1 338 ? -6.821 9.420 3.450 1.00 90.75 338 ILE A C 1
ATOM 2777 O O . ILE A 1 338 ? -7.303 9.388 4.584 1.00 90.75 338 ILE A O 1
ATOM 2781 N N . ALA A 1 339 ? -5.892 10.322 3.115 1.00 90.06 339 ALA A N 1
ATOM 2782 C CA . ALA A 1 339 ? -5.339 11.298 4.060 1.00 90.06 339 ALA A CA 1
ATOM 2783 C C . ALA A 1 339 ? -6.419 12.244 4.623 1.00 90.06 339 ALA A C 1
ATOM 2785 O O . ALA A 1 339 ? -6.453 12.525 5.826 1.00 90.06 339 ALA A O 1
ATOM 2786 N N . SER A 1 340 ? -7.348 12.705 3.780 1.00 88.75 340 SER A N 1
ATOM 2787 C CA . SER A 1 340 ? -8.511 13.509 4.185 1.00 88.75 340 SER A CA 1
ATOM 2788 C C . SER A 1 340 ? -9.434 12.737 5.134 1.00 88.75 340 SER A C 1
ATOM 2790 O O . SER A 1 340 ? -9.865 13.262 6.166 1.00 88.75 340 SER A O 1
ATOM 2792 N N . SER A 1 341 ? -9.704 11.468 4.826 1.00 89.50 341 SER A N 1
ATOM 2793 C CA . SER A 1 341 ? -10.549 10.587 5.641 1.00 89.50 341 SER A CA 1
ATOM 2794 C C . SER A 1 341 ? -9.903 10.240 6.985 1.00 89.50 341 SER A C 1
ATOM 2796 O O . SER A 1 341 ? -10.568 10.277 8.022 1.00 89.50 341 SER A O 1
ATOM 2798 N N . MET A 1 342 ? -8.597 9.971 6.997 1.00 87.38 342 MET A N 1
ATOM 2799 C CA . MET A 1 342 ? -7.809 9.702 8.200 1.00 87.38 342 MET A CA 1
ATOM 2800 C C . MET A 1 342 ? -7.810 10.915 9.139 1.00 87.38 342 MET A C 1
ATOM 2802 O O . MET A 1 342 ? -8.114 10.777 10.326 1.00 87.38 342 MET A O 1
ATOM 2806 N N . ASN A 1 343 ? -7.581 12.121 8.608 1.00 84.94 343 ASN A N 1
ATOM 2807 C CA . ASN A 1 343 ? -7.672 13.356 9.388 1.00 84.94 343 ASN A CA 1
ATOM 2808 C C . ASN A 1 343 ? -9.049 13.511 10.061 1.00 84.94 343 ASN A C 1
ATOM 2810 O O . ASN A 1 343 ? -9.114 13.797 11.256 1.00 84.94 343 ASN A O 1
ATOM 2814 N N . LYS A 1 344 ? -10.152 13.242 9.349 1.00 84.00 344 LYS A N 1
ATOM 2815 C CA . LYS A 1 344 ? -11.514 13.288 9.922 1.00 84.00 344 LYS A CA 1
ATOM 2816 C C . LYS A 1 344 ? -11.728 12.253 11.036 1.00 84.00 344 LYS A C 1
ATOM 2818 O O . LYS A 1 344 ? -12.372 12.563 12.036 1.00 84.00 344 LYS A O 1
ATOM 2823 N N . LEU A 1 345 ? -11.186 11.043 10.887 1.00 81.62 345 LEU A N 1
ATOM 2824 C CA . LEU A 1 345 ? -11.426 9.927 11.811 1.00 81.62 345 LEU A CA 1
ATOM 2825 C C . LEU A 1 345 ? -10.559 9.971 13.083 1.00 81.62 345 LEU A C 1
ATOM 2827 O O . LEU A 1 345 ? -10.975 9.497 14.152 1.00 81.62 345 LEU A O 1
ATOM 2831 N N . PHE A 1 346 ? -9.349 10.526 12.990 1.00 77.81 346 PHE A N 1
ATOM 2832 C CA . PHE A 1 346 ? -8.381 10.550 14.089 1.00 77.81 346 PHE A CA 1
ATOM 2833 C C . PHE A 1 346 ? -8.264 11.908 14.803 1.00 77.81 346 PHE A C 1
ATOM 2835 O O . PHE A 1 346 ? -7.989 11.916 16.009 1.00 77.81 346 PHE A O 1
ATOM 2842 N N . ILE A 1 347 ? -8.556 13.045 14.153 1.00 69.75 347 ILE A N 1
ATOM 2843 C CA . ILE A 1 347 ? -8.513 14.360 14.816 1.00 69.75 347 ILE A CA 1
ATOM 2844 C C . ILE A 1 347 ? -9.678 14.508 15.804 1.00 69.75 347 ILE A C 1
ATOM 2846 O O . ILE A 1 347 ? -10.847 14.608 15.445 1.00 69.75 347 ILE A O 1
ATOM 2850 N N . ASN A 1 348 ? -9.340 14.603 17.089 1.00 55.25 348 ASN A N 1
ATOM 2851 C CA . ASN A 1 348 ? -10.280 14.958 18.148 1.00 55.25 348 ASN A CA 1
ATOM 2852 C C . ASN A 1 348 ? -10.356 16.495 18.283 1.00 55.25 348 ASN A C 1
ATOM 2854 O O . ASN A 1 348 ? -9.339 17.099 18.643 1.00 55.25 348 ASN A O 1
ATOM 2858 N N . PRO A 1 349 ? -11.526 17.147 18.108 1.00 50.00 349 PRO A N 1
ATOM 2859 C CA . PRO A 1 349 ? -11.660 18.606 18.221 1.00 50.00 349 PRO A CA 1
ATOM 2860 C C . PRO A 1 349 ? -11.123 19.187 19.540 1.00 50.00 349 PRO A C 1
ATOM 2862 O O . PRO A 1 349 ? -10.589 20.295 19.578 1.00 50.00 349 PRO A O 1
ATOM 2865 N N . LYS A 1 350 ? -11.192 18.413 20.634 1.00 45.06 350 LYS A N 1
ATOM 2866 C CA . LYS A 1 350 ? -10.709 18.826 21.963 1.00 45.06 350 LYS A CA 1
ATOM 2867 C C . LYS A 1 350 ? -9.179 18.834 22.090 1.00 45.06 350 LYS A C 1
ATOM 2869 O O . LYS A 1 350 ? -8.658 19.475 23.001 1.00 45.06 350 LYS A O 1
ATOM 2874 N N . ALA A 1 351 ? -8.448 18.161 21.198 1.00 47.28 351 ALA A N 1
ATOM 2875 C CA . ALA A 1 351 ? -6.983 18.157 21.205 1.00 47.28 351 ALA A CA 1
ATOM 2876 C C . ALA A 1 351 ? -6.400 19.474 20.661 1.00 47.28 351 ALA A C 1
ATOM 2878 O O . ALA A 1 351 ? -5.444 19.997 21.236 1.00 47.28 351 ALA A O 1
ATOM 2879 N N . ASN A 1 352 ? -7.015 20.055 19.623 1.00 44.94 352 ASN A N 1
ATOM 2880 C CA . ASN A 1 352 ? -6.578 21.339 19.064 1.00 44.94 352 ASN A CA 1
ATOM 2881 C C . ASN A 1 352 ? -6.828 22.513 20.015 1.00 44.94 352 ASN A C 1
ATOM 2883 O O . ASN A 1 352 ? -5.999 23.413 20.071 1.00 44.94 352 ASN A O 1
ATOM 2887 N N . LEU A 1 353 ? -7.889 22.479 20.831 1.00 43.59 353 LEU A N 1
ATOM 2888 C CA . LEU A 1 353 ? -8.077 23.468 21.902 1.00 43.59 353 LEU A CA 1
ATOM 2889 C C . LEU A 1 353 ? -6.894 23.475 22.885 1.00 43.59 353 LEU A C 1
ATOM 2891 O O . LEU A 1 353 ? -6.415 24.547 23.238 1.00 43.59 353 LEU A O 1
ATOM 2895 N N . ARG A 1 354 ? -6.364 22.297 23.255 1.00 43.94 354 ARG A N 1
ATOM 2896 C CA . ARG A 1 354 ? -5.165 22.193 24.106 1.00 43.94 354 ARG A CA 1
ATOM 2897 C C . ARG A 1 354 ? -3.885 22.642 23.405 1.00 43.94 354 ARG A C 1
ATOM 2899 O O . ARG A 1 354 ? -3.139 23.407 24.011 1.00 43.94 354 ARG A O 1
ATOM 2906 N N . LYS A 1 355 ? -3.645 22.226 22.154 1.00 44.41 355 LYS A N 1
ATOM 2907 C CA . LYS A 1 355 ? -2.463 22.673 21.389 1.00 44.41 355 LYS A CA 1
ATOM 2908 C C . LYS A 1 355 ? -2.456 24.191 21.198 1.00 44.41 355 LYS A C 1
ATOM 2910 O O . LYS A 1 355 ? -1.474 24.826 21.559 1.00 44.41 355 LYS A O 1
ATOM 2915 N N . ARG A 1 356 ? -3.583 24.784 20.792 1.00 37.56 356 ARG A N 1
ATOM 2916 C CA . ARG A 1 356 ? -3.713 26.234 20.576 1.00 37.56 356 ARG A CA 1
ATOM 2917 C C . ARG A 1 356 ? -3.525 27.048 21.864 1.00 37.56 356 ARG A C 1
ATOM 2919 O O . ARG A 1 356 ? -2.927 28.113 21.807 1.00 37.56 356 ARG A O 1
ATOM 2926 N N . SER A 1 357 ? -3.951 26.521 23.022 1.00 42.19 357 SER A N 1
ATOM 2927 C CA . SER A 1 357 ? -3.662 27.126 24.338 1.00 42.19 357 SER A CA 1
ATOM 2928 C C . SER A 1 357 ? -2.230 26.895 24.854 1.00 42.19 357 SER A C 1
ATOM 2930 O O . SER A 1 357 ? -1.771 27.605 25.743 1.00 42.19 357 SER A O 1
ATOM 2932 N N . GLN A 1 358 ? -1.506 25.902 24.325 1.00 45.59 358 GLN A N 1
ATOM 2933 C CA . GLN A 1 358 ? -0.086 25.685 24.634 1.00 45.59 358 GLN A CA 1
ATOM 2934 C C . GLN A 1 358 ? 0.828 26.504 23.710 1.00 45.59 358 GLN A C 1
ATOM 2936 O O . GLN A 1 358 ? 1.859 26.995 24.158 1.00 45.59 358 GLN A O 1
ATOM 2941 N N . GLU A 1 359 ? 0.440 26.707 22.452 1.00 41.72 359 GLU A N 1
ATOM 2942 C CA . GLU A 1 359 ? 1.128 27.591 21.503 1.00 41.72 359 GLU A CA 1
ATOM 2943 C C . GLU A 1 359 ? 0.965 29.068 21.887 1.00 41.72 359 GLU A C 1
ATOM 2945 O O . GLU A 1 359 ? 1.951 29.801 21.871 1.00 41.72 359 GLU A O 1
ATOM 2950 N N . SER A 1 360 ? -0.215 29.494 22.362 1.00 38.47 360 SER A N 1
ATOM 2951 C CA . SER A 1 360 ? -0.390 30.849 22.910 1.00 38.47 360 SER A CA 1
ATOM 2952 C C . SER A 1 360 ? 0.494 31.123 24.132 1.00 38.47 360 SER A C 1
ATOM 2954 O O . SER A 1 360 ? 0.952 32.247 24.303 1.00 38.47 360 SER A O 1
ATOM 2956 N N . ASN A 1 361 ? 0.778 30.108 24.957 1.00 40.84 361 ASN A N 1
ATOM 2957 C CA . ASN A 1 361 ? 1.652 30.262 26.124 1.00 40.84 361 ASN A CA 1
ATOM 2958 C C . ASN A 1 361 ? 3.146 30.240 25.760 1.00 40.84 361 ASN A C 1
ATOM 2960 O O . ASN A 1 361 ? 3.936 30.904 26.426 1.00 40.84 361 ASN A O 1
ATOM 2964 N N . LYS A 1 362 ? 3.547 29.544 24.686 1.00 42.66 362 LYS A N 1
ATOM 2965 C CA . LYS A 1 362 ? 4.942 29.572 24.207 1.00 42.66 362 LYS A CA 1
ATOM 2966 C C . LYS A 1 362 ? 5.364 30.938 23.662 1.00 42.66 362 LYS A C 1
ATOM 2968 O O . LYS A 1 362 ? 6.535 31.282 23.778 1.00 42.66 362 LYS A O 1
ATOM 2973 N N . ASN A 1 363 ? 4.422 31.727 23.145 1.00 35.97 363 ASN A N 1
ATOM 2974 C CA . ASN A 1 363 ? 4.706 33.064 22.619 1.00 35.97 363 ASN A CA 1
ATOM 2975 C C . ASN A 1 363 ? 4.913 34.141 23.705 1.00 35.97 363 ASN A C 1
ATOM 2977 O O . ASN A 1 363 ? 5.379 35.223 23.368 1.00 35.97 363 ASN A O 1
ATOM 2981 N N . LEU A 1 364 ? 4.618 33.871 24.989 1.00 38.12 364 LEU A N 1
ATOM 2982 C CA . LEU A 1 364 ? 4.962 34.786 26.095 1.00 38.12 364 LEU A CA 1
ATOM 2983 C C . LEU A 1 364 ? 6.318 34.470 26.754 1.00 38.12 364 LEU A C 1
ATOM 2985 O O . LEU A 1 364 ? 6.931 35.355 27.348 1.00 38.12 364 LEU A O 1
ATOM 2989 N N . GLU A 1 365 ? 6.828 33.239 26.645 1.00 37.88 365 GLU A N 1
ATOM 2990 C CA . GLU A 1 365 ? 8.137 32.872 27.219 1.00 37.88 365 GLU A CA 1
ATOM 2991 C C . GLU A 1 365 ? 9.326 33.207 26.296 1.00 37.88 365 GLU A C 1
ATOM 2993 O O . GLU A 1 365 ? 10.478 33.183 26.735 1.00 37.88 365 GLU A O 1
ATOM 2998 N N . SER A 1 366 ? 9.073 33.569 25.032 1.00 35.44 366 SER A N 1
ATOM 2999 C CA . SER A 1 366 ? 10.104 33.943 24.053 1.00 35.44 366 SER A CA 1
ATOM 3000 C C . SER A 1 366 ? 10.609 35.390 24.153 1.00 35.44 366 SER A C 1
ATOM 3002 O O . SER A 1 366 ? 11.658 35.690 23.585 1.00 35.44 366 SER A O 1
ATOM 3004 N N . GLU A 1 367 ? 9.923 36.283 24.877 1.00 34.62 367 GLU A N 1
ATOM 3005 C CA . GLU A 1 367 ? 10.289 37.713 24.956 1.00 34.62 367 GLU A CA 1
ATOM 3006 C C . GLU A 1 367 ? 11.075 38.112 26.221 1.00 34.62 367 GLU A C 1
ATOM 3008 O O . GLU A 1 367 ? 11.593 39.222 26.294 1.00 34.62 367 GLU A O 1
ATOM 3013 N N . THR A 1 368 ? 11.254 37.214 27.198 1.00 35.31 368 THR A N 1
ATOM 3014 C CA . THR A 1 368 ? 11.935 37.527 28.479 1.00 35.31 368 THR A CA 1
ATOM 3015 C C . THR A 1 368 ? 13.309 36.870 28.669 1.00 35.31 368 THR A C 1
ATOM 3017 O O . THR A 1 368 ? 13.921 37.023 29.724 1.00 35.31 368 THR A O 1
ATOM 3020 N N . LYS A 1 369 ? 13.850 36.177 27.653 1.00 36.69 369 LYS A N 1
ATOM 3021 C CA . LYS A 1 369 ? 15.173 35.506 27.708 1.00 36.69 369 LYS A CA 1
ATOM 3022 C C . LYS A 1 369 ? 16.158 35.949 26.614 1.00 36.69 369 LYS A C 1
ATOM 3024 O O . LYS A 1 369 ? 16.906 35.144 26.067 1.00 36.69 369 LYS A O 1
ATOM 3029 N N . LYS A 1 370 ? 16.197 37.257 26.334 1.00 33.34 370 LYS A N 1
ATOM 3030 C CA . LYS A 1 370 ? 17.296 37.931 25.610 1.00 33.34 370 LYS A CA 1
ATOM 3031 C C . LYS A 1 370 ? 17.946 39.027 26.466 1.00 33.34 370 LYS A C 1
ATOM 3033 O O . LYS A 1 370 ? 18.017 40.185 26.074 1.00 33.34 370 LYS A O 1
ATOM 3038 N N . ALA A 1 371 ? 18.442 38.638 27.638 1.00 30.98 371 ALA A N 1
ATOM 3039 C CA . ALA A 1 371 ? 19.366 39.434 28.442 1.00 30.98 371 ALA A CA 1
ATOM 3040 C C . ALA A 1 371 ? 20.346 38.500 29.174 1.00 30.98 371 ALA A C 1
ATOM 3042 O O . ALA A 1 371 ? 19.961 37.402 29.567 1.00 30.98 371 ALA A O 1
ATOM 3043 N N . CYS A 1 372 ? 21.586 38.967 29.349 1.00 27.12 372 CYS A N 1
ATOM 3044 C CA . CYS A 1 372 ? 22.723 38.288 29.992 1.00 27.12 372 CYS A CA 1
ATOM 3045 C C . CYS A 1 372 ? 23.300 37.053 29.264 1.00 27.12 372 CYS A C 1
ATOM 3047 O O . CYS A 1 372 ? 22.821 35.928 29.370 1.00 27.12 372 CYS A O 1
ATOM 3049 N N . ILE A 1 373 ? 24.433 37.296 28.597 1.00 28.33 373 ILE A N 1
ATOM 3050 C CA . ILE A 1 373 ? 25.425 36.309 28.154 1.00 28.33 373 ILE A CA 1
ATOM 3051 C C . ILE A 1 373 ? 26.667 36.481 29.052 1.00 28.33 373 ILE A C 1
ATOM 3053 O O . ILE A 1 373 ? 27.096 37.620 29.213 1.00 28.33 373 ILE A O 1
ATOM 3057 N N . HIS A 1 374 ? 27.224 35.379 29.587 1.00 27.31 374 HIS A N 1
ATOM 3058 C CA . HIS A 1 374 ? 28.668 35.057 29.760 1.00 27.31 374 HIS A CA 1
ATOM 3059 C C . HIS A 1 374 ? 29.017 34.262 31.038 1.00 27.31 374 HIS A C 1
ATOM 3061 O O . HIS A 1 374 ? 28.514 34.567 32.115 1.00 27.31 374 HIS A O 1
ATOM 3067 N N . SER A 1 375 ? 30.014 33.362 30.897 1.00 24.36 375 SER A N 1
ATOM 3068 C CA . SER A 1 375 ? 30.807 32.664 31.949 1.00 24.36 375 SER A CA 1
ATOM 3069 C C . SER A 1 375 ? 30.042 31.704 32.892 1.00 24.36 375 SER A C 1
ATOM 3071 O O . SER A 1 375 ? 28.894 31.950 33.227 1.00 24.36 375 SER A O 1
ATOM 3073 N N . SER A 1 376 ? 30.597 30.577 33.366 1.00 26.38 376 SER A N 1
ATOM 3074 C CA . SER A 1 376 ? 31.930 29.956 33.185 1.00 26.38 376 SER A CA 1
ATOM 3075 C C . SER A 1 376 ? 31.926 28.478 33.638 1.00 26.38 376 SER A C 1
ATOM 3077 O O . SER A 1 376 ? 31.229 28.154 34.589 1.00 26.38 376 SER A O 1
ATOM 3079 N N . GLU A 1 377 ? 32.766 27.652 32.998 1.00 22.58 377 GLU A N 1
ATOM 3080 C CA . GLU A 1 377 ? 33.524 26.487 33.531 1.00 22.58 377 GLU A CA 1
ATOM 3081 C C . GLU A 1 377 ? 32.837 25.281 34.245 1.00 22.58 377 GLU A C 1
ATOM 3083 O O . GLU A 1 377 ? 31.810 25.359 34.905 1.00 22.58 377 GLU A O 1
ATOM 3088 N N . SER A 1 378 ? 33.451 24.101 34.055 1.00 23.92 378 SER A N 1
ATOM 3089 C CA . SER A 1 378 ? 33.117 22.769 34.630 1.00 23.92 378 SER A CA 1
ATOM 3090 C C . SER A 1 378 ? 33.966 22.497 35.906 1.00 23.92 378 SER A C 1
ATOM 3092 O O . SER A 1 378 ? 34.626 23.439 36.340 1.00 23.92 378 SER A O 1
ATOM 3094 N N . PRO A 1 379 ? 34.106 21.271 36.491 1.00 34.91 379 PRO A N 1
ATOM 3095 C CA . PRO A 1 379 ? 33.426 19.970 36.290 1.00 34.91 379 PRO A CA 1
ATOM 3096 C C . PRO A 1 379 ? 32.995 19.242 37.605 1.00 34.91 379 PRO A C 1
ATOM 3098 O O . PRO A 1 379 ? 33.312 19.683 38.705 1.00 34.91 379 PRO A O 1
ATOM 3101 N N . GLY A 1 380 ? 32.351 18.061 37.521 1.00 23.95 380 GLY A N 1
ATOM 3102 C CA . GLY A 1 380 ? 32.123 17.205 38.707 1.00 23.95 380 GLY A CA 1
ATOM 3103 C C . GLY A 1 380 ? 31.391 15.869 38.469 1.00 23.95 380 GLY A C 1
ATOM 3104 O O . GLY A 1 380 ? 30.274 15.847 37.974 1.00 23.95 380 GLY A O 1
ATOM 3105 N N . GLN A 1 381 ? 32.039 14.765 38.852 1.00 24.75 381 GLN A N 1
ATOM 3106 C CA . GLN A 1 381 ? 31.612 13.346 38.830 1.00 24.75 381 GLN A CA 1
ATOM 3107 C C . GLN A 1 381 ? 30.220 13.111 39.485 1.00 24.75 381 GLN A C 1
ATOM 3109 O O . GLN A 1 381 ? 29.905 13.775 40.465 1.00 24.75 381 GLN A O 1
ATOM 3114 N N . ALA A 1 382 ? 29.340 12.208 39.015 1.00 24.20 382 ALA A N 1
ATOM 3115 C CA . ALA A 1 382 ? 29.212 10.777 39.410 1.00 24.20 382 ALA A CA 1
ATOM 3116 C C . ALA A 1 382 ? 27.718 10.332 39.176 1.00 24.20 382 ALA A C 1
ATOM 3118 O O . ALA A 1 382 ? 26.880 11.219 39.043 1.00 24.20 382 ALA A O 1
ATOM 3119 N N . THR A 1 383 ? 27.232 9.073 39.113 1.00 25.94 383 THR A N 1
ATOM 3120 C CA . THR A 1 383 ? 27.794 7.693 39.085 1.00 25.94 383 THR A CA 1
ATOM 3121 C C . THR A 1 383 ? 26.763 6.670 38.514 1.00 25.94 383 THR A C 1
ATOM 3123 O O . THR A 1 383 ? 25.620 7.008 38.228 1.00 25.94 383 THR A O 1
ATOM 3126 N N . ASN A 1 384 ? 27.181 5.400 38.374 1.00 25.66 384 ASN A N 1
ATOM 3127 C CA . ASN A 1 384 ? 26.411 4.158 38.121 1.00 25.66 384 ASN A CA 1
ATOM 3128 C C . ASN A 1 384 ? 24.964 4.023 38.662 1.00 25.66 384 ASN A C 1
ATOM 3130 O O . ASN A 1 384 ? 24.735 4.269 39.843 1.00 25.66 384 ASN A O 1
ATOM 3134 N N . ALA A 1 385 ? 24.103 3.323 37.895 1.00 26.27 385 ALA A N 1
ATOM 3135 C CA . ALA A 1 385 ? 23.516 2.025 38.308 1.00 26.27 385 ALA A CA 1
ATOM 3136 C C . ALA A 1 385 ? 22.866 1.240 37.135 1.00 26.27 385 ALA A C 1
ATOM 3138 O O . ALA A 1 385 ? 22.099 1.792 36.353 1.00 26.27 385 ALA A O 1
ATOM 3139 N N . ASN A 1 386 ? 23.136 -0.071 37.050 1.00 26.39 386 ASN A N 1
ATOM 3140 C CA . ASN A 1 386 ? 22.540 -1.024 36.095 1.00 26.39 386 ASN A CA 1
ATOM 3141 C C . ASN A 1 386 ? 21.400 -1.846 36.733 1.00 26.39 386 ASN A C 1
ATOM 3143 O O . ASN A 1 386 ? 21.525 -2.251 37.885 1.00 26.39 386 ASN A O 1
ATOM 3147 N N . SER A 1 387 ? 20.378 -2.222 35.951 1.00 26.50 387 SER A N 1
ATOM 3148 C CA . SER A 1 387 ? 19.769 -3.582 35.866 1.00 26.50 387 SER A CA 1
ATOM 3149 C C . SER A 1 387 ? 18.505 -3.520 34.981 1.00 26.50 387 SER A C 1
ATOM 3151 O O . SER A 1 387 ? 17.676 -2.641 35.167 1.00 26.50 387 SER A O 1
ATOM 3153 N N . ARG A 1 388 ? 18.348 -4.262 33.871 1.00 26.53 388 ARG A N 1
ATOM 3154 C CA . ARG A 1 388 ? 18.386 -5.723 33.601 1.00 26.53 388 ARG A CA 1
ATOM 3155 C C . ARG A 1 388 ? 17.240 -6.541 34.219 1.00 26.53 388 ARG A C 1
ATOM 3157 O O . ARG A 1 388 ? 17.416 -7.090 35.296 1.00 26.53 388 ARG A O 1
ATOM 3164 N N . ILE A 1 389 ? 16.175 -6.739 33.431 1.00 26.73 389 ILE A N 1
ATOM 3165 C CA . ILE A 1 389 ? 15.470 -8.022 33.187 1.00 26.73 389 ILE A CA 1
ATOM 3166 C C . ILE A 1 389 ? 14.996 -7.918 31.714 1.00 26.73 389 ILE A C 1
ATOM 3168 O O . ILE A 1 389 ? 14.247 -6.996 31.414 1.00 26.73 389 ILE A O 1
ATOM 3172 N N . ALA A 1 390 ? 15.541 -8.585 30.690 1.00 25.39 390 ALA A N 1
ATOM 3173 C CA . ALA A 1 390 ? 15.881 -9.996 30.452 1.00 25.39 390 ALA A CA 1
ATOM 3174 C C . ALA A 1 390 ? 14.682 -10.870 30.006 1.00 25.39 390 ALA A C 1
ATOM 3176 O O . ALA A 1 390 ? 13.841 -11.238 30.815 1.00 25.39 390 ALA A O 1
ATOM 3177 N N . ASN A 1 391 ? 14.726 -11.235 28.718 1.00 26.73 391 ASN A N 1
ATOM 3178 C CA . ASN A 1 391 ? 14.155 -12.418 28.057 1.00 26.73 391 ASN A CA 1
ATOM 3179 C C . ASN A 1 391 ? 12.622 -12.544 27.910 1.00 26.73 391 ASN A C 1
ATOM 3181 O O . ASN A 1 391 ? 11.875 -12.663 28.875 1.00 26.73 391 ASN A O 1
ATOM 3185 N N . ASN A 1 392 ? 12.180 -12.648 26.652 1.00 27.56 392 ASN A N 1
ATOM 3186 C CA . ASN A 1 392 ? 11.811 -13.950 26.080 1.00 27.56 392 ASN A CA 1
ATOM 3187 C C . ASN A 1 392 ? 11.927 -13.897 24.548 1.00 27.56 392 ASN A C 1
ATOM 3189 O O . ASN A 1 392 ? 11.254 -13.098 23.897 1.00 27.56 392 ASN A O 1
ATOM 3193 N N . GLU A 1 393 ? 12.793 -14.747 24.000 1.00 31.92 393 GLU A N 1
ATOM 3194 C CA . GLU A 1 393 ? 12.769 -15.146 22.591 1.00 31.92 393 GLU A CA 1
ATOM 3195 C C . GLU A 1 393 ? 11.812 -16.339 22.407 1.00 31.92 393 GLU A C 1
ATOM 3197 O O . GLU A 1 393 ? 11.266 -16.855 23.380 1.00 31.92 393 GLU A O 1
ATOM 3202 N N . GLU A 1 394 ? 11.623 -16.746 21.150 1.00 29.86 394 GLU A N 1
ATOM 3203 C CA . GLU A 1 394 ? 10.740 -17.824 20.680 1.00 29.86 394 GLU A CA 1
ATOM 3204 C C . GLU A 1 394 ? 9.225 -17.612 20.876 1.00 29.86 394 GLU A C 1
ATOM 3206 O O . GLU A 1 394 ? 8.640 -17.806 21.939 1.00 29.86 394 GLU A O 1
ATOM 3211 N N . LEU A 1 395 ? 8.549 -17.332 19.758 1.00 28.34 395 LEU A N 1
ATOM 3212 C CA . LEU A 1 395 ? 7.775 -18.382 19.085 1.00 28.34 395 LEU A CA 1
ATOM 3213 C C . LEU A 1 395 ? 7.521 -17.994 17.621 1.00 28.34 395 LEU A C 1
ATOM 3215 O O . LEU A 1 395 ? 6.874 -16.992 17.317 1.00 28.34 395 LEU A O 1
ATOM 3219 N N . THR A 1 396 ? 8.056 -18.799 16.710 1.00 33.00 396 THR A N 1
ATOM 3220 C CA . THR A 1 396 ? 7.821 -18.730 15.266 1.00 33.00 396 THR A CA 1
ATOM 3221 C C . THR A 1 396 ? 6.490 -19.398 14.906 1.00 33.00 396 THR A C 1
ATOM 3223 O O . THR A 1 396 ? 6.216 -20.495 15.377 1.00 33.00 396 THR A O 1
ATOM 3226 N N . SER A 1 397 ? 5.676 -18.761 14.052 1.00 30.73 397 SER A N 1
ATOM 3227 C CA . SER A 1 397 ? 4.815 -19.412 13.038 1.00 30.73 397 SER A CA 1
ATOM 3228 C C . SER A 1 397 ? 3.940 -18.378 12.316 1.00 30.73 397 SER A C 1
ATOM 3230 O O . SER A 1 397 ? 3.003 -17.848 12.910 1.00 30.73 397 SER A O 1
ATOM 3232 N N . ASN A 1 398 ? 4.239 -18.165 11.027 1.00 32.66 398 ASN A N 1
ATOM 3233 C CA . ASN A 1 398 ? 3.403 -17.674 9.907 1.00 32.66 398 ASN A CA 1
ATOM 3234 C C . ASN A 1 398 ? 4.145 -16.590 9.111 1.00 32.66 398 ASN A C 1
ATOM 3236 O O . ASN A 1 398 ? 4.109 -15.407 9.445 1.00 32.66 398 ASN A O 1
ATOM 3240 N N . PHE A 1 399 ? 4.852 -17.037 8.070 1.00 36.50 399 PHE A N 1
ATOM 3241 C CA . PHE A 1 399 ? 5.977 -16.319 7.457 1.00 36.50 399 PHE A CA 1
ATOM 3242 C C . PHE A 1 399 ? 5.591 -15.416 6.262 1.00 36.50 399 PHE A C 1
ATOM 3244 O O . PHE A 1 399 ? 6.249 -14.413 6.005 1.00 36.50 399 PHE A O 1
ATOM 3251 N N . GLU A 1 400 ? 4.472 -15.702 5.592 1.00 39.41 400 GLU A N 1
ATOM 3252 C CA . GLU A 1 400 ? 4.119 -15.156 4.263 1.00 39.41 400 GLU A CA 1
ATOM 3253 C C . GLU A 1 400 ? 3.795 -13.644 4.243 1.00 39.41 400 GLU A C 1
ATOM 3255 O O . GLU A 1 400 ? 4.016 -12.952 3.252 1.00 39.41 400 GLU A O 1
ATOM 3260 N N . ALA A 1 401 ? 3.272 -13.082 5.340 1.00 42.34 401 ALA A N 1
ATOM 3261 C CA . ALA A 1 401 ? 2.892 -11.661 5.391 1.00 42.34 401 ALA A CA 1
ATOM 3262 C C . ALA A 1 401 ? 4.042 -10.735 5.823 1.00 42.34 401 ALA A C 1
ATOM 3264 O O . ALA A 1 401 ? 4.029 -9.539 5.527 1.00 42.34 401 ALA A O 1
ATOM 3265 N N . GLN A 1 402 ? 5.026 -11.281 6.544 1.00 45.22 402 GLN A N 1
ATOM 3266 C CA . GLN A 1 402 ? 6.236 -10.547 6.913 1.00 45.22 402 GLN A CA 1
ATOM 3267 C C . GLN A 1 402 ? 7.134 -10.374 5.682 1.00 45.22 402 GLN A C 1
ATOM 3269 O O . GLN A 1 402 ? 7.748 -9.322 5.524 1.00 45.22 402 GLN A O 1
ATOM 3274 N N . GLU A 1 403 ? 7.105 -11.350 4.769 1.00 46.03 403 GLU A N 1
ATOM 3275 C CA . GLU A 1 403 ? 7.642 -11.217 3.417 1.00 46.03 403 GLU A CA 1
ATOM 3276 C C . GLU A 1 403 ? 6.984 -10.060 2.663 1.00 46.03 403 GLU A C 1
ATOM 3278 O O . GLU A 1 403 ? 7.703 -9.133 2.335 1.00 46.03 403 GLU A O 1
ATOM 3283 N N . LEU A 1 404 ? 5.661 -10.002 2.459 1.00 44.91 404 LEU A N 1
ATOM 3284 C CA . LEU A 1 404 ? 5.059 -8.923 1.645 1.00 44.91 404 LEU A CA 1
ATOM 3285 C C . LEU A 1 404 ? 5.372 -7.492 2.130 1.00 44.91 404 LEU A C 1
ATOM 3287 O O . LEU A 1 404 ? 5.647 -6.625 1.302 1.00 44.91 404 LEU A O 1
ATOM 3291 N N . SER A 1 405 ? 5.386 -7.229 3.444 1.00 48.03 405 SER A N 1
ATOM 3292 C CA . SER A 1 405 ? 5.771 -5.900 3.956 1.00 48.03 405 SER A CA 1
ATOM 3293 C C . SER A 1 405 ? 7.263 -5.620 3.748 1.00 48.03 405 SER A C 1
ATOM 3295 O O . SER A 1 405 ? 7.625 -4.528 3.320 1.00 48.03 405 SER A O 1
ATOM 3297 N N . ASN A 1 406 ? 8.135 -6.600 4.012 1.00 52.69 406 ASN A N 1
ATOM 3298 C CA . ASN A 1 406 ? 9.581 -6.446 3.834 1.00 52.69 406 ASN A CA 1
ATOM 3299 C C . ASN A 1 406 ? 9.979 -6.378 2.350 1.00 52.69 406 ASN A C 1
ATOM 3301 O O . ASN A 1 406 ? 10.870 -5.613 2.002 1.00 52.69 406 ASN A O 1
ATOM 3305 N N . ILE A 1 407 ? 9.300 -7.132 1.482 1.00 54.31 407 ILE A N 1
ATOM 3306 C CA . ILE A 1 407 ? 9.416 -7.096 0.021 1.00 54.31 407 ILE A CA 1
ATOM 3307 C C . ILE A 1 407 ? 9.010 -5.711 -0.469 1.00 54.31 407 ILE A C 1
ATOM 3309 O O . ILE A 1 407 ? 9.773 -5.101 -1.204 1.00 54.31 407 ILE A O 1
ATOM 3313 N N . PHE A 1 408 ? 7.874 -5.166 -0.020 1.00 58.75 408 PHE A N 1
ATOM 3314 C CA . PHE A 1 408 ? 7.474 -3.813 -0.405 1.00 58.75 408 PHE A CA 1
ATOM 3315 C C . PHE A 1 408 ? 8.482 -2.753 0.066 1.00 58.75 408 PHE A C 1
ATOM 3317 O O . PHE A 1 408 ? 8.885 -1.909 -0.730 1.00 58.75 408 PHE A O 1
ATOM 3324 N N . HIS A 1 409 ? 8.965 -2.820 1.313 1.00 56.91 409 HIS A N 1
ATOM 3325 C CA . HIS A 1 409 ? 10.021 -1.916 1.789 1.00 56.91 409 HIS A CA 1
ATOM 3326 C C . HIS A 1 409 ? 11.311 -2.043 0.957 1.00 56.91 409 HIS A C 1
ATOM 3328 O O . HIS A 1 409 ? 11.848 -1.032 0.509 1.00 56.91 409 HIS A O 1
ATOM 3334 N N . TYR A 1 410 ? 11.756 -3.268 0.667 1.00 51.53 410 TYR A N 1
ATOM 3335 C CA . TYR A 1 410 ? 12.955 -3.542 -0.126 1.00 51.53 410 TYR A CA 1
ATOM 3336 C C . TYR A 1 410 ? 12.826 -3.086 -1.589 1.00 51.53 410 TYR A C 1
ATOM 3338 O O . TYR A 1 410 ? 13.759 -2.497 -2.132 1.00 51.53 410 TYR A O 1
ATOM 3346 N N . LEU A 1 411 ? 11.676 -3.311 -2.230 1.00 57.12 411 LEU A N 1
ATOM 3347 C CA . LEU A 1 411 ? 11.411 -2.860 -3.599 1.00 57.12 411 LEU A CA 1
ATOM 3348 C C . LEU A 1 411 ? 11.483 -1.330 -3.703 1.00 57.12 411 LEU A C 1
ATOM 3350 O O . LEU A 1 411 ? 12.059 -0.814 -4.653 1.00 57.12 411 LEU A O 1
ATOM 3354 N N . MET A 1 412 ? 10.966 -0.617 -2.700 1.00 60.66 412 MET A N 1
ATOM 3355 C CA . MET A 1 412 ? 10.874 0.849 -2.686 1.00 60.66 412 MET A CA 1
ATOM 3356 C C . MET A 1 412 ? 12.210 1.534 -2.348 1.00 60.66 412 MET A C 1
ATOM 3358 O O . MET A 1 412 ? 12.512 2.599 -2.890 1.00 60.66 412 MET A O 1
ATOM 3362 N N . GLU A 1 413 ? 13.033 0.932 -1.483 1.00 54.72 413 GLU A N 1
ATOM 3363 C CA . GLU A 1 413 ? 14.386 1.429 -1.175 1.00 54.72 413 GLU A CA 1
ATOM 3364 C C . GLU A 1 413 ? 15.338 1.284 -2.374 1.00 54.72 413 GLU A C 1
ATOM 3366 O O . GLU A 1 413 ? 16.148 2.178 -2.632 1.00 54.72 413 GLU A O 1
ATOM 3371 N N . ASN A 1 414 ? 15.197 0.207 -3.153 1.00 54.12 414 ASN A N 1
ATOM 3372 C CA . ASN A 1 414 ? 16.050 -0.076 -4.310 1.00 54.12 414 ASN A CA 1
ATOM 3373 C C . ASN A 1 414 ? 15.558 0.547 -5.630 1.00 54.12 414 ASN A C 1
ATOM 3375 O O . ASN A 1 414 ? 16.257 0.440 -6.636 1.00 54.12 414 ASN A O 1
ATOM 3379 N N . ASP A 1 415 ? 14.408 1.235 -5.646 1.00 58.00 415 ASP A N 1
ATOM 3380 C CA . ASP A 1 415 ? 13.797 1.789 -6.865 1.00 58.00 415 ASP A CA 1
ATOM 3381 C C . ASP A 1 415 ? 14.481 3.092 -7.332 1.00 58.00 415 ASP A C 1
ATOM 3383 O O . ASP A 1 415 ? 13.921 4.194 -7.325 1.00 58.00 415 ASP A O 1
ATOM 3387 N N . THR A 1 416 ? 15.769 2.995 -7.651 1.00 61.56 416 THR A N 1
ATOM 3388 C CA . THR A 1 416 ? 16.615 4.089 -8.137 1.00 61.56 416 THR A CA 1
ATOM 3389 C C . THR A 1 416 ? 17.092 3.730 -9.534 1.00 61.56 416 THR A C 1
ATOM 3391 O O . THR A 1 416 ? 17.758 2.712 -9.708 1.00 61.56 416 THR A O 1
ATOM 3394 N N . PHE A 1 417 ? 16.752 4.554 -10.528 1.00 65.25 417 PHE A N 1
ATOM 3395 C CA . PHE A 1 417 ? 17.230 4.351 -11.893 1.00 65.25 417 PHE A CA 1
ATOM 3396 C C . PHE A 1 417 ? 18.770 4.402 -11.902 1.00 65.25 417 PHE A C 1
ATOM 3398 O O . PHE A 1 417 ? 19.329 5.398 -11.433 1.00 65.25 417 PHE A O 1
ATOM 3405 N N . PRO A 1 418 ? 19.470 3.352 -12.369 1.00 59.72 418 PRO A N 1
ATOM 3406 C CA . PRO A 1 418 ? 20.925 3.318 -12.343 1.00 59.72 418 PRO A CA 1
ATOM 3407 C C . PRO A 1 418 ? 21.485 4.323 -13.349 1.00 59.72 418 PRO A C 1
ATOM 3409 O O . PRO A 1 418 ? 21.163 4.281 -14.541 1.00 59.72 418 PRO A O 1
ATOM 3412 N N . ASP A 1 419 ? 22.331 5.232 -12.865 1.00 54.25 419 ASP A N 1
ATOM 3413 C CA . ASP A 1 419 ? 22.868 6.290 -13.710 1.00 54.25 419 ASP A CA 1
ATOM 3414 C C . ASP A 1 419 ? 23.865 5.698 -14.711 1.00 54.25 419 ASP A C 1
ATOM 3416 O O . ASP A 1 419 ? 24.939 5.202 -14.365 1.00 54.25 419 ASP A O 1
ATOM 3420 N N . THR A 1 420 ? 23.434 5.667 -15.965 1.00 53.50 420 THR A N 1
ATOM 3421 C CA . THR A 1 420 ? 24.125 5.037 -17.085 1.00 53.50 420 THR A CA 1
ATOM 3422 C C . THR A 1 420 ? 24.412 6.118 -18.112 1.00 53.50 420 THR A C 1
ATOM 3424 O O . THR A 1 420 ? 23.593 6.426 -18.978 1.00 53.50 420 THR A O 1
ATOM 3427 N N . ASP A 1 421 ? 25.576 6.747 -17.952 1.00 52.34 421 ASP A N 1
ATOM 3428 C CA . ASP A 1 421 ? 26.015 7.859 -18.789 1.00 52.34 421 ASP A CA 1
ATOM 3429 C C . ASP A 1 421 ? 26.455 7.359 -20.170 1.00 52.34 421 ASP A C 1
ATOM 3431 O O . ASP A 1 421 ? 27.584 6.923 -20.408 1.00 52.34 421 ASP A O 1
ATOM 3435 N N . VAL A 1 422 ? 25.514 7.426 -21.106 1.00 54.97 422 VAL A N 1
ATOM 3436 C CA . VAL A 1 422 ? 25.741 7.309 -22.544 1.00 54.97 422 VAL A CA 1
ATOM 3437 C C . VAL A 1 422 ? 25.434 8.690 -23.109 1.00 54.97 422 VAL A C 1
ATOM 3439 O O . VAL A 1 422 ? 24.312 8.973 -23.511 1.00 54.97 422 VAL A O 1
ATOM 3442 N N . ASN A 1 423 ? 26.424 9.581 -23.069 1.00 59.34 423 ASN A N 1
ATOM 3443 C CA . ASN A 1 423 ? 26.183 11.003 -23.297 1.00 59.34 423 ASN A CA 1
ATOM 3444 C C . ASN A 1 423 ? 26.035 11.334 -24.800 1.00 59.34 423 ASN A C 1
ATOM 3446 O O . ASN A 1 423 ? 26.608 10.637 -25.650 1.00 59.34 423 ASN A O 1
ATOM 3450 N N . HIS A 1 424 ? 25.274 12.389 -25.107 1.00 58.31 424 HIS A N 1
ATOM 3451 C CA . HIS A 1 424 ? 24.992 12.885 -26.466 1.00 58.31 424 HIS A CA 1
ATOM 3452 C C . HIS A 1 424 ? 26.281 13.367 -27.162 1.00 58.31 424 HIS A C 1
ATOM 3454 O O . HIS A 1 424 ? 26.527 13.065 -28.333 1.00 58.31 424 HIS A O 1
ATOM 3460 N N . ASP A 1 425 ? 27.172 14.013 -26.401 1.00 59.94 425 ASP A N 1
ATOM 3461 C CA . ASP A 1 425 ? 28.464 14.523 -26.880 1.00 59.94 425 ASP A CA 1
ATOM 3462 C C . ASP A 1 425 ? 29.383 13.442 -27.480 1.00 59.94 425 ASP A C 1
ATOM 3464 O O . ASP A 1 425 ? 30.203 13.752 -28.343 1.00 59.94 425 ASP A O 1
ATOM 3468 N N . ASP A 1 426 ? 29.228 12.168 -27.097 1.00 59.75 426 ASP A N 1
ATOM 3469 C CA . ASP A 1 426 ? 30.018 11.055 -27.649 1.00 59.75 426 ASP A CA 1
ATOM 3470 C C . ASP A 1 426 ? 29.676 10.740 -29.121 1.00 59.75 426 ASP A C 1
ATOM 3472 O O . ASP A 1 426 ? 30.470 10.108 -29.820 1.00 59.75 426 ASP A O 1
ATOM 3476 N N . LEU A 1 427 ? 28.473 11.100 -29.586 1.00 57.94 427 LEU A N 1
ATOM 3477 C CA . LEU A 1 427 ? 27.953 10.734 -30.915 1.00 57.94 427 LEU A CA 1
ATOM 3478 C C . LEU A 1 427 ? 28.207 11.827 -31.963 1.00 57.94 427 LEU A C 1
ATOM 3480 O O . LEU A 1 427 ? 28.410 11.537 -33.147 1.00 57.94 427 LEU A O 1
ATOM 3484 N N . MET A 1 428 ? 28.291 13.080 -31.518 1.00 64.31 428 MET A N 1
ATOM 3485 C CA . MET A 1 428 ? 28.511 14.251 -32.369 1.00 64.31 428 MET A CA 1
ATOM 3486 C C . MET A 1 428 ? 29.824 14.254 -33.183 1.00 64.31 428 MET A C 1
ATOM 3488 O O . MET A 1 428 ? 29.797 14.765 -34.307 1.00 64.31 428 MET A O 1
ATOM 3492 N N . PRO A 1 429 ? 30.969 13.709 -32.710 1.00 60.78 429 PRO A N 1
ATOM 3493 C CA . PRO A 1 429 ? 32.193 13.630 -33.510 1.00 60.78 429 PRO A CA 1
ATOM 3494 C C . PRO A 1 429 ? 32.041 12.763 -34.761 1.00 60.78 429 PRO A C 1
ATOM 3496 O O . PRO A 1 429 ? 32.667 13.052 -35.777 1.00 60.78 429 PRO A O 1
ATOM 3499 N N . TRP A 1 430 ? 31.202 11.723 -34.704 1.00 55.94 430 TRP A N 1
ATOM 3500 C CA . TRP A 1 430 ? 31.045 10.773 -35.804 1.00 55.94 430 TRP A CA 1
ATOM 3501 C C . TRP A 1 430 ? 29.972 11.181 -36.813 1.00 55.94 430 TRP A C 1
ATOM 3503 O O . TRP A 1 430 ? 30.187 11.008 -38.008 1.00 55.94 430 TRP A O 1
ATOM 3513 N N . ILE A 1 431 ? 28.882 11.819 -36.364 1.00 59.38 431 ILE A N 1
ATOM 3514 C CA . ILE A 1 431 ? 27.926 12.489 -37.266 1.00 59.38 431 ILE A CA 1
ATOM 3515 C C . ILE A 1 431 ? 28.694 13.459 -38.184 1.00 59.38 431 ILE A C 1
ATOM 3517 O O . ILE A 1 431 ? 28.606 13.366 -39.404 1.00 59.38 431 ILE A O 1
ATOM 3521 N N . LYS A 1 432 ? 29.584 14.277 -37.607 1.00 62.06 432 LYS A N 1
ATOM 3522 C CA . LYS A 1 432 ? 30.472 15.182 -38.361 1.00 62.06 432 LYS A CA 1
ATOM 3523 C C . LYS A 1 432 ? 31.491 14.473 -39.265 1.00 62.06 432 LYS A C 1
ATOM 3525 O O . LYS A 1 432 ? 31.947 15.082 -40.224 1.00 62.06 432 LYS A O 1
ATOM 3530 N N . ALA A 1 433 ? 31.869 13.230 -38.961 1.00 57.81 433 ALA A N 1
ATOM 3531 C CA . ALA A 1 433 ? 32.854 12.452 -39.721 1.00 57.81 433 ALA A CA 1
ATOM 3532 C C . ALA A 1 433 ? 32.246 11.595 -40.850 1.00 57.81 433 ALA A C 1
ATOM 3534 O O . ALA A 1 433 ? 33.000 11.002 -41.617 1.00 57.81 433 ALA A O 1
ATOM 3535 N N . LEU A 1 434 ? 30.912 11.502 -40.936 1.00 51.91 434 LEU A N 1
ATOM 3536 C CA . LEU A 1 434 ? 30.189 10.925 -42.079 1.00 51.91 434 LEU A CA 1
ATOM 3537 C C . LEU A 1 434 ? 29.412 11.966 -42.902 1.00 51.91 434 LEU A C 1
ATOM 3539 O O . LEU A 1 434 ? 28.934 11.646 -43.989 1.00 51.91 434 LEU A O 1
ATOM 3543 N N . GLU A 1 435 ? 29.271 13.195 -42.403 1.00 54.97 435 GLU A N 1
ATOM 3544 C CA . GLU A 1 435 ? 28.706 14.329 -43.150 1.00 54.97 435 GLU A CA 1
ATOM 3545 C C . GLU A 1 435 ? 29.729 15.054 -44.049 1.00 54.97 435 GLU A C 1
ATOM 3547 O O . GLU A 1 435 ? 29.325 15.908 -44.841 1.00 54.97 435 GLU A O 1
ATOM 3552 N N . GLY A 1 436 ? 31.024 14.720 -43.948 1.00 46.34 436 GLY A N 1
ATOM 3553 C CA . GLY A 1 436 ? 32.125 15.260 -44.763 1.00 46.34 436 GLY A CA 1
ATOM 3554 C C . GLY A 1 436 ? 32.961 14.174 -45.432 1.00 46.34 436 GLY A C 1
ATOM 3555 O O . GLY A 1 436 ? 33.454 14.454 -46.546 1.00 46.34 436 GLY A O 1
#

Sequence (436 aa):
MESIEALENNIKLWNDKVLKLKDQQEITKNYLTNSINNLQIANEHLQKMEIFMADANANPKFINQIMTGFENEQELRKYLPFMIQTLKLLSNKPNLVFVNKLFKMVNDPNTNSIIAWSKSGTSFFIKDKELLQDYVQERLNIIIKTFYKSLNDFGFRCVDKFLCEYSHEHFQRDNKYMLKYITSMRKIPTVKRIMQSDMEEELKRLKFFQDKLKVNISNIKEKEQITKCDVLSVKRCLENASEIIAQKAKEERRVELPSVDPQQQADEIRKLKQDDGGQQGLGSIKNGVNADIEKISQYLNKLNVQILNLEQGYPFIEDQLAAIERMLPGTDKKLEEIASSMNKLFINPKANLRKRSQESNKNLESETKKACIHSSESPGQATNANSRIANNEELTSNFEAQELSNIFHYLMENDTFPDTDVNHDDLMPWIKALEG

Solvent-accessible surface area (backbone atoms only — not comparable to full-atom values): 25602 Å² total; per-residue (Å²): 106,74,74,54,58,53,49,52,55,50,53,51,57,46,55,57,50,50,48,52,51,50,53,50,49,50,51,48,48,53,51,46,56,50,50,46,53,53,51,50,55,51,45,52,54,50,49,31,48,46,52,51,52,49,51,43,68,76,32,87,55,43,64,54,44,64,70,56,62,62,88,50,65,69,60,57,44,70,49,46,66,75,36,52,72,38,50,60,61,63,71,56,74,63,85,52,65,65,61,55,51,50,50,53,49,43,70,34,80,89,34,50,73,31,27,27,59,40,97,84,28,53,31,33,28,48,72,31,73,68,66,38,35,57,51,35,37,74,75,68,73,42,53,55,72,53,48,60,46,46,40,51,33,46,62,40,40,75,77,35,84,87,64,38,25,37,32,36,96,46,50,35,76,89,45,68,78,37,50,79,68,57,41,54,52,72,49,46,75,55,44,57,52,40,46,49,50,42,51,56,50,49,54,50,54,56,48,52,50,53,55,52,47,54,50,51,54,53,52,48,52,52,56,49,55,53,51,52,53,52,53,53,53,49,50,56,41,52,52,52,52,52,50,54,49,57,47,52,65,48,52,57,64,54,68,75,62,74,92,71,61,77,70,62,59,57,58,51,61,67,61,68,77,76,75,89,84,89,89,85,66,75,64,66,54,56,60,46,52,56,53,51,54,52,51,52,52,56,50,52,53,52,51,52,54,51,49,52,57,53,60,69,49,47,62,60,47,54,52,48,52,54,49,45,63,66,47,47,63,60,51,53,51,48,53,53,54,46,52,55,50,48,50,66,75,67,61,55,77,72,55,54,58,52,51,55,58,49,54,61,53,53,68,64,65,70,77,78,73,85,73,89,88,83,87,79,86,88,87,82,91,87,82,90,86,89,83,90,85,83,86,83,79,89,83,89,90,81,67,73,64,61,45,57,52,50,50,52,53,52,55,62,75,63,71,61,84,77,90,74,90,78,61,71,77,75,51,54,66,52,56,59,66,62,75,109

Nearest PDB structures (foldseek):
  7dct-assembly2_F  TM=9.041E-01  e=1.538E-04  Homo sapiens
  7dcu-assembly1_C  TM=9.327E-01  e=5.143E-04  Homo sapiens
  8otz-assembly1_Cv  TM=1.753E-01  e=6.263E-01  Bos taurus
  6z6f-assembly1_C  TM=3.128E-01  e=6.095E+00  Saccharomyces cerevisiae S288C

Secondary structure (DSSP, 8-state):
-HHHHHHHHHHHHHHHHHHHHHHHHHHHHHHHHHHHHHHHHHHHHHHHHHHHHHHHHH-TTHHHHHHHH-S-HHHHHHH-TT-HHHHHHHHS----HHHHHHHHHHS-GGGTTTEEE-TTSSEEEE--SHHHHHHHHHHHSS-HHHHHHHHHHTT-EEEETTTTEEE-TT--TT-GGGGGG---GGGHHHHHHHHHHHHHHHHHHHHHHHHHHHHHHHHHHHHHHHHHHHHHHHHHHHHHHHHHHHHHHHHHHHHT-----HHHHHHHHHHTTS------SHHHHHHHHHHHHHHHHHHHHHHHHHHHHHHTTHHHHHHHHHHHHHHHHHHHHHHHHHHHHHHHHH--HHHHHHHHHHHHHHHHHSSS--S----------------------------HHHHHHHHHHHHHHS---------GGGTHHHHHHH--

Foldseek 3Di:
DVVLVVLVVLLVLLVVLLVLLVVLLVLLLVLLVLLLVLLVLLVVQLVLLVVVLVVCVVDVCPLVCVQQPDPPLPVVCSSHLQLVVLSVLSPPQDDCLLVVLVLVQQQDPVNCCQKYADPQQQKIFGNDLVVVQVVCCVRVVDGSVVNVVVCVQQPWDQPDPVRRMTGDRQRGNPRPVSSSSRGGNVCSVVSLVSVLVSVVVSLVLSVVLLVQVVVVLVVVVVVVVLVVVLLVLVLVLLVLVLVVLVVVVVVLVVVVDDPDDPVVVVVVVVVPPPDDDDPDDPVVVSVVVVVSSVVSNVSSVVSNVSSVVSVVSVVSSVVSSVSSVVSSVVSVVSSVVSVVSSCVSSDDPVVVVVVVVVVVVVVVVVPPPPDDDDDDDDDDDDDDDDDDDDDDDDDDDDCVSVCSVVVSVVSSVPSDSPDSDSDSVSSVVVSVVSVD

InterPro domains:
  IPR000232 Heat shock factor (HSF)-type, DNA-binding [PF00447] (98-183)
  IPR000232 Heat shock factor (HSF)-type, DNA-binding [PR00056] (98-121)
  IPR000232 Heat shock factor (HSF)-type, DNA-binding [PR00056] (147-159)
  IPR000232 Heat shock factor (HSF)-type, DNA-binding [SM00415] (94-187)
  IPR036388 Winged helix-like DNA-binding domain superfamily [G3DSA:1.10.10.10] (91-187)
  IPR036390 Winged helix DNA-binding domain superfamily [SSF46785] (97-182)